Protein AF-0000000066209224 (afdb_homodimer)

Secondary structure (DSSP, 8-state):
--------S---HHHHHTSPPPHHHHHHHHHHHHHHHHHHHHHHHHHHHHHSPPTTTSPPPPBHHHHHS---TTHHHHHHHHHHHHHHHHHHHHHHHHHHHHHHHT------SS--HHHHHHHHSPP--GGG--S--TTHHHHHHHHHHHHHHHHHHHHHHHHHHB------GGGGSPPP-S-HHHHHHHHHHTTTTT---TT--SS-HHHHHHHHHHHHIIIIIHHH-TTHHHHHHHHHHHHHHHHHHTTSS-HHHHHHHHHHHHHHHHHS---TT-S-HHHHHHHHT--SSS-SS----S---------------------/--------S---HHHHHTSPPPHHHHHHHHHHHHHHHHHHHHHHHHHHHHHSPPTTTSPPPPBHHHHHS---TTHHHHHHHHHHHHHHHHHHHHHHHHHHHHHHHT------SS--HHHHHHHHSPP--GGG--S--TTHHHHHHHHHHHHHHHHHHHHHHHHHHBPPPP--GGGGSPPP-S-HHHHHHHHHHTTTTT---TT--SS-HHHHHHHHHHHHIIIIIHHH-TTHHHHHHHHHHHHHHHHHHTTSS-HHHHHHHHHHHHHHHHHS---TT-S-HHHHHHHHT--SSS-SS----S---------------------

Radius of gyration: 27.27 Å; Cα contacts (8 Å, |Δi|>4): 872; chains: 2; bounding box: 84×79×60 Å

pLDDT: mean 82.59, std 21.32, range [20.42, 98.81]

Sequence (646 aa):
MAVPPVEMYSGSFWNRMRKPLPLRTQVIRFTVVFVIVSFILAVALQITHERMPDPKVTKPLPDLGFEVLHKYPFLFSVADCCIGFLNILSVFTAFKLYLLHRHCVGSGEPELPCNIPGVSRFFLSVWLCKENCRIELRNVHTIAWIRFITSYALLLLSRSVIMVVTSLPNPDDLCQDPPKIENRVKDVILTVLTAGAGSIHCGDLMYSGHTVILTLHLMFHWIYGAMVHWSFRPVVTVVAIFGYYCIVASRFHYTDDVLVAIYLTIATFIAVGHNADGAPWQLQLFIRWLPCCGANSREVTEDGVPVAIVIKNEEMMNFEGKSMAVPPVEMYSGSFWNRMRKPLPLRTQVIRFTVVFVIVSFILAVALQITHERMPDPKVTKPLPDLGFEVLHKYPFLFSVADCCIGFLNILSVFTAFKLYLLHRHCVGSGEPELPCNIPGVSRFFLSVWLCKENCRIELRNVHTIAWIRFITSYALLLLSRSVIMVVTSLPNPDDLCQDPPKIENRVKDVILTVLTAGAGSIHCGDLMYSGHTVILTLHLMFHWIYGAMVHWSFRPVVTVVAIFGYYCIVASRFHYTDDVLVAIYLTIATFIAVGHNADGAPWQLQLFIRWLPCCGANSREVTEDGVPVAIVIKNEEMMNFEGKS

Structure (mmCIF, N/CA/C/O backbone):
data_AF-0000000066209224-model_v1
#
loop_
_entity.id
_entity.type
_entity.pdbx_description
1 polymer 'Phosphatidylethanolamine:ceramide ethanolaminephosphotransferase'
#
loop_
_atom_site.group_PDB
_atom_site.id
_atom_site.type_symbol
_atom_site.label_atom_id
_atom_site.label_alt_id
_atom_site.label_comp_id
_atom_site.label_asym_id
_atom_site.label_entity_id
_atom_site.label_seq_id
_atom_site.pdbx_PDB_ins_code
_atom_site.Cartn_x
_atom_site.Cartn_y
_atom_site.Cartn_z
_atom_site.occupancy
_atom_site.B_iso_or_equiv
_atom_site.auth_seq_id
_atom_site.auth_comp_id
_atom_site.auth_asym_id
_atom_site.auth_atom_id
_atom_site.pdbx_PDB_model_num
ATOM 1 N N . MET A 1 1 ? -1.41 49.062 11.258 1 21.41 1 MET A N 1
ATOM 2 C CA . MET A 1 1 ? -1.979 48.656 9.977 1 21.41 1 MET A CA 1
ATOM 3 C C . MET A 1 1 ? -1.745 47.188 9.727 1 21.41 1 MET A C 1
ATOM 5 O O . MET A 1 1 ? -0.608 46.719 9.781 1 21.41 1 MET A O 1
ATOM 9 N N . ALA A 1 2 ? -2.734 46.375 9.953 1 24.62 2 ALA A N 1
ATOM 10 C CA . ALA A 1 2 ? -2.762 44.906 9.82 1 24.62 2 ALA A CA 1
ATOM 11 C C . ALA A 1 2 ? -2.287 44.5 8.438 1 24.62 2 ALA A C 1
ATOM 13 O O . ALA A 1 2 ? -2.783 44.969 7.422 1 24.62 2 ALA A O 1
ATOM 14 N N . VAL A 1 3 ? -1.006 44.188 8.289 1 27.31 3 VAL A N 1
ATOM 15 C CA . VAL A 1 3 ? -0.487 43.875 6.969 1 27.31 3 VAL A CA 1
ATOM 16 C C . VAL A 1 3 ? -1.383 42.812 6.316 1 27.31 3 VAL A C 1
ATOM 18 O O . VAL A 1 3 ? -1.705 41.781 6.934 1 27.31 3 VAL A O 1
ATOM 21 N N . PRO A 1 4 ? -2.242 43.219 5.387 1 27.33 4 PRO A N 1
ATOM 22 C CA . PRO A 1 4 ? -3.148 42.25 4.75 1 27.33 4 PRO A CA 1
ATOM 23 C C . PRO A 1 4 ? -2.449 40.969 4.355 1 27.33 4 PRO A C 1
ATOM 25 O O . PRO A 1 4 ? -1.239 40.938 4.113 1 27.33 4 PRO A O 1
ATOM 28 N N . PRO A 1 5 ? -2.943 39.812 4.773 1 29.78 5 PRO A N 1
ATOM 29 C CA . PRO A 1 5 ? -2.33 38.531 4.445 1 29.78 5 PRO A CA 1
ATOM 30 C C . PRO A 1 5 ? -1.799 38.469 3.016 1 29.78 5 PRO A C 1
ATOM 32 O O . PRO A 1 5 ? -2.367 39.094 2.119 1 29.78 5 PRO A O 1
ATOM 35 N N . VAL A 1 6 ? -0.535 38.469 2.764 1 29.64 6 VAL A N 1
ATOM 36 C CA . VAL A 1 6 ? 0.129 38.375 1.465 1 29.64 6 VAL A CA 1
ATOM 37 C C . VAL A 1 6 ? -0.716 37.562 0.498 1 29.64 6 VAL A C 1
ATOM 39 O O . VAL A 1 6 ? -1.015 36.375 0.767 1 29.64 6 VAL A O 1
ATOM 42 N N . GLU A 1 7 ? -1.701 38.156 -0.226 1 32.19 7 GLU A N 1
ATOM 43 C CA . GLU A 1 7 ? -2.326 37.688 -1.469 1 32.19 7 GLU A CA 1
ATOM 44 C C . GLU A 1 7 ? -1.331 36.938 -2.348 1 32.19 7 GLU A C 1
ATOM 46 O O . GLU A 1 7 ? -0.644 37.562 -3.174 1 32.19 7 GLU A O 1
ATOM 51 N N . MET A 1 8 ? -0.246 36.5 -1.784 1 30.27 8 MET A N 1
ATOM 52 C CA . MET A 1 8 ? 0.884 36.062 -2.602 1 30.27 8 MET A CA 1
ATOM 53 C C . MET A 1 8 ? 0.426 35.688 -4.008 1 30.27 8 MET A C 1
ATOM 55 O O . MET A 1 8 ? -0.77 35.531 -4.25 1 30.27 8 MET A O 1
ATOM 59 N N . TYR A 1 9 ? 1.276 34.75 -4.719 1 31.92 9 TYR A N 1
ATOM 60 C CA . TYR A 1 9 ? 1.562 34.531 -6.129 1 31.92 9 TYR A CA 1
ATOM 61 C C . TYR A 1 9 ? 0.281 34.25 -6.906 1 31.92 9 TYR A C 1
ATOM 63 O O . TYR A 1 9 ? -0.718 33.812 -6.328 1 31.92 9 TYR A O 1
ATOM 71 N N . SER A 1 10 ? 0.185 34.656 -8.172 1 35.22 10 SER A N 1
ATOM 72 C CA . SER A 1 10 ? -0.59 34.469 -9.398 1 35.22 10 SER A CA 1
ATOM 73 C C . SER A 1 10 ? -1.168 33.062 -9.5 1 35.22 10 SER A C 1
ATOM 75 O O . SER A 1 10 ? -0.625 32.125 -8.93 1 35.22 10 SER A O 1
ATOM 77 N N . GLY A 1 11 ? -2.42 32.844 -10.023 1 43.03 11 GLY A N 1
ATOM 78 C CA . GLY A 1 11 ? -3.391 31.812 -10.359 1 43.03 11 GLY A CA 1
ATOM 79 C C . GLY A 1 11 ? -2.771 30.625 -11.055 1 43.03 11 GLY A C 1
ATOM 80 O O . GLY A 1 11 ? -2.955 30.438 -12.258 1 43.03 11 GLY A O 1
ATOM 81 N N . SER A 1 12 ? -1.502 30.281 -10.781 1 52.75 12 SER A N 1
ATOM 82 C CA . SER A 1 12 ? -0.822 29.234 -11.531 1 52.75 12 SER A CA 1
ATOM 83 C C . SER A 1 12 ? -1.713 28.016 -11.695 1 52.75 12 SER A C 1
ATOM 85 O O . SER A 1 12 ? -2.662 27.812 -10.93 1 52.75 12 SER A O 1
ATOM 87 N N . PHE A 1 13 ? -1.656 27.547 -12.984 1 56.22 13 PHE A N 1
ATOM 88 C CA . PHE A 1 13 ? -2.342 26.328 -13.391 1 56.22 13 PHE A CA 1
ATOM 89 C C . PHE A 1 13 ? -2.426 25.344 -12.234 1 56.22 13 PHE A C 1
ATOM 91 O O . PHE A 1 13 ? -3.502 24.828 -11.93 1 56.22 13 PHE A O 1
ATOM 98 N N . TRP A 1 14 ? -1.405 25.422 -11.414 1 62.22 14 TRP A N 1
ATOM 99 C CA . TRP A 1 14 ? -1.372 24.406 -10.359 1 62.22 14 TRP A CA 1
ATOM 100 C C . TRP A 1 14 ? -2.18 24.875 -9.148 1 62.22 14 TRP A C 1
ATOM 102 O O . TRP A 1 14 ? -2.799 24.047 -8.461 1 62.22 14 TRP A O 1
ATOM 112 N N . ASN A 1 15 ? -2.203 26.109 -8.852 1 66.31 15 ASN A N 1
ATOM 113 C CA . ASN A 1 15 ? -2.994 26.609 -7.727 1 66.31 15 ASN A CA 1
ATOM 114 C C . ASN A 1 15 ? -4.488 26.406 -7.969 1 66.31 15 ASN A C 1
ATOM 116 O O . ASN A 1 15 ? -5.234 26.094 -7.039 1 66.31 15 ASN A O 1
ATOM 120 N N . ARG A 1 16 ? -4.82 26.594 -9.188 1 62.72 16 ARG A N 1
ATOM 121 C CA . ARG A 1 16 ? -6.215 26.359 -9.547 1 62.72 16 ARG A CA 1
ATOM 122 C C . ARG A 1 16 ? -6.566 24.875 -9.43 1 62.72 16 ARG A C 1
ATOM 124 O O . ARG A 1 16 ? -7.656 24.531 -8.969 1 62.72 16 ARG A O 1
ATOM 131 N N . MET A 1 17 ? -5.633 24.141 -9.859 1 67.94 17 MET A N 1
ATOM 132 C CA . MET A 1 17 ? -5.855 22.703 -9.844 1 67.94 17 MET A CA 1
ATOM 133 C C . MET A 1 17 ? -5.859 22.172 -8.414 1 67.94 17 MET A C 1
ATOM 135 O O . MET A 1 17 ? -6.391 21.078 -8.156 1 67.94 17 MET A O 1
ATOM 139 N N . ARG A 1 18 ? -5.395 22.969 -7.555 1 74 18 ARG A N 1
ATOM 140 C CA . ARG A 1 18 ? -5.301 22.484 -6.18 1 74 18 ARG A CA 1
ATOM 141 C C . ARG A 1 18 ? -6.5 22.938 -5.359 1 74 18 ARG A C 1
ATOM 143 O O . ARG A 1 18 ? -6.676 22.516 -4.215 1 74 18 ARG A O 1
ATOM 150 N N . LYS A 1 19 ? -7.371 23.766 -5.969 1 79.88 19 LYS A N 1
ATOM 151 C CA . LYS A 1 19 ? -8.602 24.141 -5.273 1 79.88 19 LYS A CA 1
ATOM 152 C C . LYS A 1 19 ? -9.539 22.938 -5.137 1 79.88 19 LYS A C 1
ATOM 154 O O . LYS A 1 19 ? -9.852 22.281 -6.125 1 79.88 19 LYS A O 1
ATOM 159 N N . PRO A 1 20 ? -9.961 22.703 -4.004 1 88.94 20 PRO A N 1
ATOM 160 C CA . PRO A 1 20 ? -10.789 21.516 -3.797 1 88.94 20 PRO A CA 1
ATOM 161 C C . PRO A 1 20 ? -12.172 21.641 -4.43 1 88.94 20 PRO A C 1
ATOM 163 O O . PRO A 1 20 ? -12.758 22.734 -4.43 1 88.94 20 PRO A O 1
ATOM 166 N N . LEU A 1 21 ? -12.672 20.656 -4.988 1 90 21 LEU A N 1
ATOM 167 C CA . LEU A 1 21 ? -14.039 20.547 -5.484 1 90 21 LEU A CA 1
ATOM 168 C C . LEU A 1 21 ? -15.031 20.453 -4.328 1 90 21 LEU A C 1
ATOM 170 O O . LEU A 1 21 ? -14.68 20 -3.24 1 90 21 LEU A O 1
ATOM 174 N N . PRO A 1 22 ? -16.234 20.984 -4.59 1 91.69 22 PRO A N 1
ATOM 175 C CA . PRO A 1 22 ? -17.25 20.797 -3.553 1 91.69 22 PRO A CA 1
ATOM 176 C C . PRO A 1 22 ? -17.438 19.312 -3.186 1 91.69 22 PRO A C 1
ATOM 178 O O . PRO A 1 22 ? -17.344 18.453 -4.055 1 91.69 22 PRO A O 1
ATOM 181 N N . LEU A 1 23 ? -17.734 19.062 -1.991 1 93.88 23 LEU A N 1
ATOM 182 C CA . LEU A 1 23 ? -17.844 17.703 -1.481 1 93.88 23 LEU A CA 1
ATOM 183 C C . LEU A 1 23 ? -18.938 16.938 -2.234 1 93.88 23 LEU A C 1
ATOM 185 O O . LEU A 1 23 ? -18.75 15.758 -2.561 1 93.88 23 LEU A O 1
ATOM 189 N N . ARG A 1 24 ? -20.062 17.578 -2.518 1 92 24 ARG A N 1
ATOM 190 C CA . ARG A 1 24 ? -21.141 16.922 -3.234 1 92 24 ARG A CA 1
ATOM 191 C C . ARG A 1 24 ? -20.703 16.484 -4.625 1 92 24 ARG A C 1
ATOM 193 O O . ARG A 1 24 ? -21.047 15.406 -5.086 1 92 24 ARG A O 1
ATOM 200 N N . THR A 1 25 ? -19.984 17.344 -5.277 1 92.69 25 THR A N 1
ATOM 201 C CA . THR A 1 25 ? -19.453 17.016 -6.598 1 92.69 25 THR A CA 1
ATOM 202 C C . THR A 1 25 ? -18.5 15.828 -6.516 1 92.69 25 THR A C 1
ATOM 204 O O . THR A 1 25 ? -18.531 14.945 -7.375 1 92.69 25 THR A O 1
ATOM 207 N N . GLN A 1 26 ? -17.688 15.797 -5.52 1 94.75 26 GLN A N 1
ATOM 208 C CA . GLN A 1 26 ? -16.75 14.688 -5.336 1 94.75 26 GLN A CA 1
ATOM 209 C C . GLN A 1 26 ? -17.5 13.367 -5.129 1 94.75 26 GLN A C 1
ATOM 211 O O . GLN A 1 26 ? -17.125 12.336 -5.684 1 94.75 26 GLN A O 1
ATOM 216 N N . VAL A 1 27 ? -18.578 13.43 -4.383 1 94.5 27 VAL A N 1
ATOM 217 C CA . VAL A 1 27 ? -19.375 12.227 -4.117 1 94.5 27 VAL A CA 1
ATOM 218 C C . VAL A 1 27 ? -19.906 11.664 -5.43 1 94.5 27 VAL A C 1
ATOM 220 O O . VAL A 1 27 ? -19.766 10.469 -5.703 1 94.5 27 VAL A O 1
ATOM 223 N N . ILE A 1 28 ? -20.438 12.477 -6.203 1 93.88 28 ILE A N 1
ATOM 224 C CA . ILE A 1 28 ? -21.062 12.047 -7.449 1 93.88 28 ILE A CA 1
ATOM 225 C C . ILE A 1 28 ? -20 11.531 -8.414 1 93.88 28 ILE A C 1
ATOM 227 O O . ILE A 1 28 ? -20.109 10.414 -8.93 1 93.88 28 ILE A O 1
ATOM 231 N N . ARG A 1 29 ? -18.984 12.266 -8.594 1 94.5 29 ARG A N 1
ATOM 232 C CA . ARG A 1 29 ? -18 11.945 -9.617 1 94.5 29 ARG A CA 1
ATOM 233 C C . ARG A 1 29 ? -17.172 10.734 -9.219 1 94.5 29 ARG A C 1
ATOM 235 O O . ARG A 1 29 ? -16.844 9.891 -10.062 1 94.5 29 ARG A O 1
ATOM 242 N N . PHE A 1 30 ? -16.812 10.609 -7.992 1 95.69 30 PHE A N 1
ATOM 243 C CA . PHE A 1 30 ? -16.047 9.438 -7.57 1 95.69 30 PHE A CA 1
ATOM 244 C C . PHE A 1 30 ? -16.922 8.188 -7.613 1 95.69 30 PHE A C 1
ATOM 246 O O . PHE A 1 30 ? -16.422 7.078 -7.816 1 95.69 30 PHE A O 1
ATOM 253 N N . THR A 1 31 ? -18.25 8.352 -7.414 1 94.06 31 THR A N 1
ATOM 254 C CA . THR A 1 31 ? -19.141 7.211 -7.574 1 94.06 31 THR A CA 1
ATOM 255 C C . THR A 1 31 ? -19.172 6.742 -9.023 1 94.06 31 THR A C 1
ATOM 257 O O . THR A 1 31 ? -19.141 5.539 -9.297 1 94.06 31 THR A O 1
ATOM 260 N N . VAL A 1 32 ? -19.172 7.645 -9.922 1 93.69 32 VAL A N 1
ATOM 261 C CA . VAL A 1 32 ? -19.125 7.305 -11.336 1 93.69 32 VAL A CA 1
ATOM 262 C C . VAL A 1 32 ? -17.812 6.59 -11.656 1 93.69 32 VAL A C 1
ATOM 264 O O . VAL A 1 32 ? -17.812 5.566 -12.344 1 93.69 32 VAL A O 1
ATOM 267 N N . VAL A 1 33 ? -16.75 7.098 -11.148 1 94.75 33 VAL A N 1
ATOM 268 C CA . VAL A 1 33 ? -15.453 6.473 -11.359 1 94.75 33 VAL A CA 1
ATOM 269 C C . VAL A 1 33 ? -15.469 5.051 -10.805 1 94.75 33 VAL A C 1
ATOM 271 O O . VAL A 1 33 ? -14.945 4.129 -11.438 1 94.75 33 VAL A O 1
ATOM 274 N N . PHE A 1 34 ? -16.094 4.934 -9.695 1 96.38 34 PHE A N 1
ATOM 275 C CA . PHE A 1 34 ? -16.156 3.617 -9.07 1 96.38 34 PHE A CA 1
ATOM 276 C C . PHE A 1 34 ? -16.922 2.641 -9.961 1 96.38 34 PHE A C 1
ATOM 278 O O . PHE A 1 34 ? -16.531 1.48 -10.102 1 96.38 34 PHE A O 1
ATOM 285 N N . VAL A 1 35 ? -17.953 3.066 -10.516 1 94.56 35 VAL A N 1
ATOM 286 C CA . VAL A 1 35 ? -18.75 2.219 -11.406 1 94.56 35 VAL A CA 1
ATOM 287 C C . VAL A 1 35 ? -17.922 1.846 -12.633 1 94.56 35 VAL A C 1
ATOM 289 O O . VAL A 1 35 ? -17.891 0.682 -13.047 1 94.56 35 VAL A O 1
ATOM 292 N N . ILE A 1 36 ? -17.219 2.766 -13.203 1 94.88 36 ILE A N 1
ATOM 293 C CA . ILE A 1 36 ? -16.375 2.504 -14.367 1 94.88 36 ILE A CA 1
ATOM 294 C C . ILE A 1 36 ? -15.305 1.482 -14 1 94.88 36 ILE A C 1
ATOM 296 O O . ILE A 1 36 ? -15.062 0.532 -14.75 1 94.88 36 ILE A O 1
ATOM 300 N N . VAL A 1 37 ? -14.719 1.679 -12.836 1 96.88 37 VAL A N 1
ATOM 301 C CA . VAL A 1 37 ? -13.664 0.786 -12.383 1 96.88 37 VAL A CA 1
ATOM 302 C C . VAL A 1 37 ? -14.227 -0.615 -12.156 1 96.88 37 VAL A C 1
ATOM 304 O O . VAL A 1 37 ? -13.555 -1.613 -12.422 1 96.88 37 VAL A O 1
ATOM 307 N N . SER A 1 38 ? -15.453 -0.701 -11.695 1 95.81 38 SER A N 1
ATOM 308 C CA . SER A 1 38 ? -16.094 -2.002 -11.5 1 95.81 38 SER A CA 1
ATOM 309 C C . SER A 1 38 ? -16.266 -2.736 -12.82 1 95.81 38 SER A C 1
ATOM 311 O O . SER A 1 38 ? -16.109 -3.957 -12.891 1 95.81 38 SER A O 1
ATOM 313 N N . PHE A 1 39 ? -16.531 -2.035 -13.852 1 96.19 39 PHE A N 1
ATOM 314 C CA . PHE A 1 39 ? -16.625 -2.648 -15.172 1 96.19 39 PHE A CA 1
ATOM 315 C C . PHE A 1 39 ? -15.258 -3.076 -15.68 1 96.19 39 PHE A C 1
ATOM 317 O O . PHE A 1 39 ? -15.125 -4.137 -16.297 1 96.19 39 PHE A O 1
ATOM 324 N N . ILE A 1 40 ? -14.32 -2.26 -15.445 1 96.81 40 ILE A N 1
ATOM 325 C CA . ILE A 1 40 ? -12.953 -2.621 -15.828 1 96.81 40 ILE A CA 1
ATOM 326 C C . ILE A 1 40 ? -12.547 -3.902 -15.102 1 96.81 40 ILE A C 1
ATOM 328 O O . ILE A 1 40 ? -11.953 -4.801 -15.711 1 96.81 40 ILE A O 1
ATOM 332 N N . LEU A 1 41 ? -12.867 -3.965 -13.867 1 96.38 41 LEU A N 1
ATOM 333 C CA . LEU A 1 41 ? -12.562 -5.156 -13.086 1 96.38 41 LEU A CA 1
ATOM 334 C C . LEU A 1 41 ? -13.273 -6.379 -13.648 1 96.38 41 LEU A C 1
ATOM 336 O O . LEU A 1 41 ? -12.68 -7.457 -13.75 1 96.38 41 LEU A O 1
ATOM 340 N N . ALA A 1 42 ? -14.508 -6.219 -14.008 1 95.19 42 ALA A N 1
ATOM 341 C CA . ALA A 1 42 ? -15.273 -7.336 -14.555 1 95.19 42 ALA A CA 1
ATOM 342 C C . ALA A 1 42 ? -14.648 -7.852 -15.844 1 95.19 42 ALA A C 1
ATOM 344 O O . ALA A 1 42 ? -14.555 -9.062 -16.062 1 95.19 42 ALA A O 1
ATOM 345 N N . VAL A 1 43 ? -14.195 -6.98 -16.656 1 95.31 43 VAL A N 1
ATOM 346 C CA . VAL A 1 43 ? -13.531 -7.367 -17.906 1 95.31 43 VAL A CA 1
ATOM 347 C C . VAL A 1 43 ? -12.203 -8.055 -17.594 1 95.31 43 VAL A C 1
ATOM 349 O O . VAL A 1 43 ? -11.867 -9.07 -18.203 1 95.31 43 VAL A O 1
ATOM 352 N N . ALA A 1 44 ? -11.516 -7.488 -16.656 1 95.69 44 ALA A N 1
ATOM 353 C CA . ALA A 1 44 ? -10.25 -8.086 -16.25 1 95.69 44 ALA A CA 1
ATOM 354 C C . ALA A 1 44 ? -10.453 -9.508 -15.727 1 95.69 44 ALA A C 1
ATOM 356 O O . ALA A 1 44 ? -9.633 -10.391 -15.992 1 95.69 44 ALA A O 1
ATOM 357 N N . LEU A 1 45 ? -11.484 -9.695 -15.008 1 94.56 45 LEU A N 1
ATOM 358 C CA . LEU A 1 45 ? -11.773 -11.016 -14.469 1 94.56 45 LEU A CA 1
ATOM 359 C C . LEU A 1 45 ? -12.016 -12.023 -15.586 1 94.56 45 LEU A C 1
ATOM 361 O O . LEU A 1 45 ? -11.602 -13.18 -15.484 1 94.56 45 LEU A O 1
ATOM 365 N N . GLN A 1 46 ? -12.617 -11.625 -16.641 1 93.31 46 GLN A N 1
ATOM 366 C CA . GLN A 1 46 ? -12.828 -12.5 -17.797 1 93.31 46 GLN A CA 1
ATOM 367 C C . GLN A 1 46 ? -11.5 -12.852 -18.469 1 93.31 46 GLN A C 1
ATOM 369 O O . GLN A 1 46 ? -11.273 -14 -18.844 1 93.31 46 GLN A O 1
ATOM 374 N N . ILE A 1 47 ? -10.711 -11.859 -18.609 1 93.94 47 ILE A N 1
ATOM 375 C CA . ILE A 1 47 ? -9.414 -12.062 -19.25 1 93.94 47 ILE A CA 1
ATOM 376 C C . ILE A 1 47 ? -8.578 -13.039 -18.422 1 93.94 47 ILE A C 1
ATOM 378 O O . ILE A 1 47 ? -7.98 -13.969 -18.969 1 93.94 47 ILE A O 1
ATOM 382 N N . THR A 1 48 ? -8.555 -12.867 -17.141 1 94 48 THR A N 1
ATOM 383 C CA . THR A 1 48 ? -7.758 -13.719 -16.266 1 94 48 THR A CA 1
ATOM 384 C C . THR A 1 48 ? -8.312 -15.141 -16.234 1 94 48 THR A C 1
ATOM 386 O O . THR A 1 48 ? -7.562 -16.109 -16.078 1 94 48 THR A O 1
ATOM 389 N N . HIS A 1 49 ? -9.617 -15.242 -16.344 1 92.81 49 HIS A N 1
ATOM 390 C CA . HIS A 1 49 ? -10.242 -16.562 -16.406 1 92.81 49 HIS A CA 1
ATOM 391 C C . HIS A 1 49 ? -9.734 -17.344 -17.609 1 92.81 49 HIS A C 1
ATOM 393 O O . HIS A 1 49 ? -9.461 -18.547 -17.5 1 92.81 49 HIS A O 1
ATOM 399 N N . GLU A 1 50 ? -9.539 -16.688 -18.688 1 91.19 50 GLU A N 1
ATOM 400 C CA . GLU A 1 50 ? -9.07 -17.328 -19.906 1 91.19 50 GLU A CA 1
ATOM 401 C C . GLU A 1 50 ? -7.57 -17.578 -19.875 1 91.19 50 GLU A C 1
ATOM 403 O O . GLU A 1 50 ? -7.078 -18.547 -20.469 1 91.19 50 GLU A O 1
ATOM 408 N N . ARG A 1 51 ? -6.883 -16.812 -19.094 1 92 51 ARG A N 1
ATOM 409 C CA . ARG A 1 51 ? -5.426 -16.891 -19.094 1 92 51 ARG A CA 1
ATOM 410 C C . ARG A 1 51 ? -4.938 -17.797 -17.969 1 92 51 ARG A C 1
ATOM 412 O O . ARG A 1 51 ? -3.738 -18.062 -17.859 1 92 51 ARG A O 1
ATOM 419 N N . MET A 1 52 ? -5.754 -18.25 -17.172 1 91.88 52 MET A N 1
ATOM 420 C CA . MET A 1 52 ? -5.375 -19.109 -16.047 1 91.88 52 MET A CA 1
ATOM 421 C C . MET A 1 52 ? -4.676 -20.375 -16.547 1 91.88 52 MET A C 1
ATOM 423 O O . MET A 1 52 ? -5.125 -21 -17.5 1 91.88 52 MET A O 1
ATOM 427 N N . PRO A 1 53 ? -3.594 -20.719 -15.906 1 92.06 53 PRO A N 1
ATOM 428 C CA . PRO A 1 53 ? -2.914 -21.953 -16.281 1 92.06 53 PRO A CA 1
ATOM 429 C C . PRO A 1 53 ? -3.812 -23.188 -16.141 1 92.06 53 PRO A C 1
ATOM 431 O O . PRO A 1 53 ? -4.609 -23.266 -15.211 1 92.06 53 PRO A O 1
ATOM 434 N N . ASP A 1 54 ? -3.652 -24.094 -17.078 1 90.38 54 ASP A N 1
ATOM 435 C CA . ASP A 1 54 ? -4.418 -25.344 -17.047 1 90.38 54 ASP A CA 1
ATOM 436 C C . ASP A 1 54 ? -4.152 -26.125 -15.773 1 90.38 54 ASP A C 1
ATOM 438 O O . ASP A 1 54 ? -3.014 -26.516 -15.5 1 90.38 54 ASP A O 1
ATOM 442 N N . PRO A 1 55 ? -5.168 -26.344 -15.031 1 90.12 55 PRO A N 1
ATOM 443 C CA . PRO A 1 55 ? -4.996 -27.031 -13.758 1 90.12 55 PRO A CA 1
ATOM 444 C C . PRO A 1 55 ? -4.496 -28.469 -13.93 1 90.12 55 PRO A C 1
ATOM 446 O O . PRO A 1 55 ? -3.977 -29.062 -12.977 1 90.12 55 PRO A O 1
ATOM 449 N N . LYS A 1 56 ? -4.684 -29 -15.055 1 88.88 56 LYS A N 1
ATOM 450 C CA . LYS A 1 56 ? -4.219 -30.359 -15.32 1 88.88 56 LYS A CA 1
ATOM 451 C C . LYS A 1 56 ? -2.701 -30.391 -15.5 1 88.88 56 LYS A C 1
ATOM 453 O O . LYS A 1 56 ? -2.07 -31.438 -15.281 1 88.88 56 LYS A O 1
ATOM 458 N N . VAL A 1 57 ? -2.115 -29.297 -15.828 1 87.88 57 VAL A N 1
ATOM 459 C CA . VAL A 1 57 ? -0.689 -29.234 -16.125 1 87.88 57 VAL A CA 1
ATOM 460 C C . VAL A 1 57 ? 0.052 -28.547 -14.969 1 87.88 57 VAL A C 1
ATOM 462 O O . VAL A 1 57 ? 1.125 -29 -14.562 1 87.88 57 VAL A O 1
ATOM 465 N N . THR A 1 58 ? -0.553 -27.5 -14.477 1 89.19 58 THR A N 1
ATOM 466 C CA . THR A 1 58 ? 0.082 -26.719 -13.422 1 89.19 58 THR A CA 1
ATOM 467 C C . THR A 1 58 ? -0.676 -26.875 -12.109 1 89.19 58 THR A C 1
ATOM 469 O O . THR A 1 58 ? -1.8 -26.391 -11.977 1 89.19 58 THR A O 1
ATOM 472 N N . LYS A 1 59 ? 0.054 -27.422 -11.172 1 89.88 59 LYS A N 1
ATOM 473 C CA . LYS A 1 59 ? -0.543 -27.609 -9.852 1 89.88 59 LYS A CA 1
ATOM 474 C C . LYS A 1 59 ? -0.52 -26.328 -9.039 1 89.88 59 LYS A C 1
ATOM 476 O O . LYS A 1 59 ? 0.242 -25.406 -9.344 1 89.88 59 LYS A O 1
ATOM 481 N N . PRO A 1 60 ? -1.371 -26.297 -7.984 1 92.44 60 PRO A N 1
ATOM 482 C CA . PRO A 1 60 ? -1.341 -25.125 -7.117 1 92.44 60 PRO A CA 1
ATOM 483 C C . PRO A 1 60 ? 0.02 -24.906 -6.453 1 92.44 60 PRO A C 1
ATOM 485 O O . PRO A 1 60 ? 0.741 -25.875 -6.195 1 92.44 60 PRO A O 1
ATOM 488 N N . LEU A 1 61 ? 0.316 -23.719 -6.188 1 94.12 61 LEU A N 1
ATOM 489 C CA . LEU A 1 61 ? 1.601 -23.344 -5.609 1 94.12 61 LEU A CA 1
ATOM 490 C C . LEU A 1 61 ? 1.68 -23.766 -4.145 1 94.12 61 LEU A C 1
ATOM 492 O O . LEU A 1 61 ? 0.659 -23.828 -3.457 1 94.12 61 LEU A O 1
ATOM 496 N N . PRO A 1 62 ? 2.91 -24.109 -3.717 1 94.38 62 PRO A N 1
ATOM 497 C CA . PRO A 1 62 ? 3.07 -24.375 -2.283 1 94.38 62 PRO A CA 1
ATOM 498 C C . PRO A 1 62 ? 2.732 -23.156 -1.426 1 94.38 62 PRO A C 1
ATOM 500 O O . PRO A 1 62 ? 3.18 -22.047 -1.72 1 94.38 62 PRO A O 1
ATOM 503 N N . ASP A 1 63 ? 1.929 -23.375 -0.392 1 96.69 63 ASP A N 1
ATOM 504 C CA . ASP A 1 63 ? 1.438 -22.312 0.475 1 96.69 63 ASP A CA 1
ATOM 505 C C . ASP A 1 63 ? 1.435 -22.75 1.938 1 96.69 63 ASP A C 1
ATOM 507 O O . ASP A 1 63 ? 0.881 -23.797 2.275 1 96.69 63 ASP A O 1
ATOM 511 N N . LEU A 1 64 ? 2.051 -21.953 2.764 1 96.88 64 LEU A N 1
ATOM 512 C CA . LEU A 1 64 ? 2.174 -22.281 4.18 1 96.88 64 LEU A CA 1
ATOM 513 C C . LEU A 1 64 ? 0.806 -22.297 4.855 1 96.88 64 LEU A C 1
ATOM 515 O O . LEU A 1 64 ? 0.553 -23.109 5.742 1 96.88 64 LEU A O 1
ATOM 519 N N . GLY A 1 65 ? -0.063 -21.344 4.5 1 96.69 65 GLY A N 1
ATOM 520 C CA . GLY A 1 65 ? -1.418 -21.375 5.023 1 96.69 65 GLY A CA 1
ATOM 521 C C . GLY A 1 65 ? -2.156 -22.656 4.711 1 96.69 65 GLY A C 1
ATOM 522 O O . GLY A 1 65 ? -2.863 -23.203 5.566 1 96.69 65 GLY A O 1
ATOM 523 N N . PHE A 1 66 ? -1.925 -23.141 3.508 1 95.69 66 PHE A N 1
ATOM 524 C CA . PHE A 1 66 ? -2.553 -24.391 3.086 1 95.69 66 PHE A CA 1
ATOM 525 C C . PHE A 1 66 ? -1.982 -25.562 3.861 1 95.69 66 PHE A C 1
ATOM 527 O O . PHE A 1 66 ? -2.689 -26.547 4.129 1 95.69 66 PHE A O 1
ATOM 534 N N . GLU A 1 67 ? -0.722 -25.5 4.223 1 95.81 67 GLU A N 1
ATOM 535 C CA . GLU A 1 67 ? -0.046 -26.594 4.914 1 95.81 67 GLU A CA 1
ATOM 536 C C . GLU A 1 67 ? -0.438 -26.625 6.391 1 95.81 67 GLU A C 1
ATOM 538 O O . GLU A 1 67 ? -0.515 -27.703 6.984 1 95.81 67 GLU A O 1
ATOM 543 N N . VAL A 1 68 ? -0.688 -25.469 6.961 1 96.19 68 VAL A N 1
ATOM 544 C CA . VAL A 1 68 ? -0.935 -25.375 8.398 1 96.19 68 VAL A CA 1
ATOM 545 C C . VAL A 1 68 ? -2.43 -25.516 8.672 1 96.19 68 VAL A C 1
ATOM 547 O O . VAL A 1 68 ? -2.828 -26.062 9.703 1 96.19 68 VAL A O 1
ATOM 550 N N . LEU A 1 69 ? -3.242 -25.125 7.742 1 96.31 69 LEU A N 1
ATOM 551 C CA . LEU A 1 69 ? -4.684 -25.094 7.977 1 96.31 69 LEU A CA 1
ATOM 552 C C . LEU A 1 69 ? -5.375 -26.25 7.25 1 96.31 69 LEU A C 1
ATOM 554 O O . LEU A 1 69 ? -5 -26.594 6.125 1 96.31 69 LEU A O 1
ATOM 558 N N . HIS A 1 70 ? -6.41 -26.766 7.922 1 95.81 70 HIS A N 1
ATOM 559 C CA . HIS A 1 70 ? -7.262 -27.766 7.273 1 95.81 70 HIS A CA 1
ATOM 560 C C . HIS A 1 70 ? -8.195 -27.109 6.258 1 95.81 70 HIS A C 1
ATOM 562 O O . HIS A 1 70 ? -8.688 -26 6.484 1 95.81 70 HIS A O 1
ATOM 568 N N . LYS A 1 71 ? -8.438 -27.828 5.199 1 95.19 71 LYS A N 1
ATOM 569 C CA . LYS A 1 71 ? -9.289 -27.312 4.133 1 95.19 71 LYS A CA 1
ATOM 570 C C . LYS A 1 71 ? -10.766 -27.5 4.473 1 95.19 71 LYS A C 1
ATOM 572 O O . LYS A 1 71 ? -11.195 -28.625 4.762 1 95.19 71 LYS A O 1
ATOM 577 N N . TYR A 1 72 ? -11.531 -26.391 4.441 1 94.81 72 TYR A N 1
ATOM 578 C CA . TYR A 1 72 ? -12.984 -26.406 4.594 1 94.81 72 TYR A CA 1
ATOM 579 C C . TYR A 1 72 ? -13.656 -25.594 3.484 1 94.81 72 TYR A C 1
ATOM 581 O O . TYR A 1 72 ? -13.789 -24.375 3.59 1 94.81 72 TYR A O 1
ATOM 589 N N . PRO A 1 73 ? -14.188 -26.234 2.463 1 90.88 73 PRO A N 1
ATOM 590 C CA . PRO A 1 73 ? -14.734 -25.531 1.3 1 90.88 73 PRO A CA 1
ATOM 591 C C . PRO A 1 73 ? -15.914 -24.625 1.657 1 90.88 73 PRO A C 1
ATOM 593 O O . PRO A 1 73 ? -16.094 -23.578 1.046 1 90.88 73 PRO A O 1
ATOM 596 N N . PHE A 1 74 ? -16.703 -24.922 2.627 1 93.06 74 PHE A N 1
ATOM 597 C CA . PHE A 1 74 ? -17.891 -24.141 2.965 1 93.06 74 PHE A CA 1
ATOM 598 C C . PHE A 1 74 ? -17.516 -22.812 3.586 1 93.06 74 PHE A C 1
ATOM 600 O O . PHE A 1 74 ? -18.344 -21.906 3.68 1 93.06 74 PHE A O 1
ATOM 607 N N . LEU A 1 75 ? -16.281 -22.641 3.971 1 95.5 75 LEU A N 1
ATOM 608 C CA . LEU A 1 75 ? -15.82 -21.422 4.641 1 95.5 75 LEU A CA 1
ATOM 609 C C . LEU A 1 75 ? -15.82 -20.234 3.684 1 95.5 75 LEU A C 1
ATOM 611 O O . LEU A 1 75 ? -15.828 -19.094 4.117 1 95.5 75 LEU A O 1
ATOM 615 N N . PHE A 1 76 ? -15.82 -20.531 2.432 1 92.06 76 PHE A N 1
ATOM 616 C CA . PHE A 1 76 ? -15.906 -19.422 1.489 1 92.06 76 PHE A CA 1
ATOM 617 C C . PHE A 1 76 ? -17.25 -18.703 1.617 1 92.06 76 PHE A C 1
ATOM 619 O O . PHE A 1 76 ? -17.297 -17.484 1.557 1 92.06 76 PHE A O 1
ATOM 626 N N . SER A 1 77 ? -18.281 -19.469 1.773 1 93.56 77 SER A N 1
ATOM 627 C CA . SER A 1 77 ? -19.609 -18.875 1.978 1 93.56 77 SER A CA 1
ATOM 628 C C . SER A 1 77 ? -19.656 -18.078 3.277 1 93.56 77 SER A C 1
ATOM 630 O O . SER A 1 77 ? -20.344 -17.062 3.359 1 93.56 77 SER A O 1
ATOM 632 N N . VAL A 1 78 ? -18.953 -18.562 4.223 1 96.94 78 VAL A N 1
ATOM 633 C CA . VAL A 1 78 ? -18.891 -17.859 5.5 1 96.94 78 VAL A CA 1
ATOM 634 C C . VAL A 1 78 ? -18.156 -16.531 5.324 1 96.94 78 VAL A C 1
ATOM 636 O O . VAL A 1 78 ? -18.547 -15.508 5.91 1 96.94 78 VAL A O 1
ATOM 639 N N . ALA A 1 79 ? -17.109 -16.547 4.539 1 95.94 79 ALA A N 1
ATOM 640 C CA . ALA A 1 79 ? -16.406 -15.297 4.23 1 95.94 79 ALA A CA 1
ATOM 641 C C . ALA A 1 79 ? -17.359 -14.289 3.572 1 95.94 79 ALA A C 1
ATOM 643 O O . ALA A 1 79 ? -17.344 -13.109 3.922 1 95.94 79 ALA A O 1
ATOM 644 N N . ASP A 1 80 ? -18.188 -14.734 2.703 1 94.62 80 ASP A N 1
ATOM 645 C CA . ASP A 1 80 ? -19.172 -13.867 2.055 1 94.62 80 ASP A CA 1
ATOM 646 C C . ASP A 1 80 ? -20.156 -13.305 3.07 1 94.62 80 ASP A C 1
ATOM 648 O O . ASP A 1 80 ? -20.578 -12.148 2.961 1 94.62 80 ASP A O 1
ATOM 652 N N . CYS A 1 81 ? -20.516 -14.141 3.965 1 96.81 81 CYS A N 1
ATOM 653 C CA . CYS A 1 81 ? -21.422 -13.688 5.02 1 96.81 81 CYS A CA 1
ATOM 654 C C . CYS A 1 81 ? -20.766 -12.617 5.871 1 96.81 81 CYS A C 1
ATOM 656 O O . CYS A 1 81 ? -21.406 -11.648 6.27 1 96.81 81 CYS A O 1
ATOM 658 N N . CYS A 1 82 ? -19.484 -12.836 6.176 1 97.75 82 CYS A N 1
ATOM 659 C CA . CYS A 1 82 ? -18.75 -11.82 6.918 1 97.75 82 CYS A CA 1
ATOM 660 C C . CYS A 1 82 ? -18.734 -10.492 6.16 1 97.75 82 CYS A C 1
ATOM 662 O O . CYS A 1 82 ? -18.969 -9.438 6.75 1 97.75 82 CYS A O 1
ATOM 664 N N . ILE A 1 83 ? -18.5 -10.531 4.875 1 97.06 83 ILE A N 1
ATOM 665 C CA . ILE A 1 83 ? -18.484 -9.344 4.035 1 97.06 83 ILE A CA 1
ATOM 666 C C . ILE A 1 83 ? -19.875 -8.688 4.047 1 97.06 83 ILE A C 1
ATOM 668 O O . ILE A 1 83 ? -19.984 -7.469 4.199 1 97.06 83 ILE A O 1
ATOM 672 N N . GLY A 1 84 ? -20.922 -9.516 3.902 1 96.31 84 GLY A N 1
ATOM 673 C CA . GLY A 1 84 ? -22.281 -9 3.949 1 96.31 84 GLY A CA 1
ATOM 674 C C . GLY A 1 84 ? -22.594 -8.297 5.25 1 96.31 84 GLY A C 1
ATOM 675 O O . GLY A 1 84 ? -23.172 -7.207 5.242 1 96.31 84 GLY A O 1
ATOM 676 N N . PHE A 1 85 ? -22.234 -8.891 6.301 1 97.94 85 PHE A N 1
ATOM 677 C CA . PHE A 1 85 ? -22.453 -8.32 7.621 1 97.94 85 PHE A CA 1
ATOM 678 C C . PHE A 1 85 ? -21.75 -6.973 7.75 1 97.94 85 PHE A C 1
ATOM 680 O O . PHE A 1 85 ? -22.344 -6 8.219 1 97.94 85 PHE A O 1
ATOM 687 N N . LEU A 1 86 ? -20.516 -6.918 7.336 1 97.94 86 LEU A N 1
ATOM 688 C CA . LEU A 1 86 ? -19.734 -5.691 7.465 1 97.94 86 LEU A CA 1
ATOM 689 C C . LEU A 1 86 ? -20.266 -4.613 6.523 1 97.94 86 LEU A C 1
ATOM 691 O O . LEU A 1 86 ? -20.234 -3.424 6.852 1 97.94 86 LEU A O 1
ATOM 695 N N . ASN A 1 87 ? -20.766 -5.012 5.371 1 96.62 87 ASN A N 1
ATOM 696 C CA . ASN A 1 87 ? -21.422 -4.062 4.48 1 96.62 87 ASN A CA 1
ATOM 697 C C . ASN A 1 87 ? -22.625 -3.398 5.152 1 96.62 87 ASN A C 1
ATOM 699 O O . ASN A 1 87 ? -22.766 -2.174 5.129 1 96.62 87 ASN A O 1
ATOM 703 N N . ILE A 1 88 ? -23.438 -4.191 5.742 1 96.81 88 ILE A N 1
ATOM 704 C CA . ILE A 1 88 ? -24.625 -3.691 6.418 1 96.81 88 ILE A CA 1
ATOM 705 C C . ILE A 1 88 ? -24.219 -2.773 7.57 1 96.81 88 ILE A C 1
ATOM 707 O O . ILE A 1 88 ? -24.781 -1.687 7.734 1 96.81 88 ILE A O 1
ATOM 711 N N . LEU A 1 89 ? -23.266 -3.201 8.305 1 96.81 89 LEU A N 1
ATOM 712 C CA . LEU A 1 89 ? -22.781 -2.41 9.43 1 96.81 89 LEU A CA 1
ATOM 713 C C . LEU A 1 89 ? -22.234 -1.069 8.961 1 96.81 89 LEU A C 1
ATOM 715 O O . LEU A 1 89 ? -22.422 -0.044 9.617 1 96.81 89 LEU A O 1
ATOM 719 N N . SER A 1 90 ? -21.516 -1.08 7.852 1 97.06 90 SER A N 1
ATOM 720 C CA . SER A 1 90 ? -20.922 0.151 7.332 1 97.06 90 SER A CA 1
ATOM 721 C C . SER A 1 90 ? -22 1.111 6.84 1 97.06 90 SER A C 1
ATOM 723 O O . SER A 1 90 ? -21.875 2.328 7.004 1 97.06 90 SER A O 1
ATOM 725 N N . VAL A 1 91 ? -23.047 0.607 6.23 1 95.38 91 VAL A N 1
ATOM 726 C CA . VAL A 1 91 ? -24.172 1.446 5.82 1 95.38 91 VAL A CA 1
ATOM 727 C C . VAL A 1 91 ? -24.844 2.049 7.051 1 95.38 91 VAL A C 1
ATOM 729 O O . VAL A 1 91 ? -25.156 3.238 7.07 1 95.38 91 VAL A O 1
ATOM 732 N N . PHE A 1 92 ? -25 1.24 8.023 1 95 92 PHE A N 1
ATOM 733 C CA . PHE A 1 92 ? -25.562 1.704 9.297 1 95 92 PHE A CA 1
ATOM 734 C C . PHE A 1 92 ? -24.688 2.807 9.891 1 95 92 PHE A C 1
ATOM 736 O O . PHE A 1 92 ? -25.203 3.834 10.336 1 95 92 PHE A O 1
ATOM 743 N N . THR A 1 93 ? -23.422 2.564 9.922 1 95.31 93 THR A N 1
ATOM 744 C CA . THR A 1 93 ? -22.484 3.545 10.461 1 95.31 93 THR A CA 1
ATOM 745 C C . THR A 1 93 ? -22.547 4.844 9.664 1 95.31 93 THR A C 1
ATOM 747 O O . THR A 1 93 ? -22.547 5.934 10.234 1 95.31 93 THR A O 1
ATOM 750 N N . ALA A 1 94 ? -22.562 4.742 8.375 1 94.81 94 ALA A N 1
ATOM 751 C CA . ALA A 1 94 ? -22.672 5.934 7.531 1 94.81 94 ALA A CA 1
ATOM 752 C C . ALA A 1 94 ? -23.938 6.727 7.859 1 94.81 94 ALA A C 1
ATOM 754 O O . ALA A 1 94 ? -23.906 7.957 7.887 1 94.81 94 ALA A O 1
ATOM 755 N N . PHE A 1 95 ? -25 6.066 8.07 1 93.88 95 PHE A N 1
ATOM 756 C CA . PHE A 1 95 ? -26.266 6.715 8.445 1 93.88 95 PHE A CA 1
ATOM 757 C C . PHE A 1 95 ? -26.125 7.43 9.781 1 93.88 95 PHE A C 1
ATOM 759 O O . PHE A 1 95 ? -26.578 8.562 9.938 1 93.88 95 PHE A O 1
ATOM 766 N N . LYS A 1 96 ? -25.5 6.77 10.719 1 93.25 96 LYS A N 1
ATOM 767 C CA . LYS A 1 96 ? -25.266 7.391 12.023 1 93.25 96 LYS A CA 1
ATOM 768 C C . LYS A 1 96 ? -24.391 8.625 11.898 1 93.25 96 LYS A C 1
ATOM 770 O O . LYS A 1 96 ? -24.578 9.602 12.633 1 93.25 96 LYS A O 1
ATOM 775 N N . LEU A 1 97 ? -23.422 8.57 11.039 1 93.81 97 LEU A N 1
ATOM 776 C CA . LEU A 1 97 ? -22.562 9.734 10.805 1 93.81 97 LEU A CA 1
ATOM 777 C C . LEU A 1 97 ? -23.375 10.891 10.211 1 93.81 97 LEU A C 1
ATOM 779 O O . LEU A 1 97 ? -23.109 12.055 10.523 1 93.81 97 LEU A O 1
ATOM 783 N N . TYR A 1 98 ? -24.312 10.555 9.406 1 92.94 98 TYR A N 1
ATOM 784 C CA . TYR A 1 98 ? -25.203 11.57 8.852 1 92.94 98 TYR A CA 1
ATOM 785 C C . TYR A 1 98 ? -26.016 12.242 9.953 1 92.94 98 TYR A C 1
ATOM 787 O O . TYR A 1 98 ? -26.188 13.461 9.953 1 92.94 98 TYR A O 1
ATOM 795 N N . LEU A 1 99 ? -26.484 11.484 10.859 1 90.31 99 LEU A N 1
ATOM 796 C CA . LEU A 1 99 ? -27.25 12.031 11.977 1 90.31 99 LEU A CA 1
ATOM 797 C C . LEU A 1 99 ? -26.375 12.922 12.844 1 90.31 99 LEU A C 1
ATOM 799 O O . LEU A 1 99 ? -26.844 13.93 13.383 1 90.31 99 LEU A O 1
ATOM 803 N N . LEU A 1 100 ? -25.172 12.5 13.008 1 88.25 100 LEU A N 1
ATOM 804 C CA . LEU A 1 100 ? -24.234 13.312 13.773 1 88.25 100 LEU A CA 1
ATOM 805 C C . LEU A 1 100 ? -24.016 14.664 13.086 1 88.25 100 LEU A C 1
ATOM 807 O O . LEU A 1 100 ? -23.938 15.695 13.75 1 88.25 100 LEU A O 1
ATOM 811 N N . HIS A 1 101 ? -23.859 14.633 11.812 1 89.5 101 HIS A N 1
ATOM 812 C CA . HIS A 1 101 ? -23.75 15.867 11.047 1 89.5 101 HIS A CA 1
ATOM 813 C C . HIS A 1 101 ? -24.969 16.75 11.25 1 89.5 101 HIS A C 1
ATOM 815 O O . HIS A 1 101 ? -24.844 17.953 11.492 1 89.5 101 HIS A O 1
ATOM 821 N N . ARG A 1 102 ? -26.125 16.188 11.18 1 87.75 102 ARG A N 1
ATOM 822 C CA . ARG A 1 102 ? -27.375 16.938 11.336 1 87.75 102 ARG A CA 1
ATOM 823 C C . ARG A 1 102 ? -27.484 17.547 12.727 1 87.75 102 ARG A C 1
ATOM 825 O O . ARG A 1 102 ? -27.938 18.688 12.875 1 87.75 102 ARG A O 1
ATOM 832 N N . HIS A 1 103 ? -27.078 16.812 13.617 1 83.75 103 HIS A N 1
ATOM 833 C CA . HIS A 1 103 ? -27.109 17.297 14.992 1 83.75 103 HIS A CA 1
ATOM 834 C C . HIS A 1 103 ? -26.156 18.484 15.172 1 83.75 103 HIS A C 1
ATOM 836 O O . HIS A 1 103 ? -26.484 19.438 15.875 1 83.75 103 HIS A O 1
ATOM 842 N N . CYS A 1 104 ? -25.109 18.344 14.531 1 83.56 104 CYS A N 1
ATOM 843 C CA . CYS A 1 104 ? -24.109 19.406 14.625 1 83.56 104 CYS A CA 1
ATOM 844 C C . CYS A 1 104 ? -24.609 20.688 13.953 1 83.56 104 CYS A C 1
ATOM 846 O O . CYS A 1 104 ? -24.359 21.781 14.445 1 83.56 104 CYS A O 1
ATOM 848 N N . VAL A 1 105 ? -25.297 20.531 12.836 1 85.75 105 VAL A N 1
ATOM 849 C CA . VAL A 1 105 ? -25.766 21.688 12.086 1 85.75 105 VAL A CA 1
ATOM 850 C C . VAL A 1 105 ? -27.078 22.188 12.664 1 85.75 105 VAL A C 1
ATOM 852 O O . VAL A 1 105 ? -27.562 23.266 12.289 1 85.75 105 VAL A O 1
ATOM 855 N N . GLY A 1 106 ? -27.562 21.562 13.602 1 79.62 106 GLY A N 1
ATOM 856 C CA . GLY A 1 106 ? -28.766 22.016 14.266 1 79.62 106 GLY A CA 1
ATOM 857 C C . GLY A 1 106 ? -30.031 21.578 13.555 1 79.62 106 GLY A C 1
ATOM 858 O O . GLY A 1 106 ? -31.078 22.234 13.672 1 79.62 106 GLY A O 1
ATOM 859 N N . SER A 1 107 ? -29.828 20.625 12.617 1 69.38 107 SER A N 1
ATOM 860 C CA . SER A 1 107 ? -31 20.172 11.891 1 69.38 107 SER A CA 1
ATOM 861 C C . SER A 1 107 ? -31.75 19.094 12.664 1 69.38 107 SER A C 1
ATOM 863 O O . SER A 1 107 ? -31.141 18.281 13.359 1 69.38 107 SER A O 1
ATOM 865 N N . GLY A 1 108 ? -32.75 19.359 13.344 1 61.19 108 GLY A N 1
ATOM 866 C CA . GLY A 1 108 ? -33.625 18.516 14.148 1 61.19 108 GLY A CA 1
ATOM 867 C C . GLY A 1 108 ? -33.562 17.062 13.742 1 61.19 108 GLY A C 1
ATOM 868 O O . GLY A 1 108 ? -32.875 16.703 12.789 1 61.19 108 GLY A O 1
ATOM 869 N N . GLU A 1 109 ? -33.906 16.094 14.562 1 60.72 109 GLU A N 1
ATOM 870 C CA . GLU A 1 109 ? -33.969 14.648 14.359 1 60.72 109 GLU A CA 1
ATOM 871 C C . GLU A 1 109 ? -34.844 14.289 13.164 1 60.72 109 GLU A C 1
ATOM 873 O O . GLU A 1 109 ? -35.938 14.844 12.992 1 60.72 109 GLU A O 1
ATOM 878 N N . PRO A 1 110 ? -34.188 13.617 12.18 1 60.91 110 PRO A N 1
ATOM 879 C CA . PRO A 1 110 ? -35.031 13.211 11.07 1 60.91 110 PRO A CA 1
ATOM 880 C C . PRO A 1 110 ? -36.219 12.328 11.508 1 60.91 110 PRO A C 1
ATOM 882 O O . PRO A 1 110 ? -36.094 11.578 12.484 1 60.91 110 PRO A O 1
ATOM 885 N N . GLU A 1 111 ? -37.438 12.664 11.266 1 53.59 111 GLU A N 1
ATOM 886 C CA . GLU A 1 111 ? -38.594 11.859 11.586 1 53.59 111 GLU A CA 1
ATOM 887 C C . GLU A 1 111 ? -38.719 10.641 10.672 1 53.59 111 GLU A C 1
ATOM 889 O O . GLU A 1 111 ? -38.594 10.766 9.453 1 53.59 111 GLU A O 1
ATOM 894 N N . LEU A 1 112 ? -38.219 9.5 11.125 1 55.72 112 LEU A N 1
ATOM 895 C CA . LEU A 1 112 ? -38.531 8.312 10.336 1 55.72 112 LEU A CA 1
ATOM 896 C C . LEU A 1 112 ? -40.031 8.102 10.25 1 55.72 112 LEU A C 1
ATOM 898 O O . LEU A 1 112 ? -40.781 8.383 11.203 1 55.72 112 LEU A O 1
ATOM 902 N N . PRO A 1 113 ? -40.5 7.785 9.008 1 50.97 113 PRO A N 1
ATOM 903 C CA . PRO A 1 113 ? -41.969 7.555 8.891 1 50.97 113 PRO A CA 1
ATOM 904 C C . PRO A 1 113 ? -42.438 6.402 9.766 1 50.97 113 PRO A C 1
ATOM 906 O O . PRO A 1 113 ? -43.656 6.289 10.023 1 50.97 113 PRO A O 1
ATOM 909 N N . CYS A 1 114 ? -41.656 5.32 9.812 1 50.09 114 CYS A N 1
ATOM 910 C CA . CYS A 1 114 ? -42.281 4.172 10.461 1 50.09 114 CYS A CA 1
ATOM 911 C C . CYS A 1 114 ? -42.125 4.258 11.977 1 50.09 114 CYS A C 1
ATOM 913 O O . CYS A 1 114 ? -41.031 4.441 12.492 1 50.09 114 CYS A O 1
ATOM 915 N N . ASN A 1 115 ? -43.125 4.66 12.648 1 51.91 115 ASN A N 1
ATOM 916 C CA . ASN A 1 115 ? -43.312 4.906 14.07 1 51.91 115 ASN A CA 1
ATOM 917 C C . ASN A 1 115 ? -43.062 3.646 14.898 1 51.91 115 ASN A C 1
ATOM 919 O O . ASN A 1 115 ? -44 3.033 15.406 1 51.91 115 ASN A O 1
ATOM 923 N N . ILE A 1 116 ? -42.312 2.76 14.477 1 55.53 116 ILE A N 1
ATOM 924 C CA . ILE A 1 116 ? -42.062 1.767 15.523 1 55.53 116 ILE A CA 1
ATOM 925 C C . ILE A 1 116 ? -41.094 2.33 16.562 1 55.53 116 ILE A C 1
ATOM 927 O O . ILE A 1 116 ? -39.938 2.605 16.266 1 55.53 116 ILE A O 1
ATOM 931 N N . PRO A 1 117 ? -41.625 2.629 17.672 1 56.62 117 PRO A N 1
ATOM 932 C CA . PRO A 1 117 ? -40.906 3.42 18.672 1 56.62 117 PRO A CA 1
ATOM 933 C C . PRO A 1 117 ? -39.469 2.914 18.922 1 56.62 117 PRO A C 1
ATOM 935 O O . PRO A 1 117 ? -38.531 3.705 18.953 1 56.62 117 PRO A O 1
ATOM 938 N N . GLY A 1 118 ? -39.312 1.657 19.297 1 56.31 118 GLY A N 1
ATOM 939 C CA . GLY A 1 118 ? -37.969 1.153 19.656 1 56.31 118 GLY A CA 1
ATOM 940 C C . GLY A 1 118 ? -37 1.18 18.5 1 56.31 118 GLY A C 1
ATOM 941 O O . GLY A 1 118 ? -35.844 1.602 18.672 1 56.31 118 GLY A O 1
ATOM 942 N N . VAL A 1 119 ? -37.406 0.76 17.438 1 60.72 119 VAL A N 1
ATOM 943 C CA . VAL A 1 119 ? -36.562 0.673 16.25 1 60.72 119 VAL A CA 1
ATOM 944 C C . VAL A 1 119 ? -36.219 2.078 15.758 1 60.72 119 VAL A C 1
ATOM 946 O O . VAL A 1 119 ? -35.094 2.344 15.359 1 60.72 119 VAL A O 1
ATOM 949 N N . SER A 1 120 ? -37.156 2.887 15.906 1 61.22 120 SER A N 1
ATOM 950 C CA . SER A 1 120 ? -36.938 4.258 15.453 1 61.22 120 SER A CA 1
ATOM 951 C C . SER A 1 120 ? -35.938 4.988 16.344 1 61.22 120 SER A C 1
ATOM 953 O O . SER A 1 120 ? -35.094 5.734 15.852 1 61.22 120 SER A O 1
ATOM 955 N N . ARG A 1 121 ? -36.062 4.676 17.688 1 65.31 121 ARG A N 1
ATOM 956 C CA . ARG A 1 121 ? -35.094 5.328 18.594 1 65.31 121 ARG A CA 1
ATOM 957 C C . ARG A 1 121 ? -33.688 4.852 18.344 1 65.31 121 ARG A C 1
ATOM 959 O O . ARG A 1 121 ? -32.75 5.648 18.344 1 65.31 121 ARG A O 1
ATOM 966 N N . PHE A 1 122 ? -33.688 3.564 18.078 1 70.06 122 PHE A N 1
ATOM 967 C CA . PHE A 1 122 ? -32.344 3.002 17.828 1 70.06 122 PHE A CA 1
ATOM 968 C C . PHE A 1 122 ? -31.781 3.543 16.531 1 70.06 122 PHE A C 1
ATOM 970 O O . PHE A 1 122 ? -30.609 3.939 16.484 1 70.06 122 PHE A O 1
ATOM 977 N N . PHE A 1 123 ? -32.562 3.625 15.531 1 73.69 123 PHE A N 1
ATOM 978 C CA . PHE A 1 123 ? -32.062 4.035 14.219 1 73.69 123 PHE A CA 1
ATOM 979 C C . PHE A 1 123 ? -31.906 5.551 14.148 1 73.69 123 PHE A C 1
ATOM 981 O O . PHE A 1 123 ? -31 6.059 13.5 1 73.69 123 PHE A O 1
ATOM 988 N N . LEU A 1 124 ? -32.688 6.246 14.938 1 75.31 124 LEU A N 1
ATOM 989 C CA . LEU A 1 124 ? -32.688 7.691 14.758 1 75.31 124 LEU A CA 1
ATOM 990 C C . LEU A 1 124 ? -31.938 8.383 15.891 1 75.31 124 LEU A C 1
ATOM 992 O O . LEU A 1 124 ? -31.656 9.578 15.812 1 75.31 124 LEU A O 1
ATOM 996 N N . SER A 1 125 ? -31.547 7.586 16.875 1 79.12 125 SER A N 1
ATOM 997 C CA . SER A 1 125 ? -30.797 8.188 17.969 1 79.12 125 SER A CA 1
ATOM 998 C C . SER A 1 125 ? -29.359 8.492 17.562 1 79.12 125 SER A C 1
ATOM 1000 O O . SER A 1 125 ? -28.75 7.73 16.797 1 79.12 125 SER A O 1
ATOM 1002 N N . VAL A 1 126 ? -28.953 9.625 17.969 1 78.12 126 VAL A N 1
ATOM 1003 C CA . VAL A 1 126 ? -27.578 10.039 17.703 1 78.12 126 VAL A CA 1
ATOM 1004 C C . VAL A 1 126 ? -26.625 9.352 18.672 1 78.12 126 VAL A C 1
ATOM 1006 O O . VAL A 1 126 ? -26.828 9.406 19.891 1 78.12 126 VAL A O 1
ATOM 1009 N N . TRP A 1 127 ? -25.781 8.586 18.109 1 83.69 127 TRP A N 1
ATOM 1010 C CA . TRP A 1 127 ? -24.75 7.906 18.891 1 83.69 127 TRP A CA 1
ATOM 1011 C C . TRP A 1 127 ? -23.406 8.586 18.703 1 83.69 127 TRP A C 1
ATOM 1013 O O . TRP A 1 127 ? -23 8.898 17.594 1 83.69 127 TRP A O 1
ATOM 1023 N N . LEU A 1 128 ? -22.797 8.969 19.797 1 82.75 128 LEU A N 1
ATOM 1024 C CA . LEU A 1 128 ? -21.469 9.562 19.734 1 82.75 128 LEU A CA 1
ATOM 1025 C C . LEU A 1 128 ? -20.594 9.062 20.875 1 82.75 128 LEU A C 1
ATOM 1027 O O . LEU A 1 128 ? -20.984 9.133 22.047 1 82.75 128 LEU A O 1
ATOM 1031 N N . CYS A 1 129 ? -19.516 8.492 20.469 1 82 129 CYS A N 1
ATOM 1032 C CA . CYS A 1 129 ? -18.484 8.156 21.453 1 82 129 CYS A CA 1
ATOM 1033 C C . CYS A 1 129 ? -17.438 9.25 21.531 1 82 129 CYS A C 1
ATOM 1035 O O . CYS A 1 129 ? -16.531 9.312 20.703 1 82 129 CYS A O 1
ATOM 1037 N N . LYS A 1 130 ? -17.375 10.031 22.5 1 74 130 LYS A N 1
ATOM 1038 C CA . LYS A 1 130 ? -16.562 11.234 22.625 1 74 130 LYS A CA 1
ATOM 1039 C C . LYS A 1 130 ? -15.086 10.883 22.766 1 74 130 LYS A C 1
ATOM 1041 O O . LYS A 1 130 ? -14.219 11.609 22.266 1 74 130 LYS A O 1
ATOM 1046 N N . GLU A 1 131 ? -14.836 9.766 23.312 1 71.75 131 GLU A N 1
ATOM 1047 C CA . GLU A 1 131 ? -13.445 9.383 23.562 1 71.75 131 GLU A CA 1
ATOM 1048 C C . GLU A 1 131 ? -12.703 9.102 22.266 1 71.75 131 GLU A C 1
ATOM 1050 O O . GLU A 1 131 ? -11.484 9.266 22.188 1 71.75 131 GLU A O 1
ATOM 1055 N N . ASN A 1 132 ? -13.508 8.789 21.25 1 75.06 132 ASN A N 1
ATOM 1056 C CA . ASN A 1 132 ? -12.883 8.391 20 1 75.06 132 ASN A CA 1
ATOM 1057 C C . ASN A 1 132 ? -13.094 9.43 18.906 1 75.06 132 ASN A C 1
ATOM 1059 O O . ASN A 1 132 ? -12.727 9.211 17.75 1 75.06 132 ASN A O 1
ATOM 1063 N N . CYS A 1 133 ? -13.633 10.492 19.297 1 72.25 133 CYS A N 1
ATOM 1064 C CA . CYS A 1 133 ? -13.945 11.5 18.281 1 72.25 133 CYS A CA 1
ATOM 1065 C C . CYS A 1 133 ? -12.812 12.508 18.156 1 72.25 133 CYS A C 1
ATOM 1067 O O . CYS A 1 133 ? -12.617 13.352 19.016 1 72.25 133 CYS A O 1
ATOM 1069 N N . ARG A 1 134 ? -12.078 12.398 17.109 1 75.44 134 ARG A N 1
ATOM 1070 C CA . ARG A 1 134 ? -10.977 13.32 16.875 1 75.44 134 ARG A CA 1
ATOM 1071 C C . ARG A 1 134 ? -11.172 14.07 15.555 1 75.44 134 ARG A C 1
ATOM 1073 O O . ARG A 1 134 ? -10.234 14.703 15.055 1 75.44 134 ARG A O 1
ATOM 1080 N N . ILE A 1 135 ? -12.391 13.922 15.031 1 86.62 135 ILE A N 1
ATOM 1081 C CA . ILE A 1 135 ? -12.664 14.5 13.719 1 86.62 135 ILE A CA 1
ATOM 1082 C C . ILE A 1 135 ? -13.875 15.43 13.805 1 86.62 135 ILE A C 1
ATOM 1084 O O . ILE A 1 135 ? -14.75 15.234 14.641 1 86.62 135 ILE A O 1
ATOM 1088 N N . GLU A 1 136 ? -13.812 16.438 12.992 1 87.38 136 GLU A N 1
ATOM 1089 C CA . GLU A 1 136 ? -14.945 17.344 12.914 1 87.38 136 GLU A CA 1
ATOM 1090 C C . GLU A 1 136 ? -16.203 16.625 12.445 1 87.38 136 GLU A C 1
ATOM 1092 O O . GLU A 1 136 ? -16.156 15.812 11.523 1 87.38 136 GLU A O 1
ATOM 1097 N N . LEU A 1 137 ? -17.266 17 13.062 1 88.62 137 LEU A N 1
ATOM 1098 C CA . LEU A 1 137 ? -18.516 16.281 12.805 1 88.62 137 LEU A CA 1
ATOM 1099 C C . LEU A 1 137 ? -19.203 16.812 11.555 1 88.62 137 LEU A C 1
ATOM 1101 O O . LEU A 1 137 ? -19.984 16.094 10.922 1 88.62 137 LEU A O 1
ATOM 1105 N N . ARG A 1 138 ? -18.875 18.031 11.328 1 89.06 138 ARG A N 1
ATOM 1106 C CA . ARG A 1 138 ? -19.5 18.625 10.156 1 89.06 138 ARG A CA 1
ATOM 1107 C C . ARG A 1 138 ? -19.094 17.906 8.883 1 89.06 138 ARG A C 1
ATOM 1109 O O . ARG A 1 138 ? -17.906 17.703 8.625 1 89.06 138 ARG A O 1
ATOM 1116 N N . ASN A 1 139 ? -20.031 17.438 8.07 1 93.38 139 ASN A N 1
ATOM 1117 C CA . ASN A 1 139 ? -19.859 16.766 6.785 1 93.38 139 ASN A CA 1
ATOM 1118 C C . ASN A 1 139 ? -19.062 15.477 6.922 1 93.38 139 ASN A C 1
ATOM 1120 O O . ASN A 1 139 ? -18.453 15.008 5.961 1 93.38 139 ASN A O 1
ATOM 1124 N N . VAL A 1 140 ? -19.016 14.906 8.094 1 94.38 140 VAL A N 1
ATOM 1125 C CA . VAL A 1 140 ? -18.203 13.719 8.359 1 94.38 140 VAL A CA 1
ATOM 1126 C C . VAL A 1 140 ? -18.688 12.547 7.512 1 94.38 140 VAL A C 1
ATOM 1128 O O . VAL A 1 140 ? -17.891 11.75 7.016 1 94.38 140 VAL A O 1
ATOM 1131 N N . HIS A 1 141 ? -19.984 12.414 7.297 1 94.94 141 HIS A N 1
ATOM 1132 C CA . HIS A 1 141 ? -20.547 11.312 6.527 1 94.94 141 HIS A CA 1
ATOM 1133 C C . HIS A 1 141 ? -20.125 11.391 5.066 1 94.94 141 HIS A C 1
ATOM 1135 O O . HIS A 1 141 ? -19.797 10.375 4.453 1 94.94 141 HIS A O 1
ATOM 1141 N N . THR A 1 142 ? -20.094 12.578 4.508 1 96.06 142 THR A N 1
ATOM 1142 C CA . THR A 1 142 ? -19.719 12.781 3.111 1 96.06 142 THR A CA 1
ATOM 1143 C C . THR A 1 142 ? -18.219 12.523 2.912 1 96.06 142 THR A C 1
ATOM 1145 O O . THR A 1 142 ? -17.828 11.867 1.945 1 96.06 142 THR A O 1
ATOM 1148 N N . ILE A 1 143 ? -17.469 13.016 3.822 1 96.88 143 ILE A N 1
ATOM 1149 C CA . ILE A 1 143 ? -16.031 12.844 3.736 1 96.88 143 ILE A CA 1
ATOM 1150 C C . ILE A 1 143 ? -15.672 11.367 3.898 1 96.88 143 ILE A C 1
ATOM 1152 O O . ILE A 1 143 ? -14.812 10.844 3.184 1 96.88 143 ILE A O 1
ATOM 1156 N N . ALA A 1 144 ? -16.359 10.711 4.832 1 96.94 144 ALA A N 1
ATOM 1157 C CA . ALA A 1 144 ? -16.141 9.281 5.043 1 96.94 144 ALA A CA 1
ATOM 1158 C C . ALA A 1 144 ? -16.469 8.484 3.789 1 96.94 144 ALA A C 1
ATOM 1160 O O . ALA A 1 144 ? -15.75 7.555 3.422 1 96.94 144 ALA A O 1
ATOM 1161 N N . TRP A 1 145 ? -17.5 8.812 3.148 1 96.31 145 TRP A N 1
ATOM 1162 C CA . TRP A 1 145 ? -17.922 8.141 1.919 1 96.31 145 TRP A CA 1
ATOM 1163 C C . TRP A 1 145 ? -16.891 8.352 0.816 1 96.31 145 TRP A C 1
ATOM 1165 O O . TRP A 1 145 ? -16.516 7.406 0.12 1 96.31 145 TRP A O 1
ATOM 1175 N N . ILE A 1 146 ? -16.484 9.57 0.629 1 97.19 146 ILE A N 1
ATOM 1176 C CA . ILE A 1 146 ? -15.492 9.891 -0.39 1 97.19 146 ILE A CA 1
ATOM 1177 C C . ILE A 1 146 ? -14.219 9.094 -0.146 1 97.19 146 ILE A C 1
ATOM 1179 O O . ILE A 1 146 ? -13.664 8.492 -1.072 1 97.19 146 ILE A O 1
ATOM 1183 N N . ARG A 1 147 ? -13.797 9.109 1.099 1 97.69 147 ARG A N 1
ATOM 1184 C CA . ARG A 1 147 ? -12.586 8.391 1.47 1 97.69 147 ARG A CA 1
ATOM 1185 C C . ARG A 1 147 ? -12.719 6.898 1.185 1 97.69 147 ARG A C 1
ATOM 1187 O O . ARG A 1 147 ? -11.805 6.277 0.637 1 97.69 147 ARG A O 1
ATOM 1194 N N . PHE A 1 148 ? -13.828 6.301 1.508 1 97.94 148 PHE A N 1
ATOM 1195 C CA . PHE A 1 148 ? -14.094 4.879 1.317 1 97.94 148 PHE A CA 1
ATOM 1196 C C . PHE A 1 148 ? -14.117 4.527 -0.165 1 97.94 148 PHE A C 1
ATOM 1198 O O . PHE A 1 148 ? -13.398 3.625 -0.603 1 97.94 148 PHE A O 1
ATOM 1205 N N . ILE A 1 149 ? -14.836 5.27 -0.944 1 97.38 149 ILE A N 1
ATOM 1206 C CA . ILE A 1 149 ? -15.07 4.922 -2.342 1 97.38 149 ILE A CA 1
ATOM 1207 C C . ILE A 1 149 ? -13.812 5.188 -3.16 1 97.38 149 ILE A C 1
ATOM 1209 O O . ILE A 1 149 ? -13.516 4.457 -4.109 1 97.38 149 ILE A O 1
ATOM 1213 N N . THR A 1 150 ? -13.102 6.234 -2.854 1 97.75 150 THR A N 1
ATOM 1214 C CA . THR A 1 150 ? -11.875 6.535 -3.584 1 97.75 150 THR A CA 1
ATOM 1215 C C . THR A 1 150 ? -10.805 5.484 -3.301 1 97.75 150 THR A C 1
ATOM 1217 O O . THR A 1 150 ? -10.117 5.027 -4.215 1 97.75 150 THR A O 1
ATOM 1220 N N . SER A 1 151 ? -10.68 5.086 -2.016 1 98.44 151 SER A N 1
ATOM 1221 C CA . SER A 1 151 ? -9.734 4.027 -1.67 1 98.44 151 SER A CA 1
ATOM 1222 C C . SER A 1 151 ? -10.094 2.717 -2.361 1 98.44 151 SER A C 1
ATOM 1224 O O . SER A 1 151 ? -9.227 2.041 -2.916 1 98.44 151 SER A O 1
ATOM 1226 N N . TYR A 1 152 ? -11.328 2.412 -2.324 1 98.19 152 TYR A N 1
ATOM 1227 C CA . TYR A 1 152 ? -11.797 1.181 -2.945 1 98.19 152 TYR A CA 1
ATOM 1228 C C . TYR A 1 152 ? -11.539 1.191 -4.445 1 98.19 152 TYR A C 1
ATOM 1230 O O . TYR A 1 152 ? -11.055 0.203 -5.008 1 98.19 152 TYR A O 1
ATOM 1238 N N . ALA A 1 153 ? -11.828 2.303 -5.074 1 97.69 153 ALA A N 1
ATOM 1239 C CA . ALA A 1 153 ? -11.633 2.436 -6.52 1 97.69 153 ALA A CA 1
ATOM 1240 C C . ALA A 1 153 ? -10.164 2.281 -6.895 1 97.69 153 ALA A C 1
ATOM 1242 O O . ALA A 1 153 ? -9.836 1.608 -7.871 1 97.69 153 ALA A O 1
ATOM 1243 N N . LEU A 1 154 ? -9.312 2.873 -6.129 1 98.06 154 LEU A N 1
ATOM 1244 C CA . LEU A 1 154 ? -7.879 2.773 -6.391 1 98.06 154 LEU A CA 1
ATOM 1245 C C . LEU A 1 154 ? -7.406 1.327 -6.285 1 98.06 154 LEU A C 1
ATOM 1247 O O . LEU A 1 154 ? -6.641 0.857 -7.129 1 98.06 154 LEU A O 1
ATOM 1251 N N . LEU A 1 155 ? -7.875 0.664 -5.305 1 98.5 155 LEU A N 1
ATOM 1252 C CA . LEU A 1 155 ? -7.473 -0.718 -5.062 1 98.5 155 LEU A CA 1
ATOM 1253 C C . LEU A 1 155 ? -8.016 -1.64 -6.148 1 98.5 155 LEU A C 1
ATOM 1255 O O . LEU A 1 155 ? -7.293 -2.504 -6.652 1 98.5 155 LEU A O 1
ATOM 1259 N N . LEU A 1 156 ? -9.242 -1.407 -6.551 1 97.5 156 LEU A N 1
ATOM 1260 C CA . LEU A 1 156 ? -9.836 -2.246 -7.586 1 97.5 156 LEU A CA 1
ATOM 1261 C C . LEU A 1 156 ? -9.188 -1.982 -8.938 1 97.5 156 LEU A C 1
ATOM 1263 O O . LEU A 1 156 ? -9 -2.908 -9.734 1 97.5 156 LEU A O 1
ATOM 1267 N N . LEU A 1 157 ? -8.867 -0.78 -9.18 1 97.69 157 LEU A N 1
ATOM 1268 C CA . LEU A 1 157 ? -8.211 -0.451 -10.438 1 97.69 157 LEU A CA 1
ATOM 1269 C C . LEU A 1 157 ? -6.832 -1.097 -10.516 1 97.69 157 LEU A C 1
ATOM 1271 O O . LEU A 1 157 ? -6.488 -1.716 -11.523 1 97.69 157 LEU A O 1
ATOM 1275 N N . SER A 1 158 ? -6.074 -0.948 -9.469 1 98.12 158 SER A N 1
ATOM 1276 C CA . SER A 1 158 ? -4.75 -1.558 -9.461 1 98.12 158 SER A CA 1
ATOM 1277 C C . SER A 1 158 ? -4.84 -3.078 -9.531 1 98.12 158 SER A C 1
ATOM 1279 O O . SER A 1 158 ? -4.031 -3.721 -10.211 1 98.12 158 SER A O 1
ATOM 1281 N N . ARG A 1 159 ? -5.758 -3.588 -8.828 1 97.19 159 ARG A N 1
ATOM 1282 C CA . ARG A 1 159 ? -5.969 -5.031 -8.852 1 97.19 159 ARG A CA 1
ATOM 1283 C C . ARG A 1 159 ? -6.273 -5.52 -10.266 1 97.19 159 ARG A C 1
ATOM 1285 O O . ARG A 1 159 ? -5.805 -6.582 -10.672 1 97.19 159 ARG A O 1
ATOM 1292 N N . SER A 1 160 ? -7.082 -4.77 -10.984 1 97 160 SER A N 1
ATOM 1293 C CA . SER A 1 160 ? -7.457 -5.141 -12.344 1 97 160 SER A CA 1
ATOM 1294 C C . SER A 1 160 ? -6.23 -5.266 -13.242 1 97 160 SER A C 1
ATOM 1296 O O . SER A 1 160 ? -6.152 -6.176 -14.07 1 97 160 SER A O 1
ATOM 1298 N N . VAL A 1 161 ? -5.254 -4.461 -13.031 1 97.56 161 VAL A N 1
ATOM 1299 C CA . VAL A 1 161 ? -4.035 -4.488 -13.836 1 97.56 161 VAL A CA 1
ATOM 1300 C C . VAL A 1 161 ? -3.131 -5.625 -13.367 1 97.56 161 VAL A C 1
ATOM 1302 O O . VAL A 1 161 ? -2.646 -6.418 -14.18 1 97.56 161 VAL A O 1
ATOM 1305 N N . ILE A 1 162 ? -2.988 -5.785 -12.102 1 97.75 162 ILE A N 1
ATOM 1306 C CA . ILE A 1 162 ? -2.041 -6.723 -11.508 1 97.75 162 ILE A CA 1
ATOM 1307 C C . ILE A 1 162 ? -2.479 -8.156 -11.797 1 97.75 162 ILE A C 1
ATOM 1309 O O . ILE A 1 162 ? -1.651 -9.008 -12.125 1 97.75 162 ILE A O 1
ATOM 1313 N N . MET A 1 163 ? -3.721 -8.414 -11.727 1 96.44 163 MET A N 1
ATOM 1314 C CA . MET A 1 163 ? -4.203 -9.781 -11.93 1 96.44 163 MET A CA 1
ATOM 1315 C C . MET A 1 163 ? -4.043 -10.203 -13.391 1 96.44 163 MET A C 1
ATOM 1317 O O . MET A 1 163 ? -3.895 -11.391 -13.68 1 96.44 163 MET A O 1
ATOM 1321 N N . VAL A 1 164 ? -4.023 -9.242 -14.289 1 96.56 164 VAL A N 1
ATOM 1322 C CA . VAL A 1 164 ? -3.98 -9.562 -15.719 1 96.56 164 VAL A CA 1
ATOM 1323 C C . VAL A 1 164 ? -2.535 -9.812 -16.141 1 96.56 164 VAL A C 1
ATOM 1325 O O . VAL A 1 164 ? -2.275 -10.641 -17.016 1 96.56 164 VAL A O 1
ATOM 1328 N N . VAL A 1 165 ? -1.598 -9.219 -15.5 1 97.38 165 VAL A N 1
ATOM 1329 C CA . VAL A 1 165 ? -0.238 -9.211 -16.031 1 97.38 165 VAL A CA 1
ATOM 1330 C C . VAL A 1 165 ? 0.448 -10.539 -15.703 1 97.38 165 VAL A C 1
ATOM 1332 O O . VAL A 1 165 ? 1.313 -11 -16.453 1 97.38 165 VAL A O 1
ATOM 1335 N N . THR A 1 166 ? 0.158 -11.156 -14.617 1 96.56 166 THR A N 1
ATOM 1336 C CA . THR A 1 166 ? 0.703 -12.461 -14.25 1 96.56 166 THR A CA 1
ATOM 1337 C C . THR A 1 166 ? -0.411 -13.414 -13.82 1 96.56 166 THR A C 1
ATOM 1339 O O . THR A 1 166 ? -1.204 -13.086 -12.938 1 96.56 166 THR A O 1
ATOM 1342 N N . SER A 1 167 ? -0.449 -14.578 -14.406 1 94.56 167 SER A N 1
ATOM 1343 C CA . SER A 1 167 ? -1.514 -15.539 -14.133 1 94.56 167 SER A CA 1
ATOM 1344 C C . SER A 1 167 ? -1.034 -16.641 -13.195 1 94.56 167 SER A C 1
ATOM 1346 O O . SER A 1 167 ? -0.052 -17.328 -13.484 1 94.56 167 SER A O 1
ATOM 1348 N N . LEU A 1 168 ? -1.714 -16.844 -12.117 1 94.31 168 LEU A N 1
ATOM 1349 C CA . LEU A 1 168 ? -1.398 -17.875 -11.133 1 94.31 168 LEU A CA 1
ATOM 1350 C C . LEU A 1 168 ? -2.361 -19.062 -11.25 1 94.31 168 LEU A C 1
ATOM 1352 O O . LEU A 1 168 ? -3.527 -18.875 -11.609 1 94.31 168 LEU A O 1
ATOM 1356 N N . PRO A 1 169 ? -1.82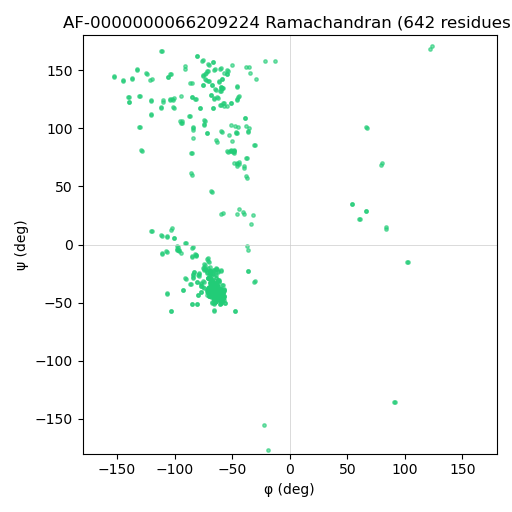6 -20.234 -10.977 1 94 169 PRO A N 1
ATOM 1357 C CA . PRO A 1 169 ? -2.756 -21.375 -10.922 1 94 169 PRO A CA 1
ATOM 1358 C C . PRO A 1 169 ? -3.727 -21.281 -9.742 1 94 169 PRO A C 1
ATOM 1360 O O . PRO A 1 169 ? -3.342 -20.844 -8.656 1 94 169 PRO A O 1
ATOM 1363 N N . ASN A 1 170 ? -4.945 -21.578 -9.953 1 93.38 170 ASN A N 1
ATOM 1364 C CA . ASN A 1 170 ? -5.973 -21.422 -8.93 1 93.38 170 ASN A CA 1
ATOM 1365 C C . ASN A 1 170 ? -6.031 -22.656 -8.016 1 93.38 170 ASN A C 1
ATOM 1367 O O . ASN A 1 170 ? -6.113 -23.781 -8.492 1 93.38 170 ASN A O 1
ATOM 1371 N N . PRO A 1 171 ? -5.941 -22.453 -6.766 1 92.06 171 PRO A N 1
ATOM 1372 C CA . PRO A 1 171 ? -5.938 -23.578 -5.82 1 92.06 171 PRO A CA 1
ATOM 1373 C C . PRO A 1 171 ? -7.344 -24.094 -5.508 1 92.06 171 PRO A C 1
ATOM 1375 O O . PRO A 1 171 ? -7.496 -25.141 -4.898 1 92.06 171 PRO A O 1
ATOM 1378 N N . ASP A 1 172 ? -8.367 -23.391 -5.93 1 88.31 172 ASP A N 1
ATOM 1379 C CA . ASP A 1 172 ? -9.75 -23.734 -5.594 1 88.31 172 ASP A CA 1
ATOM 1380 C C . ASP A 1 172 ? -10.203 -24.969 -6.355 1 88.31 172 ASP A C 1
ATOM 1382 O O . ASP A 1 172 ? -9.914 -25.125 -7.543 1 88.31 172 ASP A O 1
ATOM 1386 N N . ASP A 1 173 ? -10.984 -25.828 -5.688 1 83.69 173 ASP A N 1
ATOM 1387 C CA . ASP A 1 173 ? -11.477 -27.062 -6.273 1 83.69 173 ASP A CA 1
ATOM 1388 C C . ASP A 1 173 ? -12.398 -26.781 -7.461 1 83.69 173 ASP A C 1
ATOM 1390 O O . ASP A 1 173 ? -12.359 -27.5 -8.461 1 83.69 173 ASP A O 1
ATOM 1394 N N . LEU A 1 174 ? -13.125 -25.766 -7.32 1 82.06 174 LEU A N 1
ATOM 1395 C CA . LEU A 1 174 ? -14.078 -25.422 -8.367 1 82.06 174 LEU A CA 1
ATOM 1396 C C . LEU A 1 174 ? -13.367 -25.031 -9.648 1 82.06 174 LEU A C 1
ATOM 1398 O O . LEU A 1 174 ? -13.922 -25.156 -10.742 1 82.06 174 LEU A O 1
ATOM 1402 N N . CYS A 1 175 ? -12.133 -24.625 -9.5 1 86.88 175 CYS A N 1
ATOM 1403 C CA . CYS A 1 175 ? -11.406 -24.109 -10.648 1 86.88 175 CYS A CA 1
ATOM 1404 C C . CYS A 1 175 ? -10.469 -25.156 -11.234 1 86.88 175 CYS A C 1
ATOM 1406 O O . CYS A 1 175 ? -9.703 -24.875 -12.156 1 86.88 175 CYS A O 1
ATOM 1408 N N . GLN A 1 176 ? -10.547 -26.359 -10.703 1 85.88 176 GLN A N 1
ATOM 1409 C CA . GLN A 1 176 ? -9.828 -27.469 -11.328 1 85.88 176 GLN A CA 1
ATOM 1410 C C . GLN A 1 176 ? -10.477 -27.891 -12.641 1 85.88 176 GLN A C 1
ATOM 1412 O O . GLN A 1 176 ? -9.844 -28.516 -13.484 1 85.88 176 GLN A O 1
ATOM 1417 N N . ASP A 1 177 ? -11.789 -27.578 -12.727 1 86.5 177 ASP A N 1
ATOM 1418 C CA . ASP A 1 177 ? -12.547 -27.641 -13.969 1 86.5 177 ASP A CA 1
ATOM 1419 C C . ASP A 1 177 ? -13.305 -26.344 -14.227 1 86.5 177 ASP A C 1
ATOM 1421 O O . ASP A 1 177 ? -14.516 -26.266 -14.016 1 86.5 177 ASP A O 1
ATOM 1425 N N . PRO A 1 178 ? -12.594 -25.344 -14.766 1 86.38 178 PRO A N 1
ATOM 1426 C CA . PRO A 1 178 ? -13.188 -24 -14.867 1 86.38 178 PRO A CA 1
ATOM 1427 C C . PRO A 1 178 ? -14.391 -23.969 -15.812 1 86.38 178 PRO A C 1
ATOM 1429 O O . PRO A 1 178 ? -14.336 -24.531 -16.906 1 86.38 178 PRO A O 1
ATOM 1432 N N . PRO A 1 179 ? -15.461 -23.344 -15.375 1 86 179 PRO A N 1
ATOM 1433 C CA . PRO A 1 179 ? -16.625 -23.203 -16.234 1 86 179 PRO A CA 1
ATOM 1434 C C . PRO A 1 179 ? -16.359 -22.328 -17.469 1 86 179 PRO A C 1
ATOM 1436 O O . PRO A 1 179 ? -15.562 -21.391 -17.391 1 86 179 PRO A O 1
ATOM 1439 N N . LYS A 1 180 ? -17.062 -22.609 -18.484 1 87.62 180 LYS A N 1
ATOM 1440 C CA . LYS A 1 180 ? -16.906 -21.828 -19.703 1 87.62 180 LYS A CA 1
ATOM 1441 C C . LYS A 1 180 ? -17.797 -20.594 -19.672 1 87.62 180 LYS A C 1
ATOM 1443 O O . LYS A 1 180 ? -18.938 -20.656 -19.203 1 87.62 180 LYS A O 1
ATOM 1448 N N . ILE A 1 181 ? -17.234 -19.531 -20.141 1 88.38 181 ILE A N 1
ATOM 1449 C CA . ILE A 1 181 ? -18.016 -18.297 -20.25 1 88.38 181 ILE A CA 1
ATOM 1450 C C . ILE A 1 181 ? -18.734 -18.281 -21.594 1 88.38 181 ILE A C 1
ATOM 1452 O O . ILE A 1 181 ? -18.109 -18.125 -22.641 1 88.38 181 ILE A O 1
ATOM 1456 N N . GLU A 1 182 ? -20.047 -18.406 -21.609 1 87.25 182 GLU A N 1
ATOM 1457 C CA . GLU A 1 182 ? -20.844 -18.516 -22.828 1 87.25 182 GLU A CA 1
ATOM 1458 C C . GLU A 1 182 ? -21.078 -17.141 -23.453 1 87.25 182 GLU A C 1
ATOM 1460 O O . GLU A 1 182 ? -20.891 -16.953 -24.656 1 87.25 182 GLU A O 1
ATOM 1465 N N . ASN A 1 183 ? -21.547 -16.234 -22.609 1 91.31 183 ASN A N 1
ATOM 1466 C CA . ASN A 1 183 ? -21.797 -14.859 -23.047 1 91.31 183 ASN A CA 1
ATOM 1467 C C . ASN A 1 183 ? -20.969 -13.859 -22.25 1 91.31 183 ASN A C 1
ATOM 1469 O O . ASN A 1 183 ? -21.266 -13.578 -21.094 1 91.31 183 ASN A O 1
ATOM 1473 N N . ARG A 1 184 ? -20.078 -13.281 -22.922 1 91.12 184 ARG A N 1
ATOM 1474 C CA . ARG A 1 184 ? -19.109 -12.406 -22.266 1 91.12 184 ARG A CA 1
ATOM 1475 C C . ARG A 1 184 ? -19.766 -11.141 -21.734 1 91.12 184 ARG A C 1
ATOM 1477 O O . ARG A 1 184 ? -19.469 -10.695 -20.625 1 91.12 184 ARG A O 1
ATOM 1484 N N . VAL A 1 185 ? -20.594 -10.547 -22.516 1 91.94 185 VAL A N 1
ATOM 1485 C CA . VAL A 1 185 ? -21.25 -9.297 -22.125 1 91.94 185 VAL A CA 1
ATOM 1486 C C . VAL A 1 185 ? -22.172 -9.547 -20.938 1 91.94 185 VAL A C 1
ATOM 1488 O O . VAL A 1 185 ? -22.172 -8.781 -19.969 1 91.94 185 VAL A O 1
ATOM 1491 N N . LYS A 1 186 ? -22.953 -10.609 -20.969 1 89.75 186 LYS A N 1
ATOM 1492 C CA . LYS A 1 186 ? -23.844 -10.969 -19.875 1 89.75 186 LYS A CA 1
ATOM 1493 C C . LYS A 1 186 ? -23.047 -11.266 -18.609 1 89.75 186 LYS A C 1
ATOM 1495 O O . LYS A 1 186 ? -23.484 -10.914 -17.5 1 89.75 186 LYS A O 1
ATOM 1500 N N . ASP A 1 187 ? -22 -11.875 -18.828 1 90.62 187 ASP A N 1
ATOM 1501 C CA . ASP A 1 187 ? -21.156 -12.219 -17.688 1 90.62 187 ASP A CA 1
ATOM 1502 C C . ASP A 1 187 ? -20.625 -10.969 -16.984 1 90.62 187 ASP A C 1
ATOM 1504 O O . ASP A 1 187 ? -20.594 -10.898 -15.758 1 90.62 187 ASP A O 1
ATOM 1508 N N . VAL A 1 188 ? -20.266 -9.992 -17.766 1 90.81 188 VAL A N 1
ATOM 1509 C CA . VAL A 1 188 ? -19.75 -8.742 -17.219 1 90.81 188 VAL A CA 1
ATOM 1510 C C . VAL A 1 188 ? -20.844 -8.031 -16.438 1 90.81 188 VAL A C 1
ATOM 1512 O O . VAL A 1 188 ? -20.625 -7.586 -15.305 1 90.81 188 VAL A O 1
ATOM 1515 N N . ILE A 1 189 ? -21.984 -7.941 -16.984 1 89.31 189 ILE A N 1
ATOM 1516 C CA . ILE A 1 189 ? -23.109 -7.25 -16.359 1 89.31 189 ILE A CA 1
ATOM 1517 C C . ILE A 1 189 ? -23.484 -7.957 -15.062 1 89.31 189 ILE A C 1
ATOM 1519 O O . ILE A 1 189 ? -23.688 -7.309 -14.031 1 89.31 189 ILE A O 1
ATOM 1523 N N . LEU A 1 190 ? -23.469 -9.227 -15.133 1 83.69 190 LEU A N 1
ATOM 1524 C CA . LEU A 1 190 ? -23.812 -10.008 -13.945 1 83.69 190 LEU A CA 1
ATOM 1525 C C . LEU A 1 190 ? -22.766 -9.82 -12.852 1 83.69 190 LEU A C 1
ATOM 1527 O O . LEU A 1 190 ? -23.109 -9.68 -11.68 1 83.69 190 LEU A O 1
ATOM 1531 N N . THR A 1 191 ? -21.562 -9.844 -13.258 1 86.25 191 THR A N 1
ATOM 1532 C CA . THR A 1 191 ? -20.469 -9.672 -12.312 1 86.25 191 THR A CA 1
ATOM 1533 C C . THR A 1 191 ? -20.578 -8.328 -11.602 1 86.25 191 THR A C 1
ATOM 1535 O O . THR A 1 191 ? -20.469 -8.258 -10.375 1 86.25 191 THR A O 1
ATOM 1538 N N . VAL A 1 192 ? -20.859 -7.301 -12.32 1 86.06 192 VAL A N 1
ATOM 1539 C CA . VAL A 1 192 ? -20.938 -5.957 -11.758 1 86.06 192 VAL A CA 1
ATOM 1540 C C . VAL A 1 192 ? -22.188 -5.836 -10.875 1 86.06 192 VAL A C 1
ATOM 1542 O O . VAL A 1 192 ? -22.109 -5.352 -9.742 1 86.06 192 VAL A O 1
ATOM 1545 N N . LEU A 1 193 ? -23.281 -6.402 -11.312 1 79.88 193 LEU A N 1
ATOM 1546 C CA . LEU A 1 193 ? -24.547 -6.262 -10.617 1 79.88 193 LEU A CA 1
ATOM 1547 C C . LEU A 1 193 ? -24.547 -7.051 -9.312 1 79.88 193 LEU A C 1
ATOM 1549 O O . LEU A 1 193 ? -25.203 -6.656 -8.336 1 79.88 193 LEU A O 1
ATOM 1553 N N . THR A 1 194 ? -23.781 -8.078 -9.336 1 76 194 THR A N 1
ATOM 1554 C CA . THR A 1 194 ? -23.781 -8.938 -8.148 1 76 194 THR A CA 1
ATOM 1555 C C . THR A 1 194 ? -22.5 -8.758 -7.348 1 76 194 THR A C 1
ATOM 1557 O O . THR A 1 194 ? -22.203 -9.547 -6.449 1 76 194 THR A O 1
ATOM 1560 N N . ALA A 1 195 ? -21.719 -7.84 -7.73 1 77.81 195 ALA A N 1
ATOM 1561 C CA . ALA A 1 195 ? -20.438 -7.602 -7.07 1 77.81 195 ALA A CA 1
ATOM 1562 C C . ALA A 1 195 ? -19.609 -8.883 -7.016 1 77.81 195 ALA A C 1
ATOM 1564 O O . ALA A 1 195 ? -19.031 -9.203 -5.977 1 77.81 195 ALA A O 1
ATOM 1565 N N . GLY A 1 196 ? -19.75 -9.688 -8.086 1 75.31 196 GLY A N 1
ATOM 1566 C CA . GLY A 1 196 ? -18.891 -10.852 -8.219 1 75.31 196 GLY A CA 1
ATOM 1567 C C . GLY A 1 196 ? -19.594 -12.148 -7.844 1 75.31 196 GLY A C 1
ATOM 1568 O O . GLY A 1 196 ? -19.125 -13.234 -8.195 1 75.31 196 GLY A O 1
ATOM 1569 N N . ALA A 1 197 ? -20.688 -12.141 -7.207 1 72.06 197 ALA A N 1
ATOM 1570 C CA . ALA A 1 197 ? -21.344 -13.336 -6.672 1 72.06 197 ALA A CA 1
ATOM 1571 C C . ALA A 1 197 ? -22 -14.148 -7.781 1 72.06 197 ALA A C 1
ATOM 1573 O O . ALA A 1 197 ? -22.156 -15.367 -7.656 1 72.06 197 ALA A O 1
ATOM 1574 N N . GLY A 1 198 ? -22.219 -13.57 -8.836 1 71.25 198 GLY A N 1
ATOM 1575 C CA . GLY A 1 198 ? -23.016 -14.234 -9.859 1 71.25 198 GLY A CA 1
ATOM 1576 C C . GLY A 1 198 ? -22.156 -14.906 -10.922 1 71.25 198 GLY A C 1
ATOM 1577 O O . GLY A 1 198 ? -22.688 -15.5 -11.859 1 71.25 198 GLY A O 1
ATOM 1578 N N . SER A 1 199 ? -20.875 -14.727 -10.852 1 76.5 199 SER A N 1
ATOM 1579 C CA . SER A 1 199 ? -19.984 -15.297 -11.859 1 76.5 199 SER A CA 1
ATOM 1580 C C . SER A 1 199 ? -18.75 -15.914 -11.219 1 76.5 199 SER A C 1
ATOM 1582 O O . SER A 1 199 ? -18.297 -15.469 -10.156 1 76.5 199 SER A O 1
ATOM 1584 N N . ILE A 1 200 ? -18.453 -16.984 -11.875 1 78.75 200 ILE A N 1
ATOM 1585 C CA . ILE A 1 200 ? -17.25 -17.672 -11.398 1 78.75 200 ILE A CA 1
ATOM 1586 C C . ILE A 1 200 ? -16.078 -17.344 -12.305 1 78.75 200 ILE A C 1
ATOM 1588 O O . ILE A 1 200 ? -16.141 -17.562 -13.516 1 78.75 200 ILE A O 1
ATOM 1592 N N . HIS A 1 201 ? -15.117 -16.719 -11.727 1 88.12 201 HIS A N 1
ATOM 1593 C CA . HIS A 1 201 ? -13.867 -16.422 -12.422 1 88.12 201 HIS A CA 1
ATOM 1594 C C . HIS A 1 201 ? -12.68 -17.062 -11.703 1 88.12 201 HIS A C 1
ATOM 1596 O O . HIS A 1 201 ? -12.453 -16.812 -10.516 1 88.12 201 HIS A O 1
ATOM 1602 N N . CYS A 1 202 ? -11.922 -17.844 -12.375 1 88.06 202 CYS A N 1
ATOM 1603 C CA . CYS A 1 202 ? -10.875 -18.641 -11.742 1 88.06 202 CYS A CA 1
ATOM 1604 C C . CYS A 1 202 ? -9.523 -17.953 -11.867 1 88.06 202 CYS A C 1
ATOM 1606 O O . CYS A 1 202 ? -8.531 -18.406 -11.297 1 88.06 202 CYS A O 1
ATOM 1608 N N . GLY A 1 203 ? -9.359 -16.891 -12.445 1 89.06 203 GLY A N 1
ATOM 1609 C CA . GLY A 1 203 ? -8.094 -16.203 -12.57 1 89.06 203 GLY A CA 1
ATOM 1610 C C . GLY A 1 203 ? -7.965 -15.023 -11.625 1 89.06 203 GLY A C 1
ATOM 1611 O O . GLY A 1 203 ? -7.047 -14.203 -11.766 1 89.06 203 GLY A O 1
ATOM 1612 N N . ASP A 1 204 ? -8.844 -14.953 -10.703 1 87.38 204 ASP A N 1
ATOM 1613 C CA . ASP A 1 204 ? -8.961 -13.812 -9.797 1 87.38 204 ASP A CA 1
ATOM 1614 C C . ASP A 1 204 ? -8.016 -13.953 -8.609 1 87.38 204 ASP A C 1
ATOM 1616 O O . ASP A 1 204 ? -8.461 -14.055 -7.465 1 87.38 204 ASP A O 1
ATOM 1620 N N . LEU A 1 205 ? -6.676 -14.023 -9.047 1 91.38 205 LEU A N 1
ATOM 1621 C CA . LEU A 1 205 ? -5.688 -14.203 -7.988 1 91.38 205 LEU A CA 1
ATOM 1622 C C . LEU A 1 205 ? -4.707 -13.031 -7.957 1 91.38 205 LEU A C 1
ATOM 1624 O O . LEU A 1 205 ? -4.402 -12.445 -9 1 91.38 205 LEU A O 1
ATOM 1628 N N . MET A 1 206 ? -4.219 -12.516 -6.918 1 93.12 206 MET A N 1
ATOM 1629 C CA . MET A 1 206 ? -3.316 -11.414 -6.598 1 93.12 206 MET A CA 1
ATOM 1630 C C . MET A 1 206 ? -3.941 -10.078 -6.973 1 93.12 206 MET A C 1
ATOM 1632 O O . MET A 1 206 ? -3.875 -9.656 -8.133 1 93.12 206 MET A O 1
ATOM 1636 N N . TYR A 1 207 ? -4.402 -9.438 -6.199 1 95.5 207 TYR A N 1
ATOM 1637 C CA . TYR A 1 207 ? -4.637 -9.789 -4.805 1 95.5 207 TYR A CA 1
ATOM 1638 C C . TYR A 1 207 ? -6.129 -9.93 -4.52 1 95.5 207 TYR A C 1
ATOM 1640 O O . TYR A 1 207 ? -6.961 -9.586 -5.359 1 95.5 207 TYR A O 1
ATOM 1648 N N . SER A 1 208 ? -6.484 -10.469 -3.453 1 96.12 208 SER A N 1
ATOM 1649 C CA . SER A 1 208 ? -7.832 -10.891 -3.086 1 96.12 208 SER A CA 1
ATOM 1650 C C . SER A 1 208 ? -8.766 -9.688 -2.932 1 96.12 208 SER A C 1
ATOM 1652 O O . SER A 1 208 ? -8.586 -8.875 -2.023 1 96.12 208 SER A O 1
ATOM 1654 N N . GLY A 1 209 ? -9.773 -9.664 -3.762 1 95.44 209 GLY A N 1
ATOM 1655 C CA . GLY A 1 209 ? -10.773 -8.617 -3.652 1 95.44 209 GLY A CA 1
ATOM 1656 C C . GLY A 1 209 ? -11.609 -8.727 -2.393 1 95.44 209 GLY A C 1
ATOM 1657 O O . GLY A 1 209 ? -11.984 -7.711 -1.8 1 95.44 209 GLY A O 1
ATOM 1658 N N . HIS A 1 210 ? -11.945 -9.953 -1.996 1 95.38 210 HIS A N 1
ATOM 1659 C CA . HIS A 1 210 ? -12.672 -10.188 -0.752 1 95.38 210 HIS A CA 1
ATOM 1660 C C . HIS A 1 210 ? -11.914 -9.625 0.443 1 95.38 210 HIS A C 1
ATOM 1662 O O . HIS A 1 210 ? -12.508 -9.008 1.33 1 95.38 210 HIS A O 1
ATOM 1668 N N . THR A 1 211 ? -10.617 -9.828 0.388 1 97.94 211 THR A N 1
ATOM 1669 C CA . THR A 1 211 ? -9.789 -9.32 1.477 1 97.94 211 THR A CA 1
ATOM 1670 C C . THR A 1 211 ? -9.758 -7.793 1.46 1 97.94 211 THR A C 1
ATOM 1672 O O . THR A 1 211 ? -9.75 -7.152 2.516 1 97.94 211 THR A O 1
ATOM 1675 N N . VAL A 1 212 ? -9.773 -7.215 0.285 1 98.31 212 VAL A N 1
ATOM 1676 C CA . VAL A 1 212 ? -9.758 -5.762 0.156 1 98.31 212 VAL A CA 1
ATOM 1677 C C . VAL A 1 212 ? -10.992 -5.172 0.848 1 98.31 212 VAL A C 1
ATOM 1679 O O . VAL A 1 212 ? -10.867 -4.285 1.695 1 98.31 212 VAL A O 1
ATOM 1682 N N . ILE A 1 213 ? -12.148 -5.664 0.533 1 97.75 213 ILE A N 1
ATOM 1683 C CA . ILE A 1 213 ? -13.367 -5.074 1.065 1 97.75 213 ILE A CA 1
ATOM 1684 C C . ILE A 1 213 ? -13.453 -5.336 2.568 1 97.75 213 ILE A C 1
ATOM 1686 O O . ILE A 1 213 ? -13.891 -4.473 3.332 1 97.75 213 ILE A O 1
ATOM 1690 N N . LEU A 1 214 ? -13.031 -6.504 3.033 1 98.5 214 LEU A N 1
ATOM 1691 C CA . LEU A 1 214 ? -12.984 -6.793 4.461 1 98.5 214 LEU A CA 1
ATOM 1692 C C . LEU A 1 214 ? -12.094 -5.797 5.191 1 98.5 214 LEU A C 1
ATOM 1694 O O . LEU A 1 214 ? -12.477 -5.246 6.223 1 98.5 214 LEU A O 1
ATOM 1698 N N . THR A 1 215 ? -10.953 -5.582 4.641 1 98.81 215 THR A N 1
ATOM 1699 C CA . THR A 1 215 ? -9.977 -4.703 5.27 1 98.81 215 THR A CA 1
ATOM 1700 C C . THR A 1 215 ? -10.43 -3.248 5.199 1 98.81 215 THR A C 1
ATOM 1702 O O . THR A 1 215 ? -10.188 -2.471 6.125 1 98.81 215 THR A O 1
ATOM 1705 N N . LEU A 1 216 ? -11.031 -2.895 4.102 1 98.62 216 LEU A N 1
ATOM 1706 C CA . LEU A 1 216 ? -11.562 -1.542 3.982 1 98.62 216 LEU A CA 1
ATOM 1707 C C . LEU A 1 216 ? -12.594 -1.266 5.07 1 98.62 216 LEU A C 1
ATOM 1709 O O . LEU A 1 216 ? -12.586 -0.193 5.68 1 98.62 216 LEU A O 1
ATOM 1713 N N . HIS A 1 217 ? -13.461 -2.223 5.297 1 98.62 217 HIS A N 1
ATOM 1714 C CA . HIS A 1 217 ? -14.422 -2.086 6.379 1 98.62 217 HIS A CA 1
ATOM 1715 C C . HIS A 1 217 ? -13.727 -1.998 7.73 1 98.62 217 HIS A C 1
ATOM 1717 O O . HIS A 1 217 ? -14.148 -1.235 8.602 1 98.62 217 HIS A O 1
ATOM 1723 N N . LEU A 1 218 ? -12.727 -2.787 7.887 1 98.62 218 LEU A N 1
ATOM 1724 C CA . LEU A 1 218 ? -11.945 -2.736 9.109 1 98.62 218 LEU A CA 1
ATOM 1725 C C . LEU A 1 218 ? -11.406 -1.331 9.352 1 98.62 218 LEU A C 1
ATOM 1727 O O . LEU A 1 218 ? -11.602 -0.763 10.43 1 98.62 218 LEU A O 1
ATOM 1731 N N . MET A 1 219 ? -10.773 -0.742 8.359 1 98.19 219 MET A N 1
ATOM 1732 C CA . MET A 1 219 ? -10.188 0.59 8.484 1 98.19 219 MET A CA 1
ATOM 1733 C C . MET A 1 219 ? -11.273 1.643 8.688 1 98.19 219 MET A C 1
ATOM 1735 O O . MET A 1 219 ? -11.117 2.553 9.508 1 98.19 219 MET A O 1
ATOM 1739 N N . PHE A 1 220 ? -12.352 1.502 7.953 1 97.81 220 PHE A N 1
ATOM 1740 C CA . PHE A 1 220 ? -13.484 2.42 8.047 1 97.81 220 PHE A CA 1
ATOM 1741 C C . PHE A 1 220 ? -14.016 2.473 9.477 1 97.81 220 PHE A C 1
ATOM 1743 O O . PHE A 1 220 ? -14.219 3.557 10.031 1 97.81 220 PHE A O 1
ATOM 1750 N N . HIS A 1 221 ? -14.156 1.347 10.094 1 97.56 221 HIS A N 1
ATOM 1751 C CA . HIS A 1 221 ? -14.781 1.287 11.414 1 97.56 221 HIS A CA 1
ATOM 1752 C C . HIS A 1 221 ? -13.781 1.612 12.516 1 97.56 221 HIS A C 1
ATOM 1754 O O . HIS A 1 221 ? -14.172 2.01 13.617 1 97.56 221 HIS A O 1
ATOM 1760 N N . TRP A 1 222 ? -12.578 1.427 12.242 1 96 222 TRP A N 1
ATOM 1761 C CA . TRP A 1 222 ? -11.578 1.821 13.234 1 96 222 TRP A CA 1
ATOM 1762 C C . TRP A 1 222 ? -11.508 3.34 13.359 1 96 222 TRP A C 1
ATOM 1764 O O . TRP A 1 222 ? -11.07 3.863 14.391 1 96 222 TRP A O 1
ATOM 1774 N N . ILE A 1 223 ? -11.922 4.023 12.367 1 94 223 ILE A N 1
ATOM 1775 C CA . ILE A 1 223 ? -11.875 5.48 12.406 1 94 223 ILE A CA 1
ATOM 1776 C C . ILE A 1 223 ? -13.273 6.035 12.672 1 94 223 ILE A C 1
ATOM 1778 O O . ILE A 1 223 ? -13.516 6.648 13.711 1 94 223 ILE A O 1
ATOM 1782 N N . TYR A 1 224 ? -14.203 5.691 11.828 1 95.56 224 TYR A N 1
ATOM 1783 C CA . TYR A 1 224 ? -15.516 6.328 11.859 1 95.56 224 TYR A CA 1
ATOM 1784 C C . TYR A 1 224 ? -16.484 5.535 12.734 1 95.56 224 TYR A C 1
ATOM 1786 O O . TYR A 1 224 ? -17.328 6.117 13.43 1 95.56 224 TYR A O 1
ATOM 1794 N N . GLY A 1 225 ? -16.406 4.188 12.648 1 95.12 225 GLY A N 1
ATOM 1795 C CA . GLY A 1 225 ? -17.25 3.377 13.508 1 95.12 225 GLY A CA 1
ATOM 1796 C C . GLY A 1 225 ? -17 3.621 14.992 1 95.12 225 GLY A C 1
ATOM 1797 O O . GLY A 1 225 ? -17.953 3.639 15.781 1 95.12 225 GLY A O 1
ATOM 1798 N N . ALA A 1 226 ? -15.781 3.801 15.32 1 91.56 226 ALA A N 1
ATOM 1799 C CA . ALA A 1 226 ? -15.406 4.039 16.719 1 91.56 226 ALA A CA 1
ATOM 1800 C C . ALA A 1 226 ? -15.992 5.352 17.219 1 91.56 226 ALA A C 1
ATOM 1802 O O . ALA A 1 226 ? -16.203 5.52 18.422 1 91.56 226 ALA A O 1
ATOM 1803 N N . MET A 1 227 ? -16.281 6.309 16.359 1 91.19 227 MET A N 1
ATOM 1804 C CA . MET A 1 227 ? -16.906 7.57 16.734 1 91.19 227 MET A CA 1
ATOM 1805 C C . MET A 1 227 ? -18.359 7.355 17.125 1 91.19 227 MET A C 1
ATOM 1807 O O . MET A 1 227 ? -18.906 8.102 17.938 1 91.19 227 MET A O 1
ATOM 1811 N N . VAL A 1 228 ? -18.922 6.367 16.547 1 91.5 228 VAL A N 1
ATOM 1812 C CA . VAL A 1 228 ? -20.328 6.086 16.797 1 91.5 228 VAL A CA 1
ATOM 1813 C C . VAL A 1 228 ? -20.484 5.246 18.062 1 91.5 228 VAL A C 1
ATOM 1815 O O . VAL A 1 228 ? -21.266 5.594 18.953 1 91.5 228 VAL A O 1
ATOM 1818 N N . HIS A 1 229 ? -19.766 4.184 18.156 1 92.44 229 HIS A N 1
ATOM 1819 C CA . HIS A 1 229 ? -19.812 3.301 19.312 1 92.44 229 HIS A CA 1
ATOM 1820 C C . HIS A 1 229 ? -18.5 2.557 19.5 1 92.44 229 HIS A C 1
ATOM 1822 O O . HIS A 1 229 ? -17.891 2.105 18.516 1 92.44 229 HIS A O 1
ATOM 1828 N N . TRP A 1 230 ? -18.094 2.338 20.703 1 90.5 230 TRP A N 1
ATOM 1829 C CA . TRP A 1 230 ? -16.781 1.773 21.031 1 90.5 230 TRP A CA 1
ATOM 1830 C C . TRP A 1 230 ? -16.688 0.316 20.578 1 90.5 230 TRP A C 1
ATOM 1832 O O . TRP A 1 230 ? -15.609 -0.172 20.234 1 90.5 230 TRP A O 1
ATOM 1842 N N . SER A 1 231 ? -17.781 -0.425 20.547 1 93.56 231 SER A N 1
ATOM 1843 C CA . SER A 1 231 ? -17.781 -1.857 20.281 1 93.56 231 SER A CA 1
ATOM 1844 C C . SER A 1 231 ? -17.531 -2.135 18.797 1 93.56 231 SER A C 1
ATOM 1846 O O . SER A 1 231 ? -17.219 -3.264 18.422 1 93.56 231 SER A O 1
ATOM 1848 N N . PHE A 1 232 ? -17.688 -1.157 17.953 1 95.38 232 PHE A N 1
ATOM 1849 C CA . PHE A 1 232 ? -17.547 -1.376 16.516 1 95.38 232 PHE A CA 1
ATOM 1850 C C . PHE A 1 232 ? -16.125 -1.773 16.172 1 95.38 232 PHE A C 1
ATOM 1852 O O . PHE A 1 232 ? -15.906 -2.654 15.328 1 95.38 232 PHE A O 1
ATOM 1859 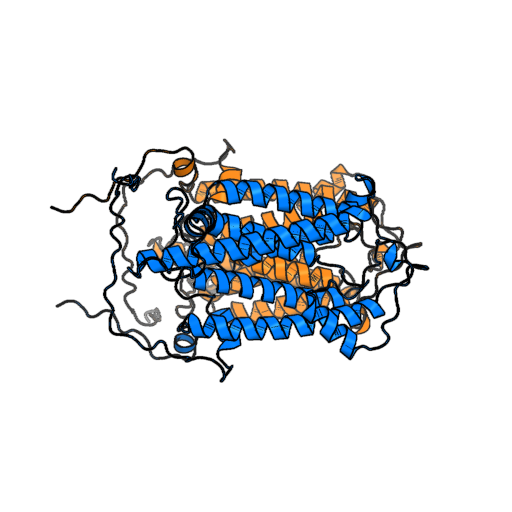N N . ARG A 1 233 ? -15.156 -1.274 16.875 1 94.62 233 ARG A N 1
ATOM 1860 C CA . ARG A 1 233 ? -13.758 -1.584 16.609 1 94.62 233 ARG A CA 1
ATOM 1861 C C . ARG A 1 233 ? -13.461 -3.057 16.875 1 94.62 233 ARG A C 1
ATOM 1863 O O . ARG A 1 233 ? -13.039 -3.783 15.969 1 94.62 233 ARG A O 1
ATOM 1870 N N . PRO A 1 234 ? -13.742 -3.531 18.078 1 96.19 234 PRO A N 1
ATOM 1871 C CA . PRO A 1 234 ? -13.414 -4.938 18.328 1 96.19 234 PRO A CA 1
ATOM 1872 C C . PRO A 1 234 ? -14.281 -5.895 17.516 1 96.19 234 PRO A C 1
ATOM 1874 O O . PRO A 1 234 ? -13.805 -6.949 17.078 1 96.19 234 PRO A O 1
ATOM 1877 N N . VAL A 1 235 ? -15.477 -5.582 17.25 1 97.31 235 VAL A N 1
ATOM 1878 C CA . VAL A 1 235 ? -16.375 -6.457 16.5 1 97.31 235 VAL A CA 1
ATOM 1879 C C . VAL A 1 235 ? -15.867 -6.602 15.07 1 97.31 235 VAL A C 1
ATOM 1881 O O . VAL A 1 235 ? -15.719 -7.719 14.57 1 97.31 235 VAL A O 1
ATOM 1884 N N . VAL A 1 236 ? -15.602 -5.477 14.445 1 98.38 236 VAL A N 1
ATOM 1885 C CA . VAL A 1 236 ? -15.172 -5.516 13.047 1 98.38 236 VAL A CA 1
ATOM 1886 C C . VAL A 1 236 ? -13.805 -6.188 12.945 1 98.38 236 VAL A C 1
ATOM 1888 O O . VAL A 1 236 ? -13.531 -6.902 11.977 1 98.38 236 VAL A O 1
ATOM 1891 N N . THR A 1 237 ? -12.977 -6.008 13.977 1 98.5 237 THR A N 1
ATOM 1892 C CA . THR A 1 237 ? -11.664 -6.637 13.992 1 98.5 237 THR A CA 1
ATOM 1893 C C . THR A 1 237 ? -11.797 -8.156 14.031 1 98.5 237 THR A C 1
ATOM 1895 O O . THR A 1 237 ? -11.141 -8.859 13.258 1 98.5 237 THR A O 1
ATOM 1898 N N . VAL A 1 238 ? -12.656 -8.648 14.805 1 98.56 238 VAL A N 1
ATOM 1899 C CA . VAL A 1 238 ? -12.859 -10.086 14.938 1 98.56 238 VAL A CA 1
ATOM 1900 C C . VAL A 1 238 ? -13.453 -10.648 13.648 1 98.56 238 VAL A C 1
ATOM 1902 O O . VAL A 1 238 ? -13.008 -11.688 13.156 1 98.56 238 VAL A O 1
ATOM 1905 N N . VAL A 1 239 ? -14.367 -9.945 13.125 1 98.69 239 VAL A N 1
ATOM 1906 C CA . VAL A 1 239 ? -15.039 -10.414 11.914 1 98.69 239 VAL A CA 1
ATOM 1907 C C . VAL A 1 239 ? -14.055 -10.398 10.742 1 98.69 239 VAL A C 1
ATOM 1909 O O . VAL A 1 239 ? -14.023 -11.336 9.945 1 98.69 239 VAL A O 1
ATOM 1912 N N . ALA A 1 240 ? -13.266 -9.367 10.641 1 98.62 240 ALA A N 1
ATOM 1913 C CA . ALA A 1 240 ? -12.289 -9.273 9.555 1 98.62 240 ALA A CA 1
ATOM 1914 C C . ALA A 1 240 ? -11.25 -10.391 9.648 1 98.62 240 ALA A C 1
ATOM 1916 O O . ALA A 1 240 ? -10.953 -11.055 8.656 1 98.62 240 ALA A O 1
ATOM 1917 N N . ILE A 1 241 ? -10.727 -10.617 10.859 1 98.56 241 ILE A N 1
ATOM 1918 C CA . ILE A 1 241 ? -9.719 -11.656 11.062 1 98.56 241 ILE A CA 1
ATOM 1919 C C . ILE A 1 241 ? -10.32 -13.023 10.75 1 98.56 241 ILE A C 1
ATOM 1921 O O . ILE A 1 241 ? -9.688 -13.852 10.086 1 98.56 241 ILE A O 1
ATOM 1925 N N . PHE A 1 242 ? -11.492 -13.219 11.211 1 98.62 242 PHE A N 1
ATOM 1926 C CA . PHE A 1 242 ? -12.188 -14.469 10.914 1 98.62 242 PHE A CA 1
ATOM 1927 C C . PHE A 1 242 ? -12.43 -14.609 9.422 1 98.62 242 PHE A C 1
ATOM 1929 O O . PHE A 1 242 ? -12.297 -15.703 8.867 1 98.62 242 PHE A O 1
ATOM 1936 N N . GLY A 1 243 ? -12.797 -13.555 8.758 1 98.56 243 GLY A N 1
ATOM 1937 C CA . GLY A 1 243 ? -12.969 -13.578 7.316 1 98.56 243 GLY A CA 1
ATOM 1938 C C . GLY A 1 243 ? -11.695 -13.938 6.574 1 98.56 243 GLY A C 1
ATOM 1939 O O . GLY A 1 243 ? -11.727 -14.719 5.621 1 98.56 243 GLY A O 1
ATOM 1940 N N . TYR A 1 244 ? -10.539 -13.367 7.016 1 98.56 244 TYR A N 1
ATOM 1941 C CA . TYR A 1 244 ? -9.266 -13.727 6.414 1 98.56 244 TYR A CA 1
ATOM 1942 C C . TYR A 1 244 ? -8.992 -15.219 6.543 1 98.56 244 TYR A C 1
ATOM 1944 O O . TYR A 1 244 ? -8.578 -15.867 5.578 1 98.56 244 TYR A O 1
ATOM 1952 N N . TYR A 1 245 ? -9.242 -15.711 7.738 1 98.31 245 TYR A N 1
ATOM 1953 C CA . TYR A 1 245 ? -9.07 -17.125 8.016 1 98.31 245 TYR A CA 1
ATOM 1954 C C . TYR A 1 245 ? -9.93 -17.969 7.078 1 98.31 245 TYR A C 1
ATOM 1956 O O . TYR A 1 245 ? -9.453 -18.953 6.508 1 98.31 245 TYR A O 1
ATOM 1964 N N . CYS A 1 246 ? -11.141 -17.594 6.887 1 98.19 246 CYS A N 1
ATOM 1965 C CA . CYS A 1 246 ? -12.062 -18.344 6.047 1 98.19 246 CYS A CA 1
ATOM 1966 C C . CYS A 1 246 ? -11.602 -18.344 4.594 1 98.19 246 CYS A C 1
ATOM 1968 O O . CYS A 1 246 ? -11.719 -19.359 3.906 1 98.19 246 CYS A O 1
ATOM 1970 N N . ILE A 1 247 ? -11.047 -17.266 4.102 1 96.88 247 ILE A N 1
ATOM 1971 C CA . ILE A 1 247 ? -10.602 -17.156 2.715 1 96.88 247 ILE A CA 1
ATOM 1972 C C . ILE A 1 247 ? -9.438 -18.109 2.465 1 96.88 247 ILE A C 1
ATOM 1974 O O . ILE A 1 247 ? -9.43 -18.844 1.473 1 96.88 247 ILE A O 1
ATOM 1978 N N . VAL A 1 248 ? -8.5 -18.203 3.406 1 97.62 248 VAL A N 1
ATOM 1979 C CA . VAL A 1 248 ? -7.324 -19.047 3.242 1 97.62 248 VAL A CA 1
ATOM 1980 C C . VAL A 1 248 ? -7.703 -20.5 3.475 1 97.62 248 VAL A C 1
ATOM 1982 O O . VAL A 1 248 ? -7.305 -21.391 2.711 1 97.62 248 VAL A O 1
ATOM 1985 N N . ALA A 1 249 ? -8.523 -20.75 4.465 1 97.62 249 ALA A N 1
ATOM 1986 C CA . ALA A 1 249 ? -8.898 -22.109 4.824 1 97.62 249 ALA A CA 1
ATOM 1987 C C . ALA A 1 249 ? -9.773 -22.75 3.75 1 97.62 249 ALA A C 1
ATOM 1989 O O . ALA A 1 249 ? -9.805 -23.969 3.609 1 97.62 249 ALA A O 1
ATOM 1990 N N . SER A 1 250 ? -10.461 -22.016 2.982 1 95.56 250 SER A N 1
ATOM 1991 C CA . SER A 1 250 ? -11.266 -22.547 1.888 1 95.56 250 SER A CA 1
ATOM 1992 C C . SER A 1 250 ? -10.43 -22.75 0.633 1 95.56 250 SER A C 1
ATOM 1994 O O . SER A 1 250 ? -10.883 -23.359 -0.332 1 95.56 250 SER A O 1
ATOM 1996 N N . ARG A 1 251 ? -9.188 -22.25 0.58 1 94.88 251 ARG A N 1
ATOM 1997 C CA . ARG A 1 251 ? -8.25 -22.312 -0.536 1 94.88 251 ARG A CA 1
ATOM 1998 C C . ARG A 1 251 ? -8.758 -21.5 -1.728 1 94.88 251 ARG A C 1
ATOM 2000 O O . ARG A 1 251 ? -8.445 -21.828 -2.877 1 94.88 251 ARG A O 1
ATOM 2007 N N . PHE A 1 252 ? -9.516 -20.484 -1.348 1 92.5 252 PHE A N 1
ATOM 2008 C CA . PHE A 1 252 ? -10.016 -19.625 -2.412 1 92.5 252 PHE A CA 1
ATOM 2009 C C . PHE A 1 252 ? -8.922 -18.672 -2.906 1 92.5 252 PHE A C 1
ATOM 2011 O O . PHE A 1 252 ? -8.898 -18.312 -4.086 1 92.5 252 PHE A O 1
ATOM 2018 N N . HIS A 1 253 ? -8.117 -18.234 -2.059 1 95.25 253 HIS A N 1
ATOM 2019 C CA . HIS A 1 253 ? -6.957 -17.406 -2.354 1 95.25 253 HIS A CA 1
ATOM 2020 C C . HIS A 1 253 ? -5.715 -17.922 -1.634 1 95.25 253 HIS A C 1
ATOM 2022 O O . HIS A 1 253 ? -5.824 -18.594 -0.602 1 95.25 253 HIS A O 1
ATOM 2028 N N . TYR A 1 254 ? -4.551 -17.703 -2.217 1 97 254 TYR A N 1
ATOM 2029 C CA . TYR A 1 254 ? -3.289 -17.984 -1.544 1 97 254 TYR A CA 1
ATOM 2030 C C . TYR A 1 254 ? -3.094 -17.047 -0.347 1 97 254 TYR A C 1
ATOM 2032 O O . TYR A 1 254 ? -3.688 -15.977 -0.285 1 97 254 TYR A O 1
ATOM 2040 N N . THR A 1 255 ? -2.273 -17.469 0.588 1 98 255 THR A N 1
ATOM 2041 C CA . THR A 1 255 ? -2.008 -16.672 1.783 1 98 255 THR A CA 1
ATOM 2042 C C . THR A 1 255 ? -1.332 -15.352 1.418 1 98 255 THR A C 1
ATOM 2044 O O . THR A 1 255 ? -1.637 -14.312 2.002 1 98 255 THR A O 1
ATOM 2047 N N . ASP A 1 256 ? -0.415 -15.367 0.45 1 97.5 256 ASP A N 1
ATOM 2048 C CA . ASP A 1 256 ? 0.265 -14.133 0.078 1 97.5 256 ASP A CA 1
ATOM 2049 C C . ASP A 1 256 ? -0.701 -13.148 -0.584 1 97.5 256 ASP A C 1
ATOM 2051 O O . ASP A 1 256 ? -0.59 -11.938 -0.393 1 97.5 256 ASP A O 1
ATOM 2055 N N . ASP A 1 257 ? -1.751 -13.641 -1.297 1 96.75 257 ASP A N 1
ATOM 2056 C CA . ASP A 1 257 ? -2.814 -12.828 -1.87 1 96.75 257 ASP A CA 1
ATOM 2057 C C . ASP A 1 257 ? -3.537 -12.023 -0.787 1 96.75 257 ASP A C 1
ATOM 2059 O O . ASP A 1 257 ? -3.818 -10.844 -0.967 1 96.75 257 ASP A O 1
ATOM 2063 N N . VAL A 1 258 ? -3.789 -12.727 0.199 1 98.31 258 VAL A N 1
ATOM 2064 C CA . VAL A 1 258 ? -4.539 -12.148 1.309 1 98.31 258 VAL A CA 1
ATOM 2065 C C . VAL A 1 258 ? -3.674 -11.117 2.035 1 98.31 258 VAL A C 1
ATOM 2067 O O . VAL A 1 258 ? -4.121 -10 2.297 1 98.31 258 VAL A O 1
ATOM 2070 N N . LEU A 1 259 ? -2.428 -11.414 2.303 1 98.5 259 LEU A N 1
ATOM 2071 C CA . LEU A 1 259 ? -1.541 -10.523 3.041 1 98.5 259 LEU A CA 1
ATOM 2072 C C . LEU A 1 259 ? -1.24 -9.266 2.234 1 98.5 259 LEU A C 1
ATOM 2074 O O . LEU A 1 259 ? -1.223 -8.164 2.783 1 98.5 259 LEU A O 1
ATOM 2078 N N . VAL A 1 260 ? -0.984 -9.406 0.953 1 98.56 260 VAL A N 1
ATOM 2079 C CA . VAL A 1 260 ? -0.74 -8.258 0.088 1 98.56 260 VAL A CA 1
ATOM 2080 C C . VAL A 1 260 ? -1.977 -7.363 0.058 1 98.56 260 VAL A C 1
ATOM 2082 O O . VAL A 1 260 ? -1.866 -6.137 0.155 1 98.56 260 VAL A O 1
ATOM 2085 N N . ALA A 1 261 ? -3.143 -7.977 -0.039 1 98.62 261 ALA A N 1
ATOM 2086 C CA . ALA A 1 261 ? -4.391 -7.219 -0.063 1 98.62 261 ALA A CA 1
ATOM 2087 C C . ALA A 1 261 ? -4.582 -6.438 1.232 1 98.62 261 ALA A C 1
ATOM 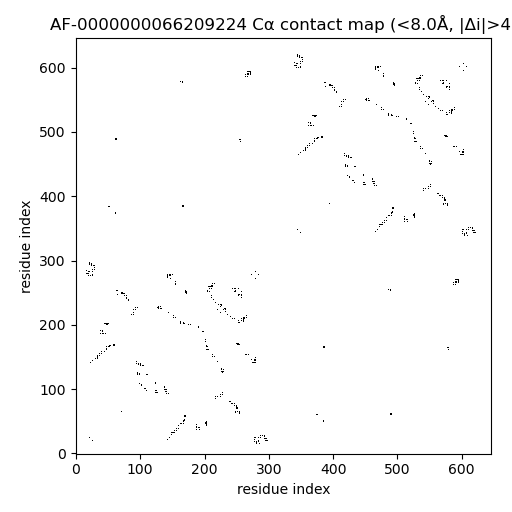2089 O O . ALA A 1 261 ? -4.988 -5.273 1.208 1 98.62 261 ALA A O 1
ATOM 2090 N N . ILE A 1 262 ? -4.297 -7.09 2.363 1 98.75 262 ILE A N 1
ATOM 2091 C CA . ILE A 1 262 ? -4.418 -6.43 3.66 1 98.75 262 ILE A CA 1
ATOM 2092 C C . ILE A 1 262 ? -3.494 -5.215 3.709 1 98.75 262 ILE A C 1
ATOM 2094 O O . ILE A 1 262 ? -3.934 -4.109 4.031 1 98.75 262 ILE A O 1
ATOM 2098 N N . TYR A 1 263 ? -2.303 -5.426 3.367 1 98.62 263 TYR A N 1
ATOM 2099 C CA . TYR A 1 263 ? -1.306 -4.363 3.459 1 98.62 263 TYR A CA 1
ATOM 2100 C C . TYR A 1 263 ? -1.635 -3.223 2.504 1 98.62 263 TYR A C 1
ATOM 2102 O O . TYR A 1 263 ? -1.625 -2.053 2.895 1 98.62 263 TYR A O 1
ATOM 2110 N N . LEU A 1 264 ? -1.907 -3.504 1.246 1 98.62 264 LEU A N 1
ATOM 2111 C CA . LEU A 1 264 ? -2.238 -2.486 0.255 1 98.62 264 LEU A CA 1
ATOM 2112 C C . LEU A 1 264 ? -3.443 -1.665 0.7 1 98.62 264 LEU A C 1
ATOM 2114 O O . LEU A 1 264 ? -3.459 -0.442 0.544 1 98.62 264 LEU A O 1
ATOM 2118 N N . THR A 1 265 ? -4.398 -2.371 1.286 1 98.75 265 THR A N 1
ATOM 2119 C CA . THR A 1 265 ? -5.621 -1.685 1.687 1 98.75 265 THR A CA 1
ATOM 2120 C C . THR A 1 265 ? -5.355 -0.748 2.861 1 98.75 265 THR A C 1
ATOM 2122 O O . THR A 1 265 ? -5.773 0.412 2.844 1 98.75 265 THR A O 1
ATOM 2125 N N . ILE A 1 266 ? -4.609 -1.226 3.834 1 98.5 266 ILE A N 1
ATOM 2126 C CA . ILE A 1 266 ? -4.301 -0.41 5.004 1 98.5 266 ILE A CA 1
ATOM 2127 C C . ILE A 1 266 ? -3.473 0.802 4.582 1 98.5 266 ILE A C 1
ATOM 2129 O O . ILE A 1 266 ? -3.801 1.938 4.93 1 98.5 266 ILE A O 1
ATOM 2133 N N . ALA A 1 267 ? -2.475 0.558 3.803 1 98.19 267 ALA A N 1
ATOM 2134 C CA . ALA A 1 267 ? -1.592 1.64 3.373 1 98.19 267 ALA A CA 1
ATOM 2135 C C . ALA A 1 267 ? -2.348 2.66 2.527 1 98.19 267 ALA A C 1
ATOM 2137 O O . ALA A 1 267 ? -2.174 3.869 2.697 1 98.19 267 ALA A O 1
ATOM 2138 N N . THR A 1 268 ? -3.199 2.189 1.612 1 98.31 268 THR A N 1
ATOM 2139 C CA . THR A 1 268 ? -3.949 3.078 0.731 1 98.31 268 THR A CA 1
ATOM 2140 C C . THR A 1 268 ? -4.941 3.92 1.528 1 98.31 268 THR A C 1
ATOM 2142 O O . THR A 1 268 ? -5.051 5.129 1.312 1 98.31 268 THR A O 1
ATOM 2145 N N . PHE A 1 269 ? -5.605 3.262 2.441 1 98.31 269 PHE A N 1
ATOM 2146 C CA . PHE A 1 269 ? -6.598 3.979 3.23 1 98.31 269 PHE A CA 1
ATOM 2147 C C . PHE A 1 269 ? -5.938 5.055 4.086 1 98.31 269 PHE A C 1
ATOM 2149 O O . PHE A 1 269 ? -6.488 6.145 4.258 1 98.31 269 PHE A O 1
ATOM 2156 N N . ILE A 1 270 ? -4.75 4.766 4.629 1 97.19 270 ILE A N 1
ATOM 2157 C CA . ILE A 1 270 ? -4.016 5.75 5.422 1 97.19 270 ILE A CA 1
ATOM 2158 C C . ILE A 1 270 ? -3.514 6.871 4.516 1 97.19 270 ILE A C 1
ATOM 2160 O O . ILE A 1 270 ? -3.521 8.039 4.902 1 97.19 270 ILE A O 1
ATOM 2164 N N . ALA A 1 271 ? -3.119 6.473 3.328 1 96.19 271 ALA A N 1
ATOM 2165 C CA . ALA A 1 271 ? -2.619 7.461 2.377 1 96.19 271 ALA A CA 1
ATOM 2166 C C . ALA A 1 271 ? -3.725 8.43 1.956 1 96.19 271 ALA A C 1
ATOM 2168 O O . ALA A 1 271 ? -3.473 9.617 1.751 1 96.19 271 ALA A O 1
ATOM 2169 N N . VAL A 1 272 ? -4.93 7.828 1.796 1 96.69 272 VAL A N 1
ATOM 2170 C CA . VAL A 1 272 ? -6.094 8.672 1.536 1 96.69 272 VAL A CA 1
ATOM 2171 C C . VAL A 1 272 ? -6.676 9.164 2.857 1 96.69 272 VAL A C 1
ATOM 2173 O O . VAL A 1 272 ? -7.707 8.672 3.316 1 96.69 272 VAL A O 1
ATOM 2176 N N . GLY A 1 273 ? -6.105 10.125 3.449 1 93.19 273 GLY A N 1
ATOM 2177 C CA . GLY A 1 273 ? -6.445 10.578 4.789 1 93.19 273 GLY A CA 1
ATOM 2178 C C . GLY A 1 273 ? -7.73 11.391 4.836 1 93.19 273 GLY A C 1
ATOM 2179 O O . GLY A 1 273 ? -8.211 11.867 3.807 1 93.19 273 GLY A O 1
ATOM 2180 N N . HIS A 1 274 ? -8.289 11.43 5.977 1 94 274 HIS A N 1
ATOM 2181 C CA . HIS A 1 274 ? -9.453 12.273 6.215 1 94 274 HIS A CA 1
ATOM 2182 C C . HIS A 1 274 ? -9.094 13.75 6.102 1 94 274 HIS A C 1
ATOM 2184 O O . HIS A 1 274 ? -8.148 14.211 6.734 1 94 274 HIS A O 1
ATOM 2190 N N . ASN A 1 275 ? -9.781 14.445 5.301 1 93.31 275 ASN A N 1
ATOM 2191 C CA . ASN A 1 275 ? -9.578 15.867 5.082 1 93.31 275 ASN A CA 1
ATOM 2192 C C . ASN A 1 275 ? -10.898 16.594 4.82 1 93.31 275 ASN A C 1
ATOM 2194 O O . ASN A 1 275 ? -11.766 16.078 4.117 1 93.31 275 ASN A O 1
ATOM 2198 N N . ALA A 1 276 ? -10.984 17.797 5.383 1 91.81 276 ALA A N 1
ATOM 2199 C CA . ALA A 1 276 ? -12.203 18.578 5.223 1 91.81 276 ALA A CA 1
ATOM 2200 C C . ALA A 1 276 ? -12.484 18.859 3.748 1 91.81 276 ALA A C 1
ATOM 2202 O O . ALA A 1 276 ? -13.641 19.047 3.352 1 91.81 276 ALA A O 1
ATOM 2203 N N . ASP A 1 277 ? -11.43 18.781 2.928 1 91.81 277 ASP A N 1
ATOM 2204 C CA . ASP A 1 277 ? -11.562 19.062 1.502 1 91.81 277 ASP A CA 1
ATOM 2205 C C . ASP A 1 277 ? -11.883 17.797 0.716 1 91.81 277 ASP A C 1
ATOM 2207 O O . ASP A 1 277 ? -12.039 17.844 -0.507 1 91.81 277 ASP A O 1
ATOM 2211 N N . GLY A 1 278 ? -12.016 16.719 1.397 1 94.44 278 GLY A N 1
ATOM 2212 C CA . GLY A 1 278 ? -12.32 15.477 0.719 1 94.44 278 GLY A CA 1
ATOM 2213 C C . GLY A 1 278 ? -11.086 14.695 0.315 1 94.44 278 GLY A C 1
ATOM 2214 O O . GLY A 1 278 ? -10.164 14.531 1.115 1 94.44 278 GLY A O 1
ATOM 2215 N N . ALA A 1 279 ? -11.102 14.219 -0.869 1 95.06 279 ALA A N 1
ATOM 2216 C CA . ALA A 1 279 ? -9.984 13.43 -1.373 1 95.06 279 ALA A CA 1
ATOM 2217 C C . ALA A 1 279 ? -8.758 14.305 -1.61 1 95.06 279 ALA A C 1
ATOM 2219 O O . ALA A 1 279 ? -8.875 15.516 -1.797 1 95.06 279 ALA A O 1
ATOM 2220 N N . PRO A 1 280 ? -7.59 13.664 -1.559 1 92.62 280 PRO A N 1
ATOM 2221 C CA . PRO A 1 280 ? -6.391 14.438 -1.907 1 92.62 280 PRO A CA 1
ATOM 2222 C C . PRO A 1 280 ? -6.5 15.109 -3.275 1 92.62 280 PRO A C 1
ATOM 2224 O O . PRO A 1 280 ? -7.137 14.57 -4.184 1 92.62 280 PRO A O 1
ATOM 2227 N N . TRP A 1 281 ? -5.871 16.188 -3.416 1 89.38 281 TRP A N 1
ATOM 2228 C CA . TRP A 1 281 ? -6.02 17.016 -4.613 1 89.38 281 TRP A CA 1
ATOM 2229 C C . TRP A 1 281 ? -5.559 16.25 -5.852 1 89.38 281 TRP A C 1
ATOM 2231 O O . TRP A 1 281 ? -6.098 16.453 -6.945 1 89.38 281 TRP A O 1
ATOM 2241 N N . GLN A 1 282 ? -4.605 15.352 -5.727 1 88.31 282 GLN A N 1
ATOM 2242 C CA . GLN A 1 282 ? -4.121 14.562 -6.855 1 88.31 282 GLN A CA 1
ATOM 2243 C C . GLN A 1 282 ? -5.238 13.703 -7.445 1 88.31 282 GLN A C 1
ATOM 2245 O O . GLN A 1 282 ? -5.328 13.547 -8.664 1 88.31 282 GLN A O 1
ATOM 2250 N N . LEU A 1 283 ? -6.055 13.164 -6.543 1 92.31 283 LEU A N 1
ATOM 2251 C CA . LEU A 1 283 ? -7.156 12.32 -6.996 1 92.31 283 LEU A CA 1
ATOM 2252 C C . LEU A 1 283 ? -8.281 13.164 -7.59 1 92.31 283 LEU A C 1
ATOM 2254 O O . LEU A 1 283 ? -8.984 12.719 -8.492 1 92.31 283 LEU A O 1
ATOM 2258 N N . GLN A 1 284 ? -8.438 14.352 -7.074 1 91.06 284 GLN A N 1
ATOM 2259 C CA . GLN A 1 284 ? -9.469 15.25 -7.594 1 91.06 284 GLN A CA 1
ATOM 2260 C C . GLN A 1 284 ? -9.141 15.688 -9.016 1 91.06 284 GLN A C 1
ATOM 2262 O O . GLN A 1 284 ? -10.031 16.031 -9.789 1 91.06 284 GLN A O 1
ATOM 2267 N N . LEU A 1 285 ? -7.883 15.695 -9.398 1 86.69 285 LEU A N 1
ATOM 2268 C CA . LEU A 1 285 ? -7.469 16.031 -10.75 1 86.69 285 LEU A CA 1
ATOM 2269 C C . LEU A 1 285 ? -8.047 15.047 -11.758 1 86.69 285 LEU A C 1
ATOM 2271 O O . LEU A 1 285 ? -8.391 15.43 -12.883 1 86.69 285 LEU A O 1
ATOM 2275 N N . PHE A 1 286 ? -8.203 13.859 -11.305 1 85.81 286 PHE A N 1
ATOM 2276 C CA . PHE A 1 286 ? -8.68 12.805 -12.188 1 85.81 286 PHE A CA 1
ATOM 2277 C C . PHE A 1 286 ? -10.164 12.992 -12.5 1 85.81 286 PHE A C 1
ATOM 2279 O O . PHE A 1 286 ? -10.656 12.508 -13.523 1 85.81 286 PHE A O 1
ATOM 2286 N N . ILE A 1 287 ? -10.836 13.688 -11.664 1 88.19 287 ILE A N 1
ATOM 2287 C CA . ILE A 1 287 ? -12.273 13.797 -11.875 1 88.19 287 ILE A CA 1
ATOM 2288 C C . ILE A 1 287 ? -12.625 15.227 -12.281 1 88.19 287 ILE A C 1
ATOM 2290 O O . ILE A 1 287 ? -13.781 15.523 -12.594 1 88.19 287 ILE A O 1
ATOM 2294 N N . ARG A 1 288 ? -11.703 16.078 -12.234 1 84.69 288 ARG A N 1
ATOM 2295 C CA . ARG A 1 288 ? -11.961 17.484 -12.516 1 84.69 288 ARG A CA 1
ATOM 2296 C C . ARG A 1 288 ? -12.406 17.688 -13.969 1 84.69 288 ARG A C 1
ATOM 2298 O O . ARG A 1 288 ? -13.18 18.594 -14.266 1 84.69 288 ARG A O 1
ATOM 2305 N N . TRP A 1 289 ? -11.953 16.828 -14.844 1 79.19 289 TRP A N 1
ATOM 2306 C CA . TRP A 1 289 ? -12.25 17.016 -16.266 1 79.19 289 TRP A CA 1
ATOM 2307 C C . TRP A 1 289 ? -13.633 16.484 -16.609 1 79.19 289 TRP A C 1
ATOM 2309 O O . TRP A 1 289 ? -14.164 16.766 -17.672 1 79.19 289 TRP A O 1
ATOM 2319 N N . LEU A 1 290 ? -14.219 15.828 -15.648 1 75.56 290 LEU A N 1
ATOM 2320 C CA . LEU A 1 290 ? -15.547 15.289 -15.922 1 75.56 290 LEU A CA 1
ATOM 2321 C C . LEU A 1 290 ? -16.594 16.406 -15.914 1 75.56 290 LEU A C 1
ATOM 2323 O O . LEU A 1 290 ? -16.781 17.078 -14.898 1 75.56 290 LEU A O 1
ATOM 2327 N N . PRO A 1 291 ? -17.016 16.812 -17.047 1 66.25 291 PRO A N 1
ATOM 2328 C CA . PRO A 1 291 ? -17.938 17.938 -17.172 1 66.25 291 PRO A CA 1
ATOM 2329 C C . PRO A 1 291 ? -19.281 17.688 -16.484 1 66.25 291 PRO A C 1
ATOM 2331 O O . PRO A 1 291 ? -19.953 18.641 -16.078 1 66.25 291 PRO A O 1
ATOM 2334 N N . CYS A 1 292 ? -19.516 16.5 -16.344 1 64.75 292 CYS A N 1
ATOM 2335 C CA . CYS A 1 292 ? -20.875 16.188 -15.891 1 64.75 292 CYS A CA 1
ATOM 2336 C C . CYS A 1 292 ? -20.922 16.125 -14.367 1 64.75 292 CYS A C 1
ATOM 2338 O O . CYS A 1 292 ? -19.891 16 -13.711 1 64.75 292 CYS A O 1
ATOM 2340 N N . CYS A 1 293 ? -21.953 16.406 -13.812 1 63.41 293 CYS A N 1
ATOM 2341 C CA . CYS A 1 293 ? -22.438 15.984 -12.508 1 63.41 293 CYS A CA 1
ATOM 2342 C C . CYS A 1 293 ? -21.812 16.797 -11.391 1 63.41 293 CYS A C 1
ATOM 2344 O O . CYS A 1 293 ? -20.828 16.375 -10.781 1 63.41 293 CYS A O 1
ATOM 2346 N N . GLY A 1 294 ? -22.078 17.969 -11.203 1 65.81 294 GLY A N 1
ATOM 2347 C CA . GLY A 1 294 ? -21.703 18.828 -10.094 1 65.81 294 GLY A CA 1
ATOM 2348 C C . GLY A 1 294 ? -20.953 20.078 -10.539 1 65.81 294 GLY A C 1
ATOM 2349 O O . GLY A 1 294 ? -20.75 20.281 -11.734 1 65.81 294 GLY A O 1
ATOM 2350 N N . ALA A 1 295 ? -20.719 21 -9.664 1 67.88 295 ALA A N 1
ATOM 2351 C CA . ALA A 1 295 ? -20.062 22.281 -9.961 1 67.88 295 ALA A CA 1
ATOM 2352 C C . ALA A 1 295 ? -18.594 22.25 -9.555 1 67.88 295 ALA A C 1
ATOM 2354 O O . ALA A 1 295 ? -18.219 21.594 -8.578 1 67.88 295 ALA A O 1
ATOM 2355 N N . ASN A 1 296 ? -17.625 22.562 -10.461 1 68.06 296 ASN A N 1
ATOM 2356 C CA . ASN A 1 296 ? -16.203 22.641 -10.148 1 68.06 296 ASN A CA 1
ATOM 2357 C C . ASN A 1 296 ? -15.914 23.75 -9.148 1 68.06 296 ASN A C 1
ATOM 2359 O O . ASN A 1 296 ? -14.828 23.797 -8.57 1 68.06 296 ASN A O 1
ATOM 2363 N N . SER A 1 297 ? -16.797 24.812 -8.938 1 64.81 297 SER A N 1
ATOM 2364 C CA . SER A 1 297 ? -16.5 25.906 -8.023 1 64.81 297 SER A CA 1
ATOM 2365 C C . SER A 1 297 ? -17.406 25.844 -6.793 1 64.81 297 SER A C 1
ATOM 2367 O O . SER A 1 297 ? -18.578 25.484 -6.891 1 64.81 297 SER A O 1
ATOM 2369 N N . ARG A 1 298 ? -16.797 25.812 -5.625 1 58.28 298 ARG A N 1
ATOM 2370 C CA . ARG A 1 298 ? -17.516 25.938 -4.367 1 58.28 298 ARG A CA 1
ATOM 2371 C C . ARG A 1 298 ? -18.266 27.266 -4.301 1 58.28 298 ARG A C 1
ATOM 2373 O O . ARG A 1 298 ? -17.688 28.312 -4.586 1 58.28 298 ARG A O 1
ATOM 2380 N N . GLU A 1 299 ? -19.453 27.297 -4.59 1 49.84 299 GLU A N 1
ATOM 2381 C CA . GLU A 1 299 ? -20.156 28.547 -4.312 1 49.84 299 GLU A CA 1
ATOM 2382 C C . GLU A 1 299 ? -19.844 29.062 -2.908 1 49.84 299 GLU A C 1
ATOM 2384 O O . GLU A 1 299 ? -19.938 28.312 -1.936 1 49.84 299 GLU A O 1
ATOM 2389 N N . VAL A 1 300 ? -18.859 30.016 -2.717 1 44.78 300 VAL A N 1
ATOM 2390 C CA . VAL A 1 300 ? -18.609 30.734 -1.473 1 44.78 300 VAL A CA 1
ATOM 2391 C C . VAL A 1 300 ? -19.938 31.062 -0.794 1 44.78 300 VAL A C 1
ATOM 2393 O O . VAL A 1 300 ? -20.719 31.875 -1.294 1 44.78 300 VAL A O 1
ATOM 2396 N N . THR A 1 301 ? -20.812 30.219 -0.427 1 38.78 301 THR A N 1
ATOM 2397 C CA . THR A 1 301 ? -21.766 30.812 0.502 1 38.78 301 THR A CA 1
ATOM 2398 C C . THR A 1 301 ? -21.031 31.625 1.577 1 38.78 301 THR A C 1
ATOM 2400 O O . THR A 1 301 ? -19.922 31.25 1.987 1 38.78 301 THR A O 1
ATOM 2403 N N . GLU A 1 302 ? -21.266 32.938 1.841 1 34.69 302 GLU A N 1
ATOM 2404 C CA . GLU A 1 302 ? -20.906 33.938 2.842 1 34.69 302 GLU A CA 1
ATOM 2405 C C . GLU A 1 302 ? -20.812 33.344 4.234 1 34.69 302 GLU A C 1
ATOM 2407 O O . GLU A 1 302 ? -20.641 34.031 5.223 1 34.69 302 GLU A O 1
ATOM 2412 N N . ASP A 1 303 ? -21.438 32.25 4.539 1 35.91 303 ASP A N 1
ATOM 2413 C CA . ASP A 1 303 ? -21.438 31.969 5.973 1 35.91 303 ASP A CA 1
ATOM 2414 C C . ASP A 1 303 ? -20.031 31.609 6.457 1 35.91 303 ASP A C 1
ATOM 2416 O O . ASP A 1 303 ? -19.641 30.453 6.422 1 35.91 303 ASP A O 1
ATOM 2420 N N . GLY A 1 304 ? -19 32.281 6.125 1 36 304 GLY A N 1
ATOM 2421 C CA . GLY A 1 304 ? -17.641 32.344 6.629 1 36 304 GLY A CA 1
ATOM 2422 C C . GLY A 1 304 ? -17.562 32.219 8.141 1 36 304 GLY A C 1
ATOM 2423 O O . GLY A 1 304 ? -16.609 32.719 8.75 1 36 304 GLY A O 1
ATOM 2424 N N . VAL A 1 305 ? -18.703 32.094 8.906 1 32.91 305 VAL A N 1
ATOM 2425 C CA . VAL A 1 305 ? -18.391 32.125 10.336 1 32.91 305 VAL A CA 1
ATOM 2426 C C . VAL A 1 305 ? -17.531 30.938 10.711 1 32.91 305 VAL A C 1
ATOM 2428 O O . VAL A 1 305 ? -17.938 29.781 10.492 1 32.91 305 VAL A O 1
ATOM 2431 N N . PRO A 1 306 ? -16.328 31.109 10.625 1 35.72 306 PRO A N 1
ATOM 2432 C CA . PRO A 1 306 ? -15.531 30.047 11.25 1 35.72 306 PRO A CA 1
ATOM 2433 C C . PRO A 1 306 ? -16.141 29.531 12.547 1 35.72 306 PRO A C 1
ATOM 2435 O O . PRO A 1 306 ? -16.406 30.297 13.469 1 35.72 306 PRO A O 1
ATOM 2438 N N . VAL A 1 307 ? -17.219 28.734 12.531 1 30.98 307 VAL A N 1
ATOM 2439 C CA . VAL A 1 307 ? -17.734 28.188 13.789 1 30.98 307 VAL A CA 1
ATOM 2440 C C . VAL A 1 307 ? -16.594 27.578 14.594 1 30.98 307 VAL A C 1
ATOM 2442 O O . VAL A 1 307 ? -15.969 26.609 14.156 1 30.98 307 VAL A O 1
ATOM 2445 N N . ALA A 1 308 ? -15.859 28.391 15.281 1 30.56 308 ALA A N 1
ATOM 2446 C CA . ALA A 1 308 ? -14.984 27.938 16.359 1 30.56 308 ALA A CA 1
ATOM 2447 C C . ALA A 1 308 ? -15.734 27 17.297 1 30.56 308 ALA A C 1
ATOM 2449 O O . ALA A 1 308 ? -16.656 27.406 18 1 30.56 308 ALA A O 1
ATOM 2450 N N . ILE A 1 309 ? -16.078 25.797 16.875 1 29.91 309 ILE A N 1
ATOM 2451 C CA . ILE A 1 309 ? -16.672 24.875 17.844 1 29.91 309 ILE A CA 1
ATOM 2452 C C . ILE A 1 309 ? -15.781 24.797 19.078 1 29.91 309 ILE A C 1
ATOM 2454 O O . ILE A 1 309 ? -14.641 24.344 19.016 1 29.91 309 ILE A O 1
ATOM 2458 N N . VAL A 1 310 ? -15.953 25.812 19.953 1 28.33 310 VAL A N 1
ATOM 2459 C CA . VAL A 1 310 ? -15.547 25.641 21.344 1 28.33 310 VAL A CA 1
ATOM 2460 C C . VAL A 1 310 ? -16.156 24.359 21.906 1 28.33 310 VAL A C 1
ATOM 2462 O O . VAL A 1 310 ? -17.375 24.25 22.016 1 28.33 310 VAL A O 1
ATOM 2465 N N . ILE A 1 311 ? -15.539 23.234 21.594 1 29.06 311 ILE A N 1
ATOM 2466 C CA . ILE A 1 311 ? -15.898 22.016 22.312 1 29.06 311 ILE A CA 1
ATOM 2467 C C . ILE A 1 311 ? -16.016 22.312 23.812 1 29.06 311 ILE A C 1
ATOM 2469 O O . ILE A 1 311 ? -15.023 22.562 24.484 1 29.06 311 ILE A O 1
ATOM 2473 N N . LYS A 1 312 ? -17.141 23.094 24.156 1 28.48 312 LYS A N 1
ATOM 2474 C CA . LYS A 1 312 ? -17.438 23.062 25.594 1 28.48 312 LYS A CA 1
ATOM 2475 C C . LYS A 1 312 ? -17.516 21.625 26.109 1 28.48 312 LYS A C 1
ATOM 2477 O O . LYS A 1 312 ? -18.047 20.75 25.438 1 28.48 312 LYS A O 1
ATOM 2482 N N . ASN A 1 313 ? -16.734 21.234 27.062 1 28.17 313 ASN A N 1
ATOM 2483 C CA . ASN A 1 313 ? -16.75 20.078 27.953 1 28.17 313 ASN A CA 1
ATOM 2484 C C . ASN A 1 313 ? -18.156 19.734 28.422 1 28.17 313 ASN A C 1
ATOM 2486 O O . ASN A 1 313 ? -18.594 20.172 29.484 1 28.17 313 ASN A O 1
ATOM 2490 N N . GLU A 1 314 ? -19.266 20.047 27.688 1 27.72 314 GLU A N 1
ATOM 2491 C CA . GLU A 1 314 ? -20.484 19.641 28.391 1 27.72 314 GLU A CA 1
ATOM 2492 C C . GLU A 1 314 ? -20.5 18.141 28.656 1 27.72 314 GLU A C 1
ATOM 2494 O O . GLU A 1 314 ? -19.969 17.359 27.875 1 27.72 314 GLU A O 1
ATOM 2499 N N . GLU A 1 315 ? -20.875 17.656 29.969 1 28.28 315 GLU A N 1
ATOM 2500 C CA . GLU A 1 315 ? -21.297 16.422 30.625 1 28.28 315 GLU A CA 1
ATOM 2501 C C . GLU A 1 315 ? -22.172 15.57 29.703 1 28.28 315 GLU A C 1
ATOM 2503 O O . GLU A 1 315 ? -22.781 16.094 28.766 1 28.28 315 GLU A O 1
ATOM 2508 N N . MET A 1 316 ? -22.156 14.211 29.938 1 29.36 316 MET A N 1
ATOM 2509 C CA . MET A 1 316 ? -23.031 13.148 29.438 1 29.36 316 MET A CA 1
ATOM 2510 C C . MET A 1 316 ? -24.484 13.617 29.406 1 29.36 316 MET A C 1
ATOM 2512 O O . MET A 1 316 ? -25.078 13.883 30.453 1 29.36 316 MET A O 1
ATOM 2516 N N . MET A 1 317 ? -24.922 14.539 28.609 1 29.48 317 MET A N 1
ATOM 2517 C CA . MET A 1 317 ? -26.344 14.805 28.703 1 29.48 317 MET A CA 1
ATOM 2518 C C . MET A 1 317 ? -27.156 13.516 28.531 1 29.48 317 MET A C 1
ATOM 2520 O O . MET A 1 317 ? -27.062 12.852 27.5 1 29.48 317 MET A O 1
ATOM 2524 N N . ASN A 1 318 ? -27.25 12.688 29.625 1 29.17 318 ASN A N 1
ATOM 2525 C CA . ASN A 1 318 ? -28.344 11.742 29.781 1 29.17 318 ASN A CA 1
ATOM 2526 C C . ASN A 1 318 ? -29.703 12.398 29.531 1 29.17 318 ASN A C 1
ATOM 2528 O O . ASN A 1 318 ? -30.062 13.367 30.203 1 29.17 318 ASN A O 1
ATOM 2532 N N . PHE A 1 319 ? -30.188 12.641 28.375 1 26.86 319 PHE A N 1
ATOM 2533 C CA . PHE A 1 319 ? -31.562 13.102 28.188 1 26.86 319 PHE A CA 1
ATOM 2534 C C . PHE A 1 319 ? -32.531 12.266 29.031 1 26.86 319 PHE A C 1
ATOM 2536 O O . PHE A 1 319 ? -32.781 11.094 28.719 1 26.86 319 PHE A O 1
ATOM 2543 N N . GLU A 1 320 ? -32.531 12.391 30.406 1 27.11 320 GLU A N 1
ATOM 2544 C CA . GLU A 1 320 ? -33.594 11.945 31.297 1 27.11 320 GLU A CA 1
ATOM 2545 C C . GLU A 1 320 ? -34.969 12.367 30.75 1 27.11 320 GLU A C 1
ATOM 2547 O O . GLU A 1 320 ? -35.188 13.539 30.453 1 27.11 320 GLU A O 1
ATOM 2552 N N . GLY A 1 321 ? -35.688 11.469 30.016 1 24.84 321 GLY A N 1
ATOM 2553 C CA . GLY A 1 321 ? -37.125 11.57 29.922 1 24.84 321 GLY A CA 1
ATOM 2554 C C . GLY A 1 321 ? -37.781 12.039 31.203 1 24.84 321 GLY A C 1
ATOM 2555 O O . GLY A 1 321 ? -37.469 11.555 32.281 1 24.84 321 GLY A O 1
ATOM 2556 N N . LYS A 1 322 ? -38.156 13.266 31.484 1 27.03 322 LYS A N 1
ATOM 2557 C CA . LYS A 1 322 ? -39.188 13.727 32.406 1 27.03 322 LYS A CA 1
ATOM 2558 C C . LYS A 1 322 ? -40.375 12.781 32.406 1 27.03 322 LYS A C 1
ATOM 2560 O O . LYS A 1 322 ? -41 12.539 31.375 1 27.03 322 LYS A O 1
ATOM 2565 N N . SER A 1 323 ? -40.438 11.789 33.438 1 20.58 323 SER A N 1
ATOM 2566 C CA . SER A 1 323 ? -41.719 11.586 34.125 1 20.58 323 SER A CA 1
ATOM 2567 C C . SER A 1 323 ? -42.156 12.844 34.875 1 20.58 323 SER A C 1
ATOM 2569 O O . SER A 1 323 ? -41.312 13.539 35.469 1 20.58 323 SER A O 1
ATOM 2571 N N . MET B 1 1 ? -9.477 38.281 30.406 1 21.91 1 MET B N 1
ATOM 2572 C CA . MET B 1 1 ? -8.703 37.188 30.984 1 21.91 1 MET B CA 1
ATOM 2573 C C . MET B 1 1 ? -8.523 36.062 29.984 1 21.91 1 MET B C 1
ATOM 2575 O O . MET B 1 1 ? -9.5 35.594 29.391 1 21.91 1 MET B O 1
ATOM 2579 N N . ALA B 1 2 ? -7.355 35.938 29.422 1 26.55 2 ALA B N 1
ATOM 2580 C CA . ALA B 1 2 ? -6.902 34.938 28.484 1 26.55 2 ALA B CA 1
ATOM 2581 C C . ALA B 1 2 ? -7.215 33.531 28.984 1 26.55 2 ALA B C 1
ATOM 2583 O O . ALA B 1 2 ? -6.844 33.156 30.094 1 26.55 2 ALA B O 1
ATOM 2584 N N . VAL B 1 3 ? -8.391 33.031 28.641 1 27.72 3 VAL B N 1
ATOM 2585 C CA . VAL B 1 3 ? -8.742 31.703 29.156 1 27.72 3 VAL B CA 1
ATOM 2586 C C . VAL B 1 3 ? -7.574 30.734 28.953 1 27.72 3 VAL B C 1
ATOM 2588 O O . VAL B 1 3 ? -7.023 30.641 27.859 1 27.72 3 VAL B O 1
ATOM 2591 N N . PRO B 1 4 ? -6.809 30.453 30 1 27.42 4 PRO B N 1
ATOM 2592 C CA . PRO B 1 4 ? -5.652 29.578 29.828 1 27.42 4 PRO B CA 1
ATOM 2593 C C . PRO B 1 4 ? -5.961 28.344 28.984 1 27.42 4 PRO B C 1
ATOM 2595 O O . PRO B 1 4 ? -7.117 27.922 28.906 1 27.42 4 PRO B O 1
ATOM 2598 N N . PRO B 1 5 ? -5.191 28.062 27.938 1 29.53 5 PRO B N 1
ATOM 2599 C CA . PRO B 1 5 ? -5.414 26.906 27.062 1 29.53 5 PRO B CA 1
ATOM 2600 C C . PRO B 1 5 ? -5.855 25.672 27.844 1 29.53 5 PRO B C 1
ATOM 2602 O O . PRO B 1 5 ? -5.457 25.484 28.984 1 29.53 5 PRO B O 1
ATOM 2605 N N . VAL B 1 6 ? -7.066 25.234 27.766 1 29.67 6 VAL B N 1
ATOM 2606 C CA . VAL B 1 6 ? -7.609 24.031 28.406 1 29.67 6 VAL B CA 1
ATOM 2607 C C . VAL B 1 6 ? -6.523 22.969 28.531 1 29.67 6 VAL B C 1
ATOM 2609 O O . VAL B 1 6 ? -5.941 22.547 27.531 1 29.67 6 VAL B O 1
ATOM 2612 N N . GLU B 1 7 ? -5.688 22.984 29.594 1 32.09 7 GLU B N 1
ATOM 2613 C CA . GLU B 1 7 ? -4.895 21.875 30.125 1 32.09 7 GLU B CA 1
ATOM 2614 C C . GLU B 1 7 ? -5.602 20.547 29.906 1 32.09 7 GLU B C 1
ATOM 2616 O O . GLU B 1 7 ? -6.445 20.141 30.719 1 32.09 7 GLU B O 1
ATOM 2621 N N . MET B 1 8 ? -6.434 20.453 28.953 1 30.75 8 MET B N 1
ATOM 2622 C CA . MET B 1 8 ? -7.27 19.25 28.859 1 30.75 8 MET B CA 1
ATOM 2623 C C . MET B 1 8 ? -6.668 18.109 29.672 1 30.75 8 MET B C 1
ATOM 2625 O O . MET B 1 8 ? -5.477 18.125 29.984 1 30.75 8 MET B O 1
ATOM 2629 N N . TYR B 1 9 ? -7.352 16.875 29.594 1 32.06 9 TYR B N 1
ATOM 2630 C CA . TYR B 1 9 ? -7.441 15.648 30.391 1 32.06 9 TYR B CA 1
ATOM 2631 C C . TYR B 1 9 ? -6.055 15.117 30.719 1 32.06 9 TYR B C 1
ATOM 2633 O O . TYR B 1 9 ? -5.078 15.422 30.031 1 32.06 9 TYR B O 1
ATOM 2641 N N . SER B 1 10 ? -5.906 14.344 31.844 1 35.41 10 SER B N 1
ATOM 2642 C CA . SER B 1 10 ? -4.988 13.484 32.562 1 35.41 10 SER B CA 1
ATOM 2643 C C . SER B 1 10 ? -4.113 12.664 31.641 1 35.41 10 SER B C 1
ATOM 2645 O O . SER B 1 10 ? -4.469 12.461 30.469 1 35.41 10 SER B O 1
ATOM 2647 N N . GLY B 1 11 ? -2.82 12.32 31.984 1 43.22 11 GLY B N 1
ATOM 2648 C CA . GLY B 1 11 ? -1.619 11.617 31.562 1 43.22 11 GLY B CA 1
ATOM 2649 C C . GLY B 1 11 ? -1.902 10.234 31 1 43.22 11 GLY B C 1
ATOM 2650 O O . GLY B 1 11 ? -1.553 9.227 31.609 1 43.22 11 GLY B O 1
ATOM 2651 N N . SER B 1 12 ? -3.104 9.992 30.453 1 52.22 12 SER B N 1
ATOM 2652 C CA . SER B 1 12 ? -3.475 8.641 30.047 1 52.22 12 SER B CA 1
ATOM 2653 C C . SER B 1 12 ? -2.348 7.965 29.266 1 52.22 12 SER B C 1
ATOM 2655 O O . SER B 1 12 ? -1.473 8.641 28.719 1 52.22 12 SER B O 1
ATOM 2657 N N . PHE B 1 13 ? -2.205 6.703 29.703 1 56.03 13 PHE B N 1
ATOM 2658 C CA . PHE B 1 13 ? -1.259 5.793 29.078 1 56.03 13 PHE B CA 1
ATOM 2659 C C . PHE B 1 13 ? -1.101 6.121 27.594 1 56.03 13 PHE B C 1
ATOM 2661 O O . PHE B 1 13 ? 0.021 6.25 27.094 1 56.03 13 PHE B O 1
ATOM 2668 N N . TRP B 1 14 ? -2.195 6.59 27.062 1 61.47 14 TRP B N 1
ATOM 2669 C CA . TRP B 1 14 ? -2.137 6.805 25.609 1 61.47 14 TRP B CA 1
ATOM 2670 C C . TRP B 1 14 ? -1.56 8.18 25.281 1 61.47 14 TRP B C 1
ATOM 2672 O O . TRP B 1 14 ? -0.868 8.344 24.281 1 61.47 14 TRP B O 1
ATOM 2682 N N . ASN B 1 15 ? -1.8 9.148 26.062 1 65.69 15 ASN B N 1
ATOM 2683 C CA . ASN B 1 15 ? -1.235 10.477 25.828 1 65.69 15 ASN B CA 1
ATOM 2684 C C . ASN B 1 15 ? 0.284 10.469 25.969 1 65.69 15 ASN B C 1
ATOM 2686 O O . ASN B 1 15 ? 0.983 11.148 25.219 1 65.69 15 ASN B O 1
ATOM 2690 N N . ARG B 1 16 ? 0.683 9.688 26.922 1 61.59 16 ARG B N 1
ATOM 2691 C CA . ARG B 1 16 ? 2.125 9.555 27.094 1 61.59 16 ARG B CA 1
ATOM 2692 C C . ARG B 1 16 ? 2.75 8.828 25.891 1 61.59 16 ARG B C 1
ATOM 2694 O O . ARG B 1 16 ? 3.836 9.195 25.438 1 61.59 16 ARG B O 1
ATOM 2701 N N . MET B 1 17 ? 2.023 7.887 25.5 1 67.12 17 MET B N 1
ATOM 2702 C CA . MET B 1 17 ? 2.525 7.082 24.391 1 67.12 17 MET B CA 1
ATOM 2703 C C . MET B 1 17 ? 2.5 7.875 23.078 1 67.12 17 MET B C 1
ATOM 2705 O O . MET B 1 17 ? 3.191 7.531 22.125 1 67.12 17 MET B O 1
ATOM 2709 N N . ARG B 1 18 ? 1.814 8.93 23.141 1 73.06 18 ARG B N 1
ATOM 2710 C CA . ARG B 1 18 ? 1.687 9.695 21.891 1 73.06 18 ARG B CA 1
ATOM 2711 C C . ARG B 1 18 ? 2.686 10.852 21.859 1 73.06 18 ARG B C 1
ATOM 2713 O O . ARG B 1 18 ? 2.822 11.531 20.844 1 73.06 18 ARG B O 1
ATOM 2720 N N . LYS B 1 19 ? 3.434 11.031 22.969 1 79.56 19 LYS B N 1
ATOM 2721 C CA . LYS B 1 19 ? 4.492 12.031 22.938 1 79.56 19 LYS B CA 1
ATOM 2722 C C . LYS B 1 19 ? 5.629 11.617 22.016 1 79.56 19 LYS B C 1
ATOM 2724 O O . LYS B 1 19 ? 6.164 10.516 22.141 1 79.56 19 LYS B O 1
ATOM 2729 N N . PRO B 1 20 ? 5.973 12.445 21.172 1 88.62 20 PRO B N 1
ATOM 2730 C CA . PRO B 1 20 ? 6.992 12.055 20.188 1 88.62 20 PRO B CA 1
ATOM 2731 C C . PRO B 1 20 ? 8.383 11.914 20.812 1 88.62 20 PRO B C 1
ATOM 2733 O O . PRO B 1 20 ? 8.742 12.68 21.719 1 88.62 20 PRO B O 1
ATOM 2736 N N . LEU B 1 21 ? 9.125 10.984 20.438 1 89.81 21 LEU B N 1
ATOM 2737 C CA . LEU B 1 21 ? 10.523 10.805 20.797 1 89.81 21 LEU B CA 1
ATOM 2738 C C . LEU B 1 21 ? 11.398 11.844 20.094 1 89.81 21 LEU B C 1
ATOM 2740 O O . LEU B 1 21 ? 11.039 12.359 19.031 1 89.81 21 LEU B O 1
ATOM 2744 N N . PRO B 1 22 ? 12.5 12.195 20.797 1 91.56 22 PRO B N 1
ATOM 2745 C CA . PRO B 1 22 ? 13.43 13.086 20.094 1 91.56 22 PRO B CA 1
ATOM 2746 C C . PRO B 1 22 ? 13.867 12.531 18.734 1 91.56 22 PRO B C 1
ATOM 2748 O O . PRO B 1 22 ? 14.031 11.312 18.594 1 91.56 22 PRO B O 1
ATOM 2751 N N . LEU B 1 23 ? 14.086 13.359 17.828 1 93.69 23 LEU B N 1
ATOM 2752 C CA . LEU B 1 23 ? 14.43 12.969 16.453 1 93.69 23 LEU B CA 1
ATOM 2753 C C . LEU B 1 23 ? 15.711 12.141 16.438 1 93.69 23 LEU B C 1
ATOM 2755 O O . LEU B 1 23 ? 15.797 11.148 15.703 1 93.69 23 LEU B O 1
ATOM 2759 N N . ARG B 1 24 ? 16.688 12.539 17.234 1 91.81 24 ARG B N 1
ATOM 2760 C CA . ARG B 1 24 ? 17.953 11.797 17.266 1 91.81 24 ARG B CA 1
ATOM 2761 C C . ARG B 1 24 ? 17.734 10.367 17.75 1 91.81 24 ARG B C 1
ATOM 2763 O O . ARG B 1 24 ? 18.344 9.438 17.219 1 91.81 24 ARG B O 1
ATOM 2770 N N . THR B 1 25 ? 16.938 10.227 18.75 1 92.56 25 THR B N 1
ATOM 2771 C CA . THR B 1 25 ? 16.609 8.898 19.266 1 92.56 25 THR B CA 1
ATOM 2772 C C . THR B 1 25 ? 15.914 8.07 18.188 1 92.56 25 THR B C 1
ATOM 2774 O O . THR B 1 25 ? 16.203 6.875 18.047 1 92.56 25 THR B O 1
ATOM 2777 N N . GLN B 1 26 ? 15.016 8.656 17.469 1 94.56 26 GLN B N 1
ATOM 2778 C CA . GLN B 1 26 ? 14.312 7.949 16.391 1 94.56 26 GLN B CA 1
ATOM 2779 C C . GLN B 1 26 ? 15.281 7.48 15.32 1 94.56 26 GLN B C 1
ATOM 2781 O O . GLN B 1 26 ? 15.172 6.359 14.82 1 94.56 26 GLN B O 1
ATOM 2786 N N . VAL B 1 27 ? 16.25 8.312 14.992 1 94.38 27 VAL B N 1
ATOM 2787 C CA . VAL B 1 27 ? 17.234 7.969 13.977 1 94.38 27 VAL B CA 1
ATOM 2788 C C . VAL B 1 27 ? 18 6.715 14.398 1 94.38 27 VAL B C 1
ATOM 2790 O O . VAL B 1 27 ? 18.125 5.766 13.625 1 94.38 27 VAL B O 1
ATOM 2793 N N . ILE B 1 28 ? 18.438 6.707 15.562 1 93.75 28 ILE B N 1
ATOM 2794 C CA . ILE B 1 28 ? 19.25 5.605 16.062 1 93.75 28 ILE B CA 1
ATOM 2795 C C . ILE B 1 28 ? 18.406 4.336 16.156 1 93.75 28 ILE B C 1
ATOM 2797 O O . ILE B 1 28 ? 18.781 3.291 15.617 1 93.75 28 ILE B O 1
ATOM 2801 N N . ARG B 1 29 ? 17.297 4.43 16.75 1 94.44 29 ARG B N 1
ATOM 2802 C CA . ARG B 1 29 ? 16.5 3.242 17.047 1 94.44 29 ARG B CA 1
ATOM 2803 C C . ARG B 1 29 ? 15.891 2.666 15.773 1 94.44 29 ARG B C 1
ATOM 2805 O O . ARG B 1 29 ? 15.828 1.446 15.609 1 94.44 29 ARG B O 1
ATOM 2812 N N . PHE B 1 30 ? 15.445 3.473 14.883 1 95.62 30 PHE B N 1
ATOM 2813 C CA . PHE B 1 30 ? 14.898 2.953 13.641 1 95.62 30 PHE B CA 1
ATOM 2814 C C . PHE B 1 30 ? 16 2.348 12.773 1 95.62 30 PHE B C 1
ATOM 2816 O O . PHE B 1 30 ? 15.742 1.431 11.992 1 95.62 30 PHE B O 1
ATOM 2823 N N . THR B 1 31 ? 17.234 2.869 12.898 1 94 31 THR B N 1
ATOM 2824 C CA . THR B 1 31 ? 18.344 2.246 12.195 1 94 31 THR B CA 1
ATOM 2825 C C . THR B 1 31 ? 18.609 0.841 12.734 1 94 31 THR B C 1
ATOM 2827 O O . THR B 1 31 ? 18.844 -0.09 11.961 1 94 31 THR B O 1
ATOM 2830 N N . VAL B 1 32 ? 18.531 0.681 13.992 1 93.69 32 VAL B N 1
ATOM 2831 C CA . VAL B 1 32 ? 18.688 -0.635 14.602 1 93.69 32 VAL B CA 1
ATOM 2832 C C . VAL B 1 32 ? 17.578 -1.566 14.125 1 93.69 32 VAL B C 1
ATOM 2834 O O . VAL B 1 32 ? 17.844 -2.715 13.758 1 93.69 32 VAL B O 1
ATOM 2837 N N . VAL B 1 33 ? 16.406 -1.08 14.102 1 94.69 33 VAL B N 1
ATOM 2838 C CA . VAL B 1 33 ? 15.273 -1.871 13.617 1 94.69 33 VAL B CA 1
ATOM 2839 C C . VAL B 1 33 ? 15.508 -2.285 12.172 1 94.69 33 VAL B C 1
ATOM 2841 O O . VAL B 1 33 ? 15.242 -3.428 11.789 1 94.69 33 VAL B O 1
ATOM 2844 N N . PHE B 1 34 ? 16.016 -1.382 11.445 1 96.25 34 PHE B N 1
ATOM 2845 C CA . PHE B 1 34 ? 16.281 -1.668 10.039 1 96.25 34 PHE B CA 1
ATOM 2846 C C . PHE B 1 34 ? 17.312 -2.789 9.906 1 96.25 34 PHE B C 1
ATOM 2848 O O . PHE B 1 34 ? 17.156 -3.67 9.055 1 96.25 34 PHE B O 1
ATOM 2855 N N . VAL B 1 35 ? 18.297 -2.76 10.68 1 94.5 35 VAL B N 1
ATOM 2856 C CA . VAL B 1 35 ? 19.328 -3.795 10.648 1 94.5 35 VAL B CA 1
ATOM 2857 C C . VAL B 1 35 ? 18.719 -5.141 11.047 1 94.5 35 VAL B C 1
ATOM 2859 O O . VAL B 1 35 ? 18.969 -6.156 10.391 1 94.5 35 VAL B O 1
ATOM 2862 N N . ILE B 1 36 ? 17.906 -5.172 12.039 1 94.81 36 ILE B N 1
ATOM 2863 C CA . ILE B 1 36 ? 17.25 -6.398 12.484 1 94.81 36 ILE B CA 1
ATOM 2864 C C . ILE B 1 36 ? 16.375 -6.938 11.359 1 94.81 36 ILE B C 1
ATOM 2866 O O . ILE B 1 36 ? 16.391 -8.133 11.062 1 94.81 36 ILE B O 1
ATOM 2870 N N . VAL B 1 37 ? 15.648 -6.031 10.742 1 96.81 37 VAL B N 1
ATOM 2871 C CA . VAL B 1 37 ? 14.742 -6.422 9.664 1 96.81 37 VAL B CA 1
ATOM 2872 C C . VAL B 1 37 ? 15.547 -6.969 8.492 1 96.81 37 VAL B C 1
ATOM 2874 O O . VAL B 1 37 ? 15.117 -7.906 7.812 1 96.81 37 VAL B O 1
ATOM 2877 N N . SER B 1 38 ? 16.719 -6.418 8.25 1 95.75 38 SER B N 1
ATOM 2878 C CA . SER B 1 38 ? 17.578 -6.918 7.18 1 95.75 38 SER B CA 1
ATOM 2879 C C . SER B 1 38 ? 18.016 -8.352 7.449 1 95.75 38 SER B C 1
ATOM 2881 O O . SER B 1 38 ? 18.109 -9.164 6.527 1 95.75 38 SER B O 1
ATOM 2883 N N . PHE B 1 39 ? 18.234 -8.68 8.648 1 96.19 39 PHE B N 1
ATOM 2884 C CA . PHE B 1 39 ? 18.594 -10.047 9.008 1 96.19 39 PHE B CA 1
ATOM 2885 C C . PHE B 1 39 ? 17.391 -10.969 8.859 1 96.19 39 PHE B C 1
ATOM 2887 O O . PHE B 1 39 ? 17.531 -12.109 8.406 1 96.19 39 PHE B O 1
ATOM 2894 N N . ILE B 1 40 ? 16.281 -10.492 9.266 1 96.88 40 ILE B N 1
ATOM 2895 C CA . ILE B 1 40 ? 15.062 -11.273 9.086 1 96.88 40 ILE B CA 1
ATOM 2896 C C . ILE B 1 40 ? 14.844 -11.555 7.605 1 96.88 40 ILE B C 1
ATOM 2898 O O . ILE B 1 40 ? 14.508 -12.68 7.227 1 96.88 40 ILE B O 1
ATOM 2902 N N . LEU B 1 41 ? 15.055 -10.562 6.824 1 96.38 41 LEU B N 1
ATOM 2903 C CA . LEU B 1 41 ? 14.914 -10.727 5.383 1 96.38 41 LEU B CA 1
ATOM 2904 C C . LEU B 1 41 ? 15.906 -11.758 4.852 1 96.38 41 LEU B C 1
ATOM 2906 O O . LEU B 1 41 ? 15.547 -12.594 4.02 1 96.38 41 LEU B O 1
ATOM 2910 N N . ALA B 1 42 ? 17.109 -11.695 5.312 1 95.25 42 ALA B N 1
ATOM 2911 C CA . ALA B 1 42 ? 18.125 -12.633 4.859 1 95.25 42 ALA B CA 1
ATOM 2912 C C . ALA B 1 42 ? 17.75 -14.07 5.199 1 95.25 42 ALA B C 1
ATOM 2914 O O . ALA B 1 42 ? 17.906 -14.977 4.383 1 95.25 42 ALA B O 1
ATOM 2915 N N . VAL B 1 43 ? 17.219 -14.281 6.34 1 95.38 43 VAL B N 1
ATOM 2916 C CA . VAL B 1 43 ? 16.766 -15.602 6.75 1 95.38 43 VAL B CA 1
ATOM 2917 C C . VAL B 1 43 ? 15.57 -16.031 5.895 1 95.38 43 VAL B C 1
ATOM 2919 O O . VAL B 1 43 ? 15.5 -17.172 5.449 1 95.38 43 VAL B O 1
ATOM 2922 N N . ALA B 1 44 ? 14.695 -15.109 5.688 1 95.69 44 ALA B N 1
ATOM 2923 C CA . ALA B 1 44 ? 13.539 -15.398 4.852 1 95.69 44 ALA B CA 1
ATOM 2924 C C . ALA B 1 44 ? 13.961 -15.805 3.441 1 95.69 44 ALA B C 1
ATOM 2926 O O . ALA B 1 44 ? 13.367 -16.703 2.838 1 95.69 44 ALA B O 1
ATOM 2927 N N . LEU B 1 45 ? 14.938 -15.156 2.941 1 94.56 45 LEU B N 1
ATOM 2928 C CA . LEU B 1 45 ? 15.43 -15.461 1.605 1 94.56 45 LEU B CA 1
ATOM 2929 C C . LEU B 1 45 ? 15.969 -16.891 1.542 1 94.56 45 LEU B C 1
ATOM 2931 O O . LEU B 1 45 ? 15.789 -17.578 0.541 1 94.56 45 LEU B O 1
ATOM 2935 N N . GLN B 1 46 ? 16.578 -17.359 2.564 1 93.38 46 GLN B N 1
ATOM 2936 C CA . GLN B 1 46 ? 17.062 -18.734 2.619 1 93.38 46 GLN B CA 1
ATOM 2937 C C . GLN B 1 46 ? 15.914 -19.734 2.643 1 93.38 46 GLN B C 1
ATOM 2939 O O . GLN B 1 46 ? 15.961 -20.75 1.961 1 93.38 46 GLN B O 1
ATOM 2944 N N . ILE B 1 47 ? 14.961 -19.406 3.424 1 93.88 47 ILE B N 1
ATOM 2945 C CA . ILE B 1 47 ? 13.797 -20.266 3.537 1 93.88 47 ILE B CA 1
ATOM 2946 C C . ILE B 1 47 ? 13.094 -20.375 2.184 1 93.88 47 ILE B C 1
ATOM 2948 O O . ILE B 1 47 ? 12.75 -21.484 1.741 1 93.88 47 ILE B O 1
ATOM 2952 N N . THR B 1 48 ? 12.922 -19.266 1.52 1 93.88 48 THR B N 1
ATOM 2953 C CA . THR B 1 48 ? 12.219 -19.266 0.239 1 93.88 48 THR B CA 1
ATOM 2954 C C . THR B 1 48 ? 13.047 -19.969 -0.831 1 93.88 48 THR B C 1
ATOM 2956 O O . THR B 1 48 ? 12.484 -20.578 -1.746 1 93.88 48 THR B O 1
ATOM 2959 N N . HIS B 1 49 ? 14.352 -19.859 -0.718 1 92.69 49 HIS B N 1
ATOM 2960 C CA . HIS B 1 49 ? 15.227 -20.578 -1.639 1 92.69 49 HIS B CA 1
ATOM 2961 C C . HIS B 1 49 ? 15 -22.078 -1.557 1 92.69 49 HIS B C 1
ATOM 2963 O O . HIS B 1 49 ? 14.961 -22.766 -2.582 1 92.69 49 HIS B O 1
ATOM 2969 N N . GLU B 1 50 ? 14.781 -22.562 -0.386 1 91.19 50 GLU B N 1
ATOM 2970 C CA . GLU B 1 50 ? 14.578 -24 -0.167 1 91.19 50 GLU B CA 1
ATOM 2971 C C . GLU B 1 50 ? 13.156 -24.406 -0.541 1 91.19 50 GLU B C 1
ATOM 2973 O O . GLU B 1 50 ? 12.922 -25.547 -0.965 1 91.19 50 GLU B O 1
ATOM 2978 N N . ARG B 1 51 ? 12.266 -23.484 -0.478 1 92.06 51 ARG B N 1
ATOM 2979 C CA . ARG B 1 51 ? 10.859 -23.812 -0.688 1 92.06 51 ARG B CA 1
ATOM 2980 C C . ARG B 1 51 ? 10.453 -23.594 -2.141 1 92.06 51 ARG B C 1
ATOM 2982 O O . ARG B 1 51 ? 9.328 -23.906 -2.533 1 92.06 51 ARG B O 1
ATOM 2989 N N . MET B 1 52 ? 11.258 -23.062 -2.904 1 91.88 52 MET B N 1
ATOM 2990 C CA . MET B 1 52 ? 10.945 -22.781 -4.301 1 91.88 52 MET B CA 1
ATOM 2991 C C . MET B 1 52 ? 10.57 -24.047 -5.051 1 91.88 52 MET B C 1
ATOM 2993 O O . MET B 1 52 ? 11.219 -25.078 -4.898 1 91.88 52 MET B O 1
ATOM 2997 N N . PRO B 1 53 ? 9.523 -23.969 -5.82 1 92.12 53 PRO B N 1
ATOM 2998 C CA . PRO B 1 53 ? 9.141 -25.141 -6.621 1 92.12 53 PRO B CA 1
ATOM 2999 C C . PRO B 1 53 ? 10.25 -25.594 -7.57 1 92.12 53 PRO B C 1
ATOM 3001 O O . PRO B 1 53 ? 10.953 -24.75 -8.141 1 92.12 53 PRO B O 1
ATOM 3004 N N . ASP B 1 54 ? 10.367 -26.891 -7.719 1 90.5 54 ASP B N 1
ATOM 3005 C CA . ASP B 1 54 ? 11.359 -27.453 -8.617 1 90.5 54 ASP B CA 1
ATOM 3006 C C . ASP B 1 54 ? 11.133 -26.984 -10.055 1 90.5 54 ASP B C 1
ATOM 3008 O O . ASP B 1 54 ? 10.078 -27.234 -10.633 1 90.5 54 ASP B O 1
ATOM 3012 N N . PRO B 1 55 ? 12.086 -26.344 -10.578 1 90.12 55 PRO B N 1
ATOM 3013 C CA . PRO B 1 55 ? 11.938 -25.797 -11.938 1 90.12 55 PRO B CA 1
ATOM 3014 C C . PRO B 1 55 ? 11.75 -26.891 -12.992 1 90.12 55 PRO B C 1
ATOM 3016 O O . PRO B 1 55 ? 11.266 -26.609 -14.094 1 90.12 55 PRO B O 1
ATOM 3019 N N . LYS B 1 56 ? 12.148 -28.047 -12.68 1 88.94 56 LYS B N 1
ATOM 3020 C CA . LYS B 1 56 ? 11.992 -29.156 -13.617 1 88.94 56 LYS B CA 1
ATOM 3021 C C . LYS B 1 56 ? 10.539 -29.625 -13.68 1 88.94 56 LYS B C 1
ATOM 3023 O O . LYS B 1 56 ? 10.109 -30.188 -14.68 1 88.94 56 LYS B O 1
ATOM 3028 N N . VAL B 1 57 ? 9.789 -29.328 -12.672 1 87.94 57 VAL B N 1
ATOM 3029 C CA . VAL B 1 57 ? 8.422 -29.812 -12.578 1 87.94 57 VAL B CA 1
ATOM 3030 C C . VAL B 1 57 ? 7.449 -28.656 -12.844 1 87.94 57 VAL B C 1
ATOM 3032 O O . VAL B 1 57 ? 6.453 -28.828 -13.547 1 87.94 57 VAL B O 1
ATOM 3035 N N . THR B 1 58 ? 7.781 -27.531 -12.273 1 89.25 58 THR B N 1
ATOM 3036 C CA . THR B 1 58 ? 6.902 -26.375 -12.383 1 89.25 58 THR B CA 1
ATOM 3037 C C . THR B 1 58 ? 7.543 -25.297 -13.242 1 89.25 58 THR B C 1
ATOM 3039 O O . THR B 1 58 ? 8.531 -24.672 -12.844 1 89.25 58 THR B O 1
ATOM 3042 N N . LYS B 1 59 ? 6.852 -25.031 -14.328 1 90 59 LYS B N 1
ATOM 3043 C CA . LYS B 1 59 ? 7.348 -24.016 -15.242 1 90 59 LYS B CA 1
ATOM 3044 C C . LYS B 1 59 ? 6.988 -22.609 -14.75 1 90 59 LYS B C 1
ATOM 3046 O O . LYS B 1 59 ? 6.09 -22.453 -13.922 1 90 59 LYS B O 1
ATOM 3051 N N . PRO B 1 60 ? 7.711 -21.609 -15.297 1 92.56 60 PRO B N 1
ATOM 3052 C CA . PRO B 1 60 ? 7.363 -20.234 -14.93 1 92.56 60 PRO B CA 1
ATOM 3053 C C . PRO B 1 60 ? 5.93 -19.875 -15.305 1 92.56 60 PRO B C 1
ATOM 3055 O O . PRO B 1 60 ? 5.395 -20.391 -16.281 1 92.56 60 PRO B O 1
ATOM 3058 N N . LEU B 1 61 ? 5.387 -19 -14.578 1 94.25 61 LEU B N 1
ATOM 3059 C CA . LEU B 1 61 ? 4 -18.578 -14.766 1 94.25 61 LEU B CA 1
ATOM 3060 C C . LEU B 1 61 ? 3.863 -17.703 -16.016 1 94.25 61 LEU B C 1
ATOM 3062 O O . LEU B 1 61 ? 4.801 -17.016 -16.391 1 94.25 61 LEU B O 1
ATOM 3066 N N . PRO B 1 62 ? 2.691 -17.844 -16.672 1 94.38 62 PRO B N 1
ATOM 3067 C CA . PRO B 1 62 ? 2.445 -16.906 -17.766 1 94.38 62 PRO B CA 1
ATOM 3068 C C . PRO B 1 62 ? 2.451 -15.453 -17.328 1 94.38 62 PRO B C 1
ATOM 3070 O O . PRO B 1 62 ? 1.818 -15.102 -16.328 1 94.38 62 PRO B O 1
ATOM 3073 N N . ASP B 1 63 ? 3.178 -14.609 -18.062 1 96.75 63 ASP B N 1
ATOM 3074 C CA . ASP B 1 63 ? 3.361 -13.203 -17.719 1 96.75 63 ASP B CA 1
ATOM 3075 C C . ASP B 1 63 ? 3.311 -12.328 -18.969 1 96.75 63 ASP B C 1
ATOM 3077 O O . ASP B 1 63 ? 4.02 -12.586 -19.953 1 96.75 63 ASP B O 1
ATOM 3081 N N . LEU B 1 64 ? 2.473 -11.336 -18.938 1 96.88 64 LEU B N 1
ATOM 3082 C CA . LEU B 1 64 ? 2.283 -10.461 -20.078 1 96.88 64 LEU B CA 1
ATOM 3083 C C . LEU B 1 64 ? 3.553 -9.672 -20.375 1 96.88 64 LEU B C 1
ATOM 3085 O O . LEU B 1 64 ? 3.875 -9.414 -21.547 1 96.88 64 LEU B O 1
ATOM 3089 N N . GLY B 1 65 ? 4.246 -9.211 -19.344 1 96.75 65 GLY B N 1
ATOM 3090 C CA . GLY B 1 65 ? 5.523 -8.547 -19.547 1 96.75 65 GLY B CA 1
ATOM 3091 C C . GLY B 1 65 ? 6.531 -9.414 -20.281 1 96.75 65 GLY B C 1
ATOM 3092 O O . GLY B 1 65 ? 7.246 -8.93 -21.172 1 96.75 65 GLY B O 1
ATOM 3093 N N . PHE B 1 66 ? 6.504 -10.68 -19.938 1 95.69 66 PHE B N 1
ATOM 3094 C CA . PHE B 1 66 ? 7.402 -11.633 -20.578 1 95.69 66 PHE B CA 1
ATOM 3095 C C . PHE B 1 66 ? 7.004 -11.844 -22.031 1 95.69 66 PHE B C 1
ATOM 3097 O O . PHE B 1 66 ? 7.859 -12.086 -22.891 1 95.69 66 PHE B O 1
ATOM 3104 N N . GLU B 1 67 ? 5.734 -11.773 -22.328 1 95.81 67 GLU B N 1
ATOM 3105 C CA . GLU B 1 67 ? 5.223 -12.016 -23.672 1 95.81 67 GLU B CA 1
ATOM 3106 C C . GLU B 1 67 ? 5.477 -10.82 -24.578 1 95.81 67 GLU B C 1
ATOM 3108 O O . GLU B 1 67 ? 5.707 -10.984 -25.781 1 95.81 67 GLU B O 1
ATOM 3113 N N . VAL B 1 68 ? 5.43 -9.633 -24.016 1 96.25 68 VAL B N 1
ATOM 3114 C CA . VAL B 1 68 ? 5.516 -8.414 -24.797 1 96.25 68 VAL B CA 1
ATOM 3115 C C . VAL B 1 68 ? 6.973 -7.984 -24.938 1 96.25 68 VAL B C 1
ATOM 3117 O O . VAL B 1 68 ? 7.371 -7.434 -25.969 1 96.25 68 VAL B O 1
ATOM 3120 N N . LEU B 1 69 ? 7.777 -8.305 -23.984 1 96.31 69 LEU B N 1
ATOM 3121 C CA . LEU B 1 69 ? 9.148 -7.816 -23.969 1 96.31 69 LEU B CA 1
ATOM 3122 C C . LEU B 1 69 ? 10.125 -8.93 -24.344 1 96.31 69 LEU B C 1
ATOM 3124 O O . LEU B 1 69 ? 9.938 -10.086 -23.938 1 96.31 69 LEU B O 1
ATOM 3128 N N . HIS B 1 70 ? 11.18 -8.531 -25.062 1 95.81 70 HIS B N 1
ATOM 3129 C CA . HIS B 1 70 ? 12.266 -9.461 -25.344 1 95.81 70 HIS B CA 1
ATOM 3130 C C . HIS B 1 70 ? 13.148 -9.672 -24.109 1 95.81 70 HIS B C 1
ATOM 3132 O O . HIS B 1 70 ? 13.383 -8.734 -23.344 1 95.81 70 HIS B O 1
ATOM 3138 N N . LYS B 1 71 ? 13.625 -10.875 -24 1 95.12 71 LYS B N 1
ATOM 3139 C CA . LYS B 1 71 ? 14.461 -11.227 -22.844 1 95.12 71 LYS B CA 1
ATOM 3140 C C . LYS B 1 71 ? 15.906 -10.789 -23.062 1 95.12 71 LYS B C 1
ATOM 3142 O O . LYS B 1 71 ? 16.516 -11.148 -24.062 1 95.12 71 LYS B O 1
ATOM 3147 N N . TYR B 1 72 ? 16.438 -9.992 -22.109 1 94.81 72 TYR B N 1
ATOM 3148 C CA . TYR B 1 72 ? 17.844 -9.602 -22.062 1 94.81 72 TYR B CA 1
ATOM 3149 C C . TYR B 1 72 ? 18.438 -9.844 -20.688 1 94.81 72 TYR B C 1
ATOM 3151 O O . TYR B 1 72 ? 18.328 -9.008 -19.797 1 94.81 72 TYR B O 1
ATOM 3159 N N . PRO B 1 73 ? 19.188 -10.914 -20.484 1 90.81 73 PRO B N 1
ATOM 3160 C CA . PRO B 1 73 ? 19.703 -11.289 -19.172 1 90.81 73 PRO B CA 1
ATOM 3161 C C . PRO B 1 73 ? 20.625 -10.234 -18.578 1 90.81 73 PRO B C 1
ATOM 3163 O O . PRO B 1 73 ? 20.656 -10.039 -17.359 1 90.81 73 PRO B O 1
ATOM 3166 N N . PHE B 1 74 ? 21.375 -9.5 -19.328 1 93 74 PHE B N 1
ATOM 3167 C CA . PHE B 1 74 ? 22.344 -8.539 -18.828 1 93 74 PHE B CA 1
ATOM 3168 C C . PHE B 1 74 ? 21.641 -7.332 -18.219 1 93 74 PHE B C 1
ATOM 3170 O O . PHE B 1 74 ? 22.266 -6.551 -17.484 1 93 74 PHE B O 1
ATOM 3177 N N . LEU B 1 75 ? 20.375 -7.188 -18.422 1 95.38 75 LEU B N 1
ATOM 3178 C CA . LEU B 1 75 ? 19.625 -6.031 -17.953 1 95.38 75 LEU B CA 1
ATOM 3179 C C . LEU B 1 75 ? 19.484 -6.066 -16.422 1 95.38 75 LEU B C 1
ATOM 3181 O O . LEU B 1 75 ? 19.203 -5.039 -15.805 1 95.38 75 LEU B O 1
ATOM 3185 N N . PHE B 1 76 ? 19.656 -7.211 -15.883 1 91.94 76 PHE B N 1
ATOM 3186 C CA . PHE B 1 76 ? 19.609 -7.266 -14.43 1 91.94 76 PHE B CA 1
ATOM 3187 C C . PHE B 1 76 ? 20.766 -6.473 -13.82 1 91.94 76 PHE B C 1
ATOM 3189 O O . PHE B 1 76 ? 20.578 -5.77 -12.82 1 91.94 76 PHE B O 1
ATOM 3196 N N . SER B 1 77 ? 21.922 -6.598 -14.414 1 93.44 77 SER B N 1
ATOM 3197 C CA . SER B 1 77 ? 23.062 -5.824 -13.953 1 93.44 77 SER B CA 1
ATOM 3198 C C . SER B 1 77 ? 22.828 -4.328 -14.148 1 93.44 77 SER B C 1
ATOM 3200 O O . SER B 1 77 ? 23.297 -3.516 -13.344 1 93.44 77 SER B O 1
ATOM 3202 N N . VAL B 1 78 ? 22.141 -4.02 -15.164 1 96.94 78 VAL B N 1
ATOM 3203 C CA . VAL B 1 78 ? 21.812 -2.619 -15.422 1 96.94 78 VAL B CA 1
ATOM 3204 C C . VAL B 1 78 ? 20.844 -2.109 -14.352 1 96.94 78 VAL B C 1
ATOM 3206 O O . VAL B 1 78 ? 20.969 -0.972 -13.891 1 96.94 78 VAL B O 1
ATOM 3209 N N . ALA B 1 79 ? 19.906 -2.938 -13.969 1 95.81 79 ALA B N 1
ATOM 3210 C CA . ALA B 1 79 ? 19.016 -2.57 -12.875 1 95.81 79 ALA B CA 1
ATOM 3211 C C . ALA B 1 79 ? 19.797 -2.293 -11.594 1 95.81 79 ALA B C 1
ATOM 3213 O O . ALA B 1 79 ? 19.516 -1.315 -10.898 1 95.81 79 ALA B O 1
ATOM 3214 N N . ASP B 1 80 ? 20.766 -3.066 -11.32 1 94.56 80 ASP B N 1
ATOM 3215 C CA . ASP B 1 80 ? 21.625 -2.859 -10.156 1 94.56 80 ASP B CA 1
ATOM 3216 C C . ASP B 1 80 ? 22.375 -1.537 -10.25 1 94.56 80 ASP B C 1
ATOM 3218 O O . ASP B 1 80 ? 22.562 -0.847 -9.25 1 94.56 80 ASP B O 1
ATOM 3222 N N . CYS B 1 81 ? 22.812 -1.271 -11.422 1 96.75 81 CYS B N 1
ATOM 3223 C CA . CYS B 1 81 ? 23.5 -0.003 -11.641 1 96.75 81 CYS B CA 1
ATOM 3224 C C . CYS B 1 81 ? 22.562 1.173 -11.398 1 96.75 81 CYS B C 1
ATOM 3226 O O . CYS B 1 81 ? 22.969 2.189 -10.828 1 96.75 81 CYS B O 1
ATOM 3228 N N . CYS B 1 82 ? 21.328 1.021 -11.875 1 97.75 82 CYS B N 1
ATOM 3229 C CA . CYS B 1 82 ? 20.344 2.057 -11.617 1 97.75 82 CYS B CA 1
ATOM 3230 C C . CYS B 1 82 ? 20.141 2.26 -10.117 1 97.75 82 CYS B C 1
ATOM 3232 O O . CYS B 1 82 ? 20.109 3.395 -9.641 1 97.75 82 CYS B O 1
ATOM 3234 N N . ILE B 1 83 ? 20.047 1.192 -9.375 1 97 83 ILE B N 1
ATOM 3235 C CA . ILE B 1 83 ? 19.875 1.25 -7.926 1 97 83 ILE B CA 1
ATOM 3236 C C . ILE B 1 83 ? 21.094 1.92 -7.289 1 97 83 ILE B C 1
ATOM 3238 O O . ILE B 1 83 ? 20.953 2.789 -6.426 1 97 83 ILE B O 1
ATOM 3242 N N . GLY B 1 84 ? 22.281 1.512 -7.746 1 96.25 84 GLY B N 1
ATOM 3243 C CA . GLY B 1 84 ? 23.5 2.123 -7.238 1 96.25 84 GLY B CA 1
ATOM 3244 C C . GLY B 1 84 ? 23.562 3.623 -7.465 1 96.25 84 GLY B C 1
ATOM 3245 O O . GLY B 1 84 ? 23.906 4.379 -6.559 1 96.25 84 GLY B O 1
ATOM 3246 N N . PHE B 1 85 ? 23.219 4.016 -8.617 1 97.88 85 PHE B N 1
ATOM 3247 C CA . PHE B 1 85 ? 23.203 5.43 -8.969 1 97.88 85 PHE B CA 1
ATOM 3248 C C . PHE B 1 85 ? 22.234 6.195 -8.07 1 97.88 85 PHE B C 1
ATOM 3250 O O . PHE B 1 85 ? 22.578 7.262 -7.551 1 97.88 85 PHE B O 1
ATOM 3257 N N . LEU B 1 86 ? 21.047 5.66 -7.891 1 97.94 86 LEU B N 1
ATOM 3258 C CA . LEU B 1 86 ? 20.031 6.34 -7.09 1 97.94 86 LEU B CA 1
ATOM 3259 C C . LEU B 1 86 ? 20.438 6.359 -5.617 1 97.94 86 LEU B C 1
ATOM 3261 O O . LEU B 1 86 ? 20.125 7.316 -4.902 1 97.94 86 LEU B O 1
ATOM 3265 N N . ASN B 1 87 ? 21.109 5.32 -5.156 1 96.56 87 ASN B N 1
ATOM 3266 C CA . ASN B 1 87 ? 21.656 5.328 -3.799 1 96.56 87 ASN B CA 1
ATOM 3267 C C . ASN B 1 87 ? 22.625 6.484 -3.588 1 96.56 87 ASN B C 1
ATOM 3269 O O . ASN B 1 87 ? 22.516 7.223 -2.607 1 96.56 87 ASN B O 1
ATOM 3273 N N . ILE B 1 88 ? 23.516 6.625 -4.496 1 96.81 88 ILE B N 1
ATOM 3274 C CA . ILE B 1 88 ? 24.516 7.688 -4.414 1 96.81 88 ILE B CA 1
ATOM 3275 C C . ILE B 1 88 ? 23.828 9.047 -4.453 1 96.81 88 ILE B C 1
ATOM 3277 O O . ILE B 1 88 ? 24.141 9.938 -3.656 1 96.81 88 ILE B O 1
ATOM 3281 N N . LEU B 1 89 ? 22.891 9.18 -5.332 1 96.75 89 LEU B N 1
ATOM 3282 C CA . LEU B 1 89 ? 22.156 10.43 -5.465 1 96.75 89 LEU B CA 1
ATOM 3283 C C . LEU B 1 89 ? 21.406 10.75 -4.18 1 96.75 89 LEU B C 1
ATOM 3285 O O . LEU B 1 89 ? 21.328 11.914 -3.771 1 96.75 89 LEU B O 1
ATOM 3289 N N . SER B 1 90 ? 20.812 9.742 -3.576 1 97.06 90 SER B N 1
ATOM 3290 C CA . SER B 1 90 ? 20.047 9.961 -2.352 1 97.06 90 SER B CA 1
ATOM 3291 C C . SER B 1 90 ? 20.969 10.367 -1.197 1 97.06 90 SER B C 1
ATOM 3293 O O . SER B 1 90 ? 20.578 11.195 -0.365 1 97.06 90 SER B O 1
ATOM 3295 N N . VAL B 1 91 ? 22.125 9.797 -1.111 1 95.38 91 VAL B N 1
ATOM 3296 C CA . VAL B 1 91 ? 23.094 10.203 -0.097 1 95.38 91 VAL B CA 1
ATOM 3297 C C . VAL B 1 91 ? 23.516 11.648 -0.329 1 95.38 91 VAL B C 1
ATOM 3299 O O . VAL B 1 91 ? 23.594 12.438 0.615 1 95.38 91 VAL B O 1
ATOM 3302 N N . PHE B 1 92 ? 23.734 11.969 -1.55 1 94.94 92 PHE B N 1
ATOM 3303 C CA . PHE B 1 92 ? 24.062 13.344 -1.923 1 94.94 92 PHE B CA 1
ATOM 3304 C C . PHE B 1 92 ? 22.938 14.289 -1.522 1 94.94 92 PHE B C 1
ATOM 3306 O O . PHE B 1 92 ? 23.188 15.352 -0.949 1 94.94 92 PHE B O 1
ATOM 3313 N N . THR B 1 93 ? 21.75 13.914 -1.849 1 95.25 93 THR B N 1
ATOM 3314 C CA . THR B 1 93 ? 20.594 14.734 -1.516 1 95.25 93 THR B CA 1
ATOM 3315 C C . THR B 1 93 ? 20.453 14.898 -0.004 1 95.25 93 THR B C 1
ATOM 3317 O O . THR B 1 93 ? 20.188 15.992 0.485 1 95.25 93 THR B O 1
ATOM 3320 N N . ALA B 1 94 ? 20.625 13.836 0.725 1 94.88 94 ALA B N 1
ATOM 3321 C CA . ALA B 1 94 ? 20.578 13.906 2.184 1 94.88 94 ALA B CA 1
ATOM 3322 C C . ALA B 1 94 ? 21.609 14.891 2.719 1 94.88 94 ALA B C 1
ATOM 3324 O O . ALA B 1 94 ? 21.344 15.641 3.658 1 94.88 94 ALA B O 1
ATOM 3325 N N . PHE B 1 95 ? 22.766 14.875 2.18 1 93.81 95 PHE B N 1
ATOM 3326 C CA . PHE B 1 95 ? 23.828 15.797 2.576 1 93.81 95 PHE B CA 1
ATOM 3327 C C . PHE B 1 95 ? 23.422 17.234 2.285 1 93.81 95 PHE B C 1
ATOM 3329 O O . PHE B 1 95 ? 23.641 18.125 3.113 1 93.81 95 PHE B O 1
ATOM 3336 N N . LYS B 1 96 ? 22.859 17.453 1.127 1 93.19 96 LYS B N 1
ATOM 3337 C CA . LYS B 1 96 ? 22.391 18.781 0.774 1 93.19 96 LYS B CA 1
ATOM 3338 C C . LYS B 1 96 ? 21.297 19.25 1.727 1 93.19 96 LYS B C 1
ATOM 3340 O O . LYS B 1 96 ? 21.219 20.453 2.043 1 93.19 96 LYS B O 1
ATOM 3345 N N . LEU B 1 97 ? 20.438 18.359 2.119 1 93.81 97 LEU B N 1
ATOM 3346 C CA . LEU B 1 97 ? 19.406 18.703 3.082 1 93.81 97 LEU B CA 1
ATOM 3347 C C . LEU B 1 97 ? 20.016 19.094 4.426 1 93.81 97 LEU B C 1
ATOM 3349 O O . LEU B 1 97 ? 19.5 19.969 5.113 1 93.81 97 LEU B O 1
ATOM 3353 N N . TYR B 1 98 ? 21.078 18.453 4.762 1 92.88 98 TYR B N 1
ATOM 3354 C CA . TYR B 1 98 ? 21.797 18.812 5.98 1 92.88 98 TYR B CA 1
ATOM 3355 C C . TYR B 1 98 ? 22.344 20.219 5.898 1 92.88 98 TYR B C 1
ATOM 3357 O O . TYR B 1 98 ? 22.266 20.984 6.863 1 92.88 98 TYR B O 1
ATOM 3365 N N . LEU B 1 99 ? 22.891 20.562 4.789 1 90.19 99 LEU B N 1
ATOM 3366 C CA . LEU B 1 99 ? 23.406 21.906 4.59 1 90.19 99 LEU B CA 1
ATOM 3367 C C . LEU B 1 99 ? 22.297 22.953 4.664 1 90.19 99 LEU B C 1
ATOM 3369 O O . LEU B 1 99 ? 22.5 24.062 5.16 1 90.19 99 LEU B O 1
ATOM 3373 N N . LEU B 1 100 ? 21.188 22.578 4.125 1 88.12 100 LEU B N 1
ATOM 3374 C CA . LEU B 1 100 ? 20.031 23.469 4.199 1 88.12 100 LEU B CA 1
ATOM 3375 C C . LEU B 1 100 ? 19.609 23.703 5.648 1 88.12 100 LEU B C 1
ATOM 3377 O O . LEU B 1 100 ? 19.281 24.828 6.031 1 88.12 100 LEU B O 1
ATOM 3381 N N . HIS B 1 101 ? 19.594 22.656 6.395 1 89.44 101 HIS B N 1
ATOM 3382 C CA . HIS B 1 101 ? 19.312 22.781 7.82 1 89.44 101 HIS B CA 1
ATOM 3383 C C . HIS B 1 101 ? 20.312 23.703 8.5 1 89.44 101 HIS B C 1
ATOM 3385 O O . HIS B 1 101 ? 19.922 24.594 9.273 1 89.44 101 HIS B O 1
ATOM 3391 N N . ARG B 1 102 ? 21.562 23.547 8.219 1 87.62 102 ARG B N 1
ATOM 3392 C CA . ARG B 1 102 ? 22.625 24.359 8.82 1 87.62 102 ARG B CA 1
ATOM 3393 C C . ARG B 1 102 ? 22.453 25.828 8.445 1 87.62 102 ARG B C 1
ATOM 3395 O O . ARG B 1 102 ? 22.672 26.719 9.281 1 87.62 102 ARG B O 1
ATOM 3402 N N . HIS B 1 103 ? 22.125 26 7.277 1 83.69 103 HIS B N 1
ATOM 3403 C CA . HIS B 1 103 ? 21.922 27.359 6.809 1 83.69 103 HIS B CA 1
ATOM 3404 C C . HIS B 1 103 ? 20.75 28.031 7.523 1 83.69 103 HIS B C 1
ATOM 3406 O O . HIS B 1 103 ? 20.797 29.219 7.855 1 83.69 103 HIS B O 1
ATOM 3412 N N . CYS B 1 104 ? 19.828 27.25 7.711 1 83.38 104 CYS B N 1
ATOM 3413 C CA . CYS B 1 104 ? 18.625 27.75 8.375 1 83.38 104 CYS B CA 1
ATOM 3414 C C . CYS B 1 104 ? 18.922 28.094 9.836 1 83.38 104 CYS B C 1
ATOM 3416 O O . CYS B 1 104 ? 18.422 29.078 10.352 1 83.38 104 CYS B O 1
ATOM 3418 N N . VAL B 1 105 ? 19.734 27.266 10.469 1 85.44 105 VAL B N 1
ATOM 3419 C CA . VAL B 1 105 ? 20.016 27.453 11.891 1 85.44 105 VAL B CA 1
ATOM 3420 C C . VAL B 1 105 ? 21.156 28.469 12.047 1 85.44 105 VAL B C 1
ATOM 3422 O O . VAL B 1 105 ? 21.453 28.922 13.156 1 85.44 105 VAL B O 1
ATOM 3425 N N . GLY B 1 106 ? 21.672 28.906 11.016 1 79.5 106 GLY B N 1
ATOM 3426 C CA . GLY B 1 106 ? 22.703 29.938 11.062 1 79.5 106 GLY B CA 1
ATOM 3427 C C . GLY B 1 106 ? 24.094 29.375 11.305 1 79.5 106 GLY B C 1
ATOM 3428 O O . GLY B 1 106 ? 24.953 30.047 11.844 1 79.5 106 GLY B O 1
ATOM 3429 N N . SER B 1 107 ? 24.156 28 11.102 1 69.31 107 SER B N 1
ATOM 3430 C CA . SER B 1 107 ? 25.453 27.391 11.336 1 69.31 107 SER B CA 1
ATOM 3431 C C . SER B 1 107 ? 26.344 27.5 10.109 1 69.31 107 SER B C 1
ATOM 3433 O O . SER B 1 107 ? 25.891 27.297 8.984 1 69.31 107 SER B O 1
ATOM 3435 N N . GLY B 1 108 ? 27.094 28.453 9.977 1 61.12 108 GLY B N 1
ATOM 3436 C CA . GLY B 1 108 ? 28.062 28.75 8.93 1 61.12 108 GLY B CA 1
ATOM 3437 C C . GLY B 1 108 ? 28.344 27.562 8.023 1 61.12 108 GLY B C 1
ATOM 3438 O O . GLY B 1 108 ? 27.844 26.469 8.266 1 61.12 108 GLY B O 1
ATOM 3439 N N . GLU B 1 109 ? 28.828 27.703 6.801 1 60.62 109 GLU B N 1
ATOM 3440 C CA . GLU B 1 109 ? 29.188 26.719 5.801 1 60.62 109 GLU B CA 1
ATOM 3441 C C . GLU B 1 109 ? 30.234 25.734 6.344 1 60.62 109 GLU B C 1
ATOM 3443 O O . GLU B 1 109 ? 31.188 26.141 6.996 1 60.62 109 GLU B O 1
ATOM 3448 N N . PRO B 1 110 ? 29.812 24.438 6.352 1 60.69 110 PRO B N 1
ATOM 3449 C CA . PRO B 1 110 ? 30.828 23.5 6.812 1 60.69 110 PRO B CA 1
ATOM 3450 C C . PRO B 1 110 ? 32.094 23.547 5.977 1 60.69 110 PRO B C 1
ATOM 3452 O O . PRO B 1 110 ? 32.062 23.844 4.777 1 60.69 110 PRO B O 1
ATOM 3455 N N . GLU B 1 111 ? 33.25 23.812 6.535 1 53.38 111 GLU B N 1
ATOM 3456 C CA . GLU B 1 111 ? 34.531 23.828 5.836 1 53.38 111 GLU B CA 1
ATOM 3457 C C . GLU B 1 111 ? 34.969 22.422 5.473 1 53.38 111 GLU B C 1
ATOM 3459 O O . GLU B 1 111 ? 34.938 21.516 6.309 1 53.38 111 GLU B O 1
ATOM 3464 N N . LEU B 1 112 ? 34.688 21.984 4.266 1 55.41 112 LEU B N 1
ATOM 3465 C CA . LEU B 1 112 ? 35.312 20.719 3.865 1 55.41 112 LEU B CA 1
ATOM 3466 C C . LEU B 1 112 ? 36.812 20.828 3.924 1 55.41 112 LEU B C 1
ATOM 3468 O O . LEU B 1 112 ? 37.406 21.891 3.641 1 55.41 112 LEU B O 1
ATOM 3472 N N . PRO B 1 113 ? 37.469 19.781 4.512 1 50.94 113 PRO B N 1
ATOM 3473 C CA . PRO B 1 113 ? 38.906 19.828 4.559 1 50.94 113 PRO B CA 1
ATOM 3474 C C . PRO B 1 113 ? 39.562 19.922 3.172 1 50.94 113 PRO B C 1
ATOM 3476 O O . PRO B 1 113 ? 40.719 20.328 3.041 1 50.94 113 PRO B O 1
ATOM 3479 N N . CYS B 1 114 ? 39 19.141 2.23 1 50.31 114 CYS B N 1
ATOM 3480 C CA . CYS B 1 114 ? 39.781 19.094 1.004 1 50.31 114 CYS B CA 1
ATOM 3481 C C . CYS B 1 114 ? 39.469 20.266 0.09 1 50.31 114 CYS 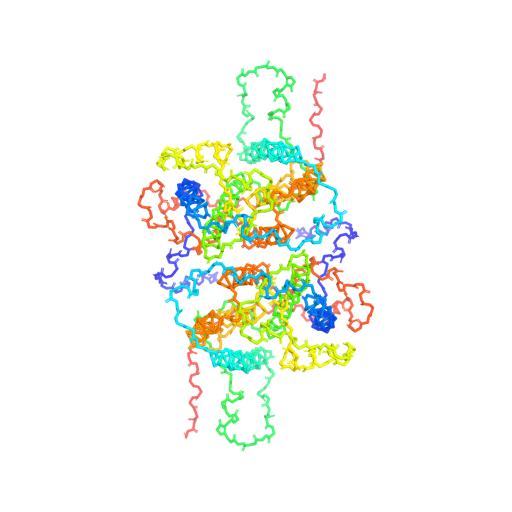B C 1
ATOM 3483 O O . CYS B 1 114 ? 38.281 20.516 -0.209 1 50.31 114 CYS B O 1
ATOM 3485 N N . ASN B 1 115 ? 40.25 21.266 0.061 1 51.59 115 ASN B N 1
ATOM 3486 C CA . ASN B 1 115 ? 40.219 22.547 -0.64 1 51.59 115 ASN B CA 1
ATOM 3487 C C . ASN B 1 115 ? 40.156 22.359 -2.152 1 51.59 115 ASN B C 1
ATOM 3489 O O . ASN B 1 115 ? 41.156 22.578 -2.842 1 51.59 115 ASN B O 1
ATOM 3493 N N . ILE B 1 116 ? 39.656 21.344 -2.652 1 55.47 116 ILE B N 1
ATOM 3494 C CA . ILE B 1 116 ? 39.531 21.484 -4.098 1 55.47 116 ILE B CA 1
ATOM 3495 C C . ILE B 1 116 ? 38.406 22.438 -4.434 1 55.47 116 ILE B C 1
ATOM 3497 O O . ILE B 1 116 ? 37.219 22.125 -4.156 1 55.47 116 ILE B O 1
ATOM 3501 N N . PRO B 1 117 ? 38.719 23.578 -4.852 1 57 117 PRO B N 1
ATOM 3502 C CA . PRO B 1 117 ? 37.781 24.688 -4.949 1 57 117 PRO B CA 1
ATOM 3503 C C . PRO B 1 117 ? 36.469 24.281 -5.633 1 57 117 PRO B C 1
ATOM 3505 O O . PRO B 1 117 ? 35.375 24.578 -5.129 1 57 117 PRO B O 1
ATOM 3508 N N . GLY B 1 118 ? 36.5 23.766 -6.852 1 56.16 118 GLY B N 1
ATOM 3509 C CA . GLY B 1 118 ? 35.281 23.469 -7.598 1 56.16 118 GLY B CA 1
ATOM 3510 C C . GLY B 1 118 ? 34.438 22.391 -6.949 1 56.16 118 GLY B C 1
ATOM 3511 O O . GLY B 1 118 ? 33.219 22.547 -6.832 1 56.16 118 GLY B O 1
ATOM 3512 N N . VAL B 1 119 ? 35.062 21.406 -6.562 1 60.66 119 VAL B N 1
ATOM 3513 C CA . VAL B 1 119 ? 34.375 20.266 -5.965 1 60.66 119 VAL B CA 1
ATOM 3514 C C . VAL B 1 119 ? 33.781 20.656 -4.605 1 60.66 119 VAL B C 1
ATOM 3516 O O . VAL B 1 119 ? 32.656 20.281 -4.262 1 60.66 119 VAL B O 1
ATOM 3519 N N . SER B 1 120 ? 34.5 21.453 -3.996 1 61.28 120 SER B N 1
ATOM 3520 C CA . SER B 1 120 ? 34.062 21.891 -2.674 1 61.28 120 SER B CA 1
ATOM 3521 C C . SER B 1 120 ? 32.875 22.812 -2.77 1 61.28 120 SER B C 1
ATOM 3523 O O . SER B 1 120 ? 31.938 22.703 -1.966 1 61.28 120 SER B O 1
ATOM 3525 N N . ARG B 1 121 ? 32.906 23.703 -3.84 1 65.31 121 ARG B N 1
ATOM 3526 C CA . ARG B 1 121 ? 31.766 24.594 -3.996 1 65.31 121 ARG B CA 1
ATOM 3527 C C . ARG B 1 121 ? 30.5 23.828 -4.34 1 65.31 121 ARG B C 1
ATOM 3529 O O . ARG B 1 121 ? 29.422 24.125 -3.818 1 65.31 121 ARG B O 1
ATOM 3536 N N . PHE B 1 122 ? 30.766 22.859 -5.168 1 69.94 122 PHE B N 1
ATOM 3537 C CA . PHE B 1 122 ? 29.609 22.062 -5.574 1 69.94 122 PHE B CA 1
ATOM 3538 C C . PHE B 1 122 ? 29.078 21.266 -4.395 1 69.94 122 PHE B C 1
ATOM 3540 O O . PHE B 1 122 ? 27.859 21.219 -4.168 1 69.94 122 PHE B O 1
ATOM 3547 N N . PHE B 1 123 ? 29.906 20.688 -3.646 1 73.5 123 PHE B N 1
ATOM 3548 C CA . PHE B 1 123 ? 29.484 19.828 -2.553 1 73.5 123 PHE B CA 1
ATOM 3549 C C . PHE B 1 123 ? 29.047 20.641 -1.35 1 73.5 123 PHE B C 1
ATOM 3551 O O . PHE B 1 123 ? 28.109 20.266 -0.645 1 73.5 123 PHE B O 1
ATOM 3558 N N . LEU B 1 124 ? 29.594 21.844 -1.228 1 75.38 124 LEU B N 1
ATOM 3559 C CA . LEU B 1 124 ? 29.312 22.562 0.011 1 75.38 124 LEU B CA 1
ATOM 3560 C C . LEU B 1 124 ? 28.344 23.703 -0.233 1 75.38 124 LEU B C 1
ATOM 3562 O O . LEU B 1 124 ? 27.828 24.312 0.716 1 75.38 124 LEU B O 1
ATOM 3566 N N . SER B 1 125 ? 28.016 23.922 -1.497 1 78.88 125 SER B N 1
ATOM 3567 C CA . SER B 1 125 ? 27.062 24.984 -1.781 1 78.88 125 SER B CA 1
ATOM 3568 C C . SER B 1 125 ? 25.641 24.562 -1.437 1 78.88 125 SER B C 1
ATOM 3570 O O . SER B 1 125 ? 25.281 23.406 -1.594 1 78.88 125 SER B O 1
AT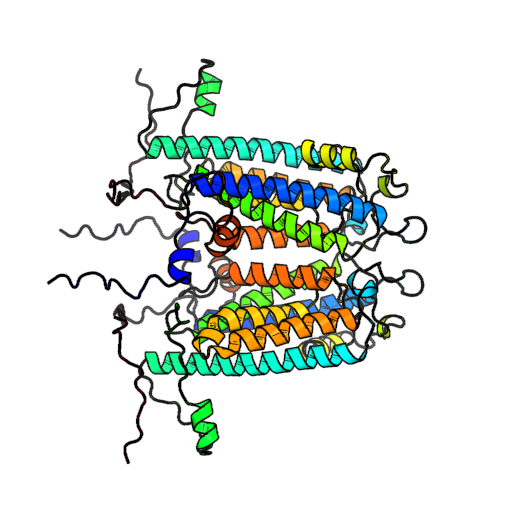OM 3572 N N . VAL B 1 126 ? 24.969 25.484 -0.837 1 77.81 126 VAL B N 1
ATOM 3573 C CA . VAL B 1 126 ? 23.578 25.25 -0.481 1 77.81 126 VAL B CA 1
ATOM 3574 C C . VAL B 1 126 ? 22.688 25.406 -1.716 1 77.81 126 VAL B C 1
ATOM 3576 O O . VAL B 1 126 ? 22.766 26.422 -2.41 1 77.81 126 VAL B O 1
ATOM 3579 N N . TRP B 1 127 ? 22.078 24.328 -2.035 1 83.38 127 TRP B N 1
ATOM 3580 C CA . TRP B 1 127 ? 21.141 24.328 -3.148 1 83.38 127 TRP B CA 1
ATOM 3581 C C . TRP B 1 127 ? 19.703 24.328 -2.643 1 83.38 127 TRP B C 1
ATOM 3583 O O . TRP B 1 127 ? 19.359 23.578 -1.734 1 83.38 127 TRP B O 1
ATOM 3593 N N . LEU B 1 128 ? 18.938 25.281 -3.072 1 82.44 128 LEU B N 1
ATOM 3594 C CA . LEU B 1 128 ? 17.516 25.312 -2.701 1 82.44 128 LEU B CA 1
ATOM 3595 C C . LEU B 1 128 ? 16.656 25.734 -3.887 1 82.44 128 LEU B C 1
ATOM 3597 O O . LEU B 1 128 ? 16.906 26.766 -4.516 1 82.44 128 LEU B O 1
ATOM 3601 N N . CYS B 1 129 ? 15.766 24.875 -4.188 1 80.94 129 CYS B N 1
ATOM 3602 C CA . CYS B 1 129 ? 14.734 25.219 -5.16 1 80.94 129 CYS B CA 1
ATOM 3603 C C . CYS B 1 129 ? 13.477 25.734 -4.469 1 80.94 129 CYS B C 1
ATOM 3605 O O . CYS B 1 129 ? 12.664 24.953 -3.998 1 80.94 129 CYS B O 1
ATOM 3607 N N . LYS B 1 130 ? 13.18 26.953 -4.461 1 73.69 130 LYS B N 1
ATOM 3608 C CA . LYS B 1 130 ? 12.133 27.609 -3.689 1 73.69 130 LYS B CA 1
ATOM 3609 C C . LYS B 1 130 ? 10.75 27.219 -4.191 1 73.69 130 LYS B C 1
ATOM 3611 O O . LYS B 1 130 ? 9.805 27.094 -3.402 1 73.69 130 LYS B O 1
ATOM 3616 N N . GLU B 1 131 ? 10.664 26.922 -5.422 1 71.75 131 GLU B N 1
ATOM 3617 C CA . GLU B 1 131 ? 9.359 26.609 -6.008 1 71.75 131 GLU B CA 1
ATOM 3618 C C . GLU B 1 131 ? 8.812 25.281 -5.484 1 71.75 131 GLU B C 1
ATOM 3620 O O . GLU B 1 131 ? 7.602 25.094 -5.418 1 71.75 131 GLU B O 1
ATOM 3625 N N . ASN B 1 132 ? 9.766 24.484 -5.023 1 74.81 132 ASN B N 1
ATOM 3626 C CA . ASN B 1 132 ? 9.344 23.141 -4.613 1 74.81 132 ASN B CA 1
ATOM 3627 C C . ASN B 1 132 ? 9.461 22.969 -3.104 1 74.81 132 ASN B C 1
ATOM 3629 O O . ASN B 1 132 ? 9.258 21.859 -2.588 1 74.81 132 ASN B O 1
ATOM 3633 N N . CYS B 1 133 ? 9.734 24 -2.463 1 72.12 133 CYS B N 1
ATOM 3634 C CA . CYS B 1 133 ? 9.938 23.875 -1.024 1 72.12 133 CYS B CA 1
ATOM 3635 C C . CYS B 1 133 ? 8.648 24.156 -0.264 1 72.12 133 CYS B C 1
ATOM 3637 O O . CYS B 1 133 ? 8.219 25.297 -0.163 1 72.12 133 CYS B O 1
ATOM 3639 N N . ARG B 1 134 ? 8.047 23.125 0.215 1 75.38 134 ARG B N 1
ATOM 3640 C CA . ARG B 1 134 ? 6.816 23.281 0.979 1 75.38 134 ARG B CA 1
ATOM 3641 C C . ARG B 1 134 ? 6.98 22.734 2.396 1 75.38 134 ARG B C 1
ATOM 3643 O O . ARG B 1 134 ? 5.996 22.547 3.111 1 75.38 134 ARG B O 1
ATOM 3650 N N . ILE B 1 135 ? 8.242 22.469 2.721 1 86.31 135 ILE B N 1
ATOM 3651 C CA . ILE B 1 135 ? 8.523 21.828 4.008 1 86.31 135 ILE B CA 1
ATOM 3652 C C . ILE B 1 135 ? 9.508 22.688 4.797 1 86.31 135 ILE B C 1
ATOM 3654 O O . ILE B 1 135 ? 10.328 23.406 4.211 1 86.31 135 ILE B O 1
ATOM 3658 N N . GLU B 1 136 ? 9.328 22.656 6.074 1 87.19 136 GLU B N 1
ATOM 3659 C CA . GLU B 1 136 ? 10.258 23.375 6.941 1 87.19 136 GLU B CA 1
ATOM 3660 C C . GLU B 1 136 ? 11.68 22.828 6.801 1 87.19 136 GLU B C 1
ATOM 3662 O O . GLU B 1 136 ? 11.875 21.609 6.734 1 87.19 136 GLU B O 1
ATOM 3667 N N . LEU B 1 137 ? 12.57 23.734 6.816 1 88.44 137 LEU B N 1
ATOM 3668 C CA . LEU B 1 137 ? 13.953 23.359 6.539 1 88.44 137 LEU B CA 1
ATOM 3669 C C . LEU B 1 137 ? 14.641 22.844 7.797 1 88.44 137 LEU B C 1
ATOM 3671 O O . LEU B 1 137 ? 15.609 22.078 7.715 1 88.44 137 LEU B O 1
ATOM 3675 N N . ARG B 1 138 ? 14.109 23.312 8.867 1 88.81 138 ARG B N 1
ATOM 3676 C CA . ARG B 1 138 ? 14.719 22.891 10.117 1 88.81 138 ARG B CA 1
ATOM 3677 C C . ARG B 1 138 ? 14.594 21.375 10.297 1 88.81 138 ARG B C 1
ATOM 3679 O O . ARG B 1 138 ? 13.5 20.828 10.188 1 88.81 138 ARG B O 1
ATOM 3686 N N . ASN B 1 139 ? 15.68 20.672 10.539 1 93.19 139 ASN B N 1
ATOM 3687 C CA . ASN B 1 139 ? 15.773 19.234 10.805 1 93.19 139 ASN B CA 1
ATOM 3688 C C . ASN B 1 139 ? 15.242 18.422 9.633 1 93.19 139 ASN B C 1
ATOM 3690 O O . ASN B 1 139 ? 14.836 17.266 9.812 1 93.19 139 ASN B O 1
ATOM 3694 N N . VAL B 1 140 ? 15.188 18.969 8.461 1 94.25 140 VAL B N 1
ATOM 3695 C CA . VAL B 1 140 ? 14.602 18.312 7.297 1 94.25 140 VAL B CA 1
ATOM 3696 C C . VAL B 1 140 ? 15.398 17.047 6.961 1 94.25 140 VAL B C 1
ATOM 3698 O O . VAL B 1 140 ? 14.82 16.031 6.57 1 94.25 140 VAL B O 1
ATOM 3701 N N . HIS B 1 141 ? 16.703 17.062 7.117 1 94.81 141 HIS B N 1
ATOM 3702 C CA . HIS B 1 141 ? 17.547 15.914 6.793 1 94.81 141 HIS B CA 1
ATOM 3703 C C . HIS B 1 141 ? 17.266 14.742 7.719 1 94.81 141 HIS B C 1
ATOM 3705 O O . HIS B 1 141 ? 17.203 13.594 7.273 1 94.81 141 HIS B O 1
ATOM 3711 N N . THR B 1 142 ? 17.031 15.016 8.984 1 96 142 THR B N 1
ATOM 3712 C CA . THR B 1 142 ? 16.766 13.977 9.969 1 96 142 THR B CA 1
ATOM 3713 C C . THR B 1 142 ? 15.375 13.367 9.742 1 96 142 THR B C 1
ATOM 3715 O O . THR B 1 142 ? 15.211 12.148 9.797 1 96 142 THR B O 1
ATOM 3718 N N . ILE B 1 143 ? 14.461 14.219 9.492 1 96.81 143 ILE B N 1
ATOM 3719 C CA . ILE B 1 143 ? 13.094 13.766 9.273 1 96.81 143 ILE B CA 1
ATOM 3720 C C . ILE B 1 143 ? 13.031 12.945 7.984 1 96.81 143 ILE B C 1
ATOM 3722 O O . ILE B 1 143 ? 12.367 11.906 7.941 1 96.81 143 ILE B O 1
ATOM 3726 N N . ALA B 1 144 ? 13.727 13.414 6.957 1 96.88 144 ALA B N 1
ATOM 3727 C CA . ALA B 1 144 ? 13.781 12.688 5.691 1 96.88 144 ALA B CA 1
ATOM 3728 C C . ALA B 1 144 ? 14.391 11.297 5.883 1 96.88 144 ALA B C 1
ATOM 3730 O O . ALA B 1 144 ? 13.906 10.32 5.316 1 96.88 144 ALA B O 1
ATOM 3731 N N . TRP B 1 145 ? 15.398 11.203 6.645 1 96.31 145 TRP B N 1
ATOM 3732 C CA . TRP B 1 145 ? 16.047 9.93 6.926 1 96.31 145 TRP B CA 1
ATOM 3733 C C . TRP B 1 145 ? 15.102 8.992 7.676 1 96.31 145 TRP B C 1
ATOM 3735 O O . TRP B 1 145 ? 14.984 7.812 7.332 1 96.31 145 TRP B O 1
ATOM 3745 N N . ILE B 1 146 ? 14.492 9.492 8.695 1 97.19 146 ILE B N 1
ATOM 3746 C CA . ILE B 1 146 ? 13.555 8.703 9.484 1 97.19 146 ILE B CA 1
ATOM 3747 C C . ILE B 1 146 ? 12.445 8.156 8.586 1 97.19 146 ILE B C 1
ATOM 3749 O O . ILE B 1 146 ? 12.117 6.973 8.648 1 97.19 146 ILE B O 1
ATOM 3753 N N . ARG B 1 147 ? 11.914 9.047 7.793 1 97.75 147 ARG B N 1
ATOM 3754 C CA . ARG B 1 147 ? 10.836 8.672 6.887 1 97.75 147 ARG B CA 1
ATOM 3755 C C . ARG B 1 147 ? 11.289 7.586 5.918 1 97.75 147 ARG B C 1
ATOM 3757 O O . ARG B 1 147 ? 10.57 6.609 5.688 1 97.75 147 ARG B O 1
ATOM 3764 N N . PHE B 1 148 ? 12.461 7.703 5.352 1 98 148 PHE B N 1
ATOM 3765 C CA . PHE B 1 148 ? 13.023 6.758 4.391 1 98 148 PHE B CA 1
ATOM 3766 C C . PHE B 1 148 ? 13.258 5.398 5.039 1 98 148 PHE B C 1
ATOM 3768 O O . PHE B 1 148 ? 12.773 4.379 4.543 1 98 148 PHE B O 1
ATOM 3775 N N . ILE B 1 149 ? 13.883 5.387 6.18 1 97.38 149 ILE B N 1
ATOM 3776 C CA . ILE B 1 149 ? 14.32 4.141 6.797 1 97.38 149 ILE B CA 1
ATOM 3777 C C . ILE B 1 149 ? 13.117 3.414 7.398 1 97.38 149 ILE B C 1
ATOM 3779 O O . ILE B 1 149 ? 13.07 2.182 7.398 1 97.38 149 ILE B O 1
ATOM 3783 N N . THR B 1 150 ? 12.188 4.129 7.949 1 97.75 150 THR B N 1
ATOM 3784 C CA . THR B 1 150 ? 11.008 3.498 8.523 1 97.75 150 THR B CA 1
ATOM 3785 C C . THR B 1 150 ? 10.141 2.877 7.426 1 97.75 150 THR B C 1
ATOM 3787 O O . THR B 1 150 ? 9.648 1.757 7.574 1 97.75 150 THR B O 1
ATOM 3790 N N . SER B 1 151 ? 9.969 3.611 6.301 1 98.44 151 SER B N 1
ATOM 3791 C CA . SER B 1 151 ? 9.227 3.059 5.176 1 98.44 151 SER B CA 1
ATOM 3792 C C . SER B 1 151 ? 9.906 1.812 4.621 1 98.44 151 SER B C 1
ATOM 3794 O O . SER B 1 151 ? 9.25 0.803 4.359 1 98.44 151 SER B O 1
ATOM 3796 N N . TYR B 1 152 ? 11.172 1.914 4.48 1 98.19 152 TYR B N 1
ATOM 3797 C CA . TYR B 1 152 ? 11.938 0.792 3.953 1 98.19 152 TYR B CA 1
ATOM 3798 C C . TYR B 1 152 ? 11.828 -0.421 4.867 1 98.19 152 TYR B C 1
ATOM 3800 O O . TYR B 1 152 ? 11.609 -1.542 4.402 1 98.19 152 TYR B O 1
ATOM 3808 N N . ALA B 1 153 ? 11.945 -0.197 6.148 1 97.69 153 ALA B N 1
ATOM 3809 C CA . ALA B 1 153 ? 11.867 -1.278 7.129 1 97.69 153 ALA B CA 1
ATOM 3810 C C . ALA B 1 153 ? 10.5 -1.953 7.102 1 97.69 153 ALA B C 1
ATOM 3812 O O . ALA B 1 153 ? 10.406 -3.182 7.152 1 97.69 153 ALA B O 1
ATOM 3813 N N . LEU B 1 154 ? 9.484 -1.182 7.008 1 98.06 154 LEU B N 1
ATOM 3814 C CA . LEU B 1 154 ? 8.133 -1.729 6.957 1 98.06 154 LEU B CA 1
ATOM 3815 C C . LEU B 1 154 ? 7.945 -2.604 5.719 1 98.06 154 LEU B C 1
ATOM 3817 O O . LEU B 1 154 ? 7.375 -3.693 5.805 1 98.06 154 LEU B O 1
ATOM 3821 N N . LEU B 1 155 ? 8.438 -2.137 4.637 1 98.5 155 LEU B N 1
ATOM 3822 C CA . LEU B 1 155 ? 8.289 -2.854 3.375 1 98.5 155 LEU B CA 1
ATOM 3823 C C . LEU B 1 155 ? 9.109 -4.141 3.385 1 98.5 155 LEU B C 1
ATOM 3825 O O . LEU B 1 155 ? 8.625 -5.191 2.959 1 98.5 155 LEU B O 1
ATOM 3829 N N . LEU B 1 156 ? 10.305 -4.066 3.93 1 97.5 156 LEU B N 1
ATOM 3830 C CA . LEU B 1 156 ? 11.148 -5.254 3.975 1 97.5 156 LEU B CA 1
ATOM 3831 C C . LEU B 1 156 ? 10.594 -6.277 4.961 1 97.5 156 LEU B C 1
ATOM 3833 O O . LEU B 1 156 ? 10.672 -7.484 4.715 1 97.5 156 LEU B O 1
ATOM 3837 N N . LEU B 1 157 ? 10.07 -5.812 6.016 1 97.69 157 LEU B N 1
ATOM 3838 C CA . LEU B 1 157 ? 9.484 -6.73 6.988 1 97.69 157 LEU B CA 1
ATOM 3839 C C . LEU B 1 157 ? 8.273 -7.445 6.406 1 97.69 157 LEU B C 1
ATOM 3841 O O . LEU B 1 157 ? 8.156 -8.672 6.52 1 97.69 157 LEU B O 1
ATOM 3845 N N . SER B 1 158 ? 7.406 -6.695 5.793 1 98.12 158 SER B N 1
ATOM 3846 C CA . SER B 1 158 ? 6.23 -7.309 5.184 1 98.12 158 SER B CA 1
ATOM 3847 C C . SER B 1 158 ? 6.621 -8.258 4.059 1 98.12 158 SER B C 1
ATOM 3849 O O . SER B 1 158 ? 6.031 -9.328 3.904 1 98.12 158 SER B O 1
ATOM 3851 N N . ARG B 1 159 ? 7.547 -7.836 3.318 1 97.12 159 ARG B N 1
ATOM 3852 C CA . ARG B 1 159 ? 8.039 -8.672 2.229 1 97.12 159 ARG B CA 1
ATOM 3853 C C . ARG B 1 159 ? 8.562 -10.008 2.756 1 97.12 159 ARG B C 1
ATOM 3855 O O . ARG B 1 159 ? 8.352 -11.055 2.139 1 97.12 159 ARG B O 1
ATOM 3862 N N . SER B 1 160 ? 9.289 -9.953 3.867 1 97 160 SER B N 1
ATOM 3863 C CA . SER B 1 160 ? 9.859 -11.156 4.461 1 97 160 SER B CA 1
ATOM 3864 C C . SER B 1 160 ? 8.773 -12.18 4.797 1 97 160 SER B C 1
ATOM 3866 O O . SER B 1 160 ? 8.953 -13.375 4.598 1 97 160 SER B O 1
ATOM 3868 N N . VAL B 1 161 ? 7.641 -11.734 5.195 1 97.5 161 VAL B N 1
ATOM 3869 C CA . VAL B 1 161 ? 6.535 -12.617 5.555 1 97.5 161 VAL B CA 1
ATOM 3870 C C . VAL B 1 161 ? 5.828 -13.102 4.293 1 97.5 161 VAL B C 1
ATOM 3872 O O . VAL B 1 161 ? 5.582 -14.305 4.133 1 97.5 161 VAL B O 1
ATOM 3875 N N . ILE B 1 162 ? 5.602 -12.242 3.369 1 97.75 162 ILE B N 1
ATOM 3876 C CA . ILE B 1 162 ? 4.809 -12.531 2.18 1 97.75 162 ILE B CA 1
ATOM 3877 C C . ILE B 1 162 ? 5.547 -13.523 1.29 1 97.75 162 ILE B C 1
ATOM 3879 O O . ILE B 1 162 ? 4.941 -14.453 0.752 1 97.75 162 ILE B O 1
ATOM 3883 N N . MET B 1 163 ? 6.801 -13.367 1.167 1 96.38 163 MET B N 1
ATOM 3884 C CA . MET B 1 163 ? 7.562 -14.242 0.278 1 96.38 163 MET B CA 1
ATOM 3885 C C . MET B 1 163 ? 7.633 -15.656 0.835 1 96.38 163 MET B C 1
ATOM 3887 O O . MET B 1 163 ? 7.742 -16.625 0.077 1 96.38 163 MET B O 1
ATOM 3891 N N . VAL B 1 164 ? 7.52 -15.805 2.139 1 96.56 164 VAL B N 1
ATOM 3892 C CA . VAL B 1 164 ? 7.68 -17.109 2.77 1 96.56 164 VAL B CA 1
ATOM 3893 C C . VAL B 1 164 ? 6.363 -17.875 2.705 1 96.56 164 VAL B C 1
ATOM 3895 O O . VAL B 1 164 ? 6.359 -19.109 2.586 1 96.56 164 VAL B O 1
ATOM 3898 N N . VAL B 1 165 ? 5.266 -17.203 2.672 1 97.31 165 VAL B N 1
ATOM 3899 C CA . VAL B 1 165 ? 3.992 -17.891 2.875 1 97.31 165 VAL B CA 1
ATOM 3900 C C . VAL B 1 165 ? 3.555 -18.562 1.576 1 97.31 165 VAL B C 1
ATOM 3902 O O . VAL B 1 165 ? 2.873 -19.594 1.603 1 97.31 165 VAL B O 1
ATOM 3905 N N . THR B 1 166 ? 3.848 -18.031 0.444 1 96.5 166 THR B N 1
ATOM 3906 C CA . THR B 1 166 ? 3.537 -18.625 -0.849 1 96.5 166 THR B CA 1
ATOM 3907 C C . THR B 1 166 ? 4.77 -18.641 -1.75 1 96.5 166 THR B C 1
ATOM 3909 O O . THR B 1 166 ? 5.391 -17.609 -1.973 1 96.5 166 THR B O 1
ATOM 3912 N N . SER B 1 167 ? 5.102 -19.781 -2.287 1 94.56 167 SER B N 1
ATOM 3913 C CA . SER B 1 167 ? 6.305 -19.938 -3.102 1 94.56 167 SER B CA 1
ATOM 3914 C C . SER B 1 167 ? 5.965 -19.953 -4.59 1 94.56 167 SER B C 1
ATOM 3916 O O . SER B 1 167 ? 5.18 -20.797 -5.039 1 94.56 167 SER B O 1
ATOM 3918 N N . LEU B 1 168 ? 6.559 -19.094 -5.359 1 94.31 168 LEU B N 1
ATOM 3919 C CA . LEU B 1 168 ? 6.359 -19.016 -6.805 1 94.31 168 LEU B CA 1
ATOM 3920 C C . LEU B 1 168 ? 7.543 -19.625 -7.551 1 94.31 168 LEU B C 1
ATOM 3922 O O . LEU B 1 168 ? 8.68 -19.562 -7.074 1 94.31 168 LEU B O 1
ATOM 3926 N N . PRO B 1 169 ? 7.234 -20.219 -8.688 1 94 169 PRO B N 1
ATOM 3927 C CA . PRO B 1 169 ? 8.359 -20.672 -9.516 1 94 169 PRO B CA 1
ATOM 3928 C C . PRO B 1 169 ? 9.172 -19.516 -10.078 1 94 169 PRO B C 1
ATOM 3930 O O . PRO B 1 169 ? 8.609 -18.484 -10.469 1 94 169 PRO B O 1
ATOM 3933 N N . ASN B 1 170 ? 10.438 -19.609 -10.055 1 93.31 170 ASN B N 1
ATOM 3934 C CA . ASN B 1 170 ? 11.312 -18.516 -10.484 1 93.31 170 ASN B CA 1
ATOM 3935 C C . ASN B 1 170 ? 11.523 -18.531 -11.992 1 93.31 170 ASN B C 1
ATOM 3937 O O . ASN B 1 170 ? 11.875 -19.547 -12.57 1 93.31 170 ASN B O 1
ATOM 3941 N N . PRO B 1 171 ? 11.273 -17.453 -12.625 1 92 171 PRO B N 1
ATOM 3942 C CA . PRO B 1 171 ? 11.398 -17.391 -14.086 1 92 171 PRO B CA 1
ATOM 3943 C C . PRO B 1 171 ? 12.844 -17.172 -14.539 1 92 171 PRO B C 1
ATOM 3945 O O . PRO B 1 171 ? 13.141 -17.297 -15.727 1 92 171 PRO B O 1
ATOM 3948 N N . ASP B 1 172 ? 13.742 -16.891 -13.633 1 88.06 172 ASP B N 1
ATOM 3949 C CA . ASP B 1 172 ? 15.117 -16.562 -13.977 1 88.06 172 ASP B CA 1
ATOM 3950 C C . ASP B 1 172 ? 15.883 -17.797 -14.422 1 88.06 172 ASP B C 1
ATOM 3952 O O . ASP B 1 172 ? 15.742 -18.875 -13.828 1 88.06 172 ASP B O 1
ATOM 3956 N N . ASP B 1 173 ? 16.75 -17.625 -15.422 1 83.44 173 ASP B N 1
ATOM 3957 C CA . ASP B 1 173 ? 17.531 -18.734 -15.977 1 83.44 173 ASP B CA 1
ATOM 3958 C C . ASP B 1 173 ? 18.484 -19.297 -14.93 1 83.44 173 ASP B C 1
ATOM 3960 O O . ASP B 1 173 ? 18.703 -20.516 -14.867 1 83.44 173 ASP B O 1
ATOM 3964 N N . LEU B 1 174 ? 18.984 -18.438 -14.141 1 81.88 174 LEU B N 1
ATOM 3965 C CA . LEU B 1 174 ? 19.953 -18.844 -13.133 1 81.88 174 LEU B CA 1
ATOM 3966 C C . LEU B 1 174 ? 19.297 -19.75 -12.094 1 81.88 174 LEU B C 1
ATOM 3968 O O . LEU B 1 174 ? 19.984 -20.562 -11.453 1 81.88 174 LEU B O 1
ATOM 3972 N N . CYS B 1 175 ? 18 -19.641 -12.016 1 86.75 175 CYS B N 1
ATOM 3973 C CA . CYS B 1 175 ? 17.297 -20.375 -10.961 1 86.75 175 CYS B CA 1
ATOM 3974 C C . CYS B 1 175 ? 16.656 -21.641 -11.508 1 86.75 175 CYS B C 1
ATOM 3976 O O . CYS B 1 175 ? 15.938 -22.328 -10.789 1 86.75 175 CYS B O 1
ATOM 3978 N N . GLN B 1 176 ? 16.922 -21.922 -12.766 1 85.75 176 GLN B N 1
ATOM 3979 C CA . GLN B 1 176 ? 16.5 -23.219 -13.305 1 85.75 176 GLN B CA 1
ATOM 3980 C C .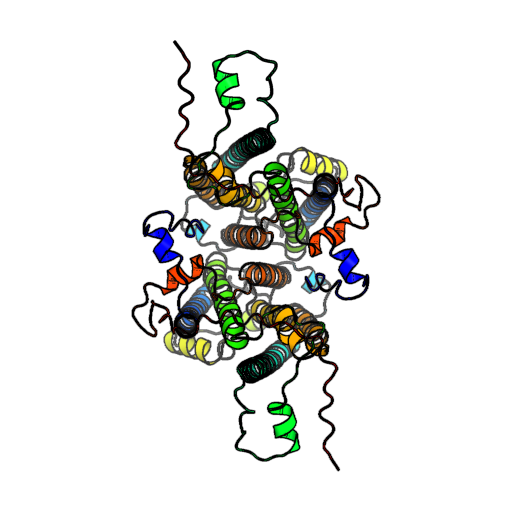 GLN B 1 176 ? 17.344 -24.359 -12.766 1 85.75 176 GLN B C 1
ATOM 3982 O O . GLN B 1 176 ? 16.938 -25.516 -12.805 1 85.75 176 GLN B O 1
ATOM 3987 N N . ASP B 1 177 ? 18.578 -24 -12.336 1 86.06 177 ASP B N 1
ATOM 3988 C CA . ASP B 1 177 ?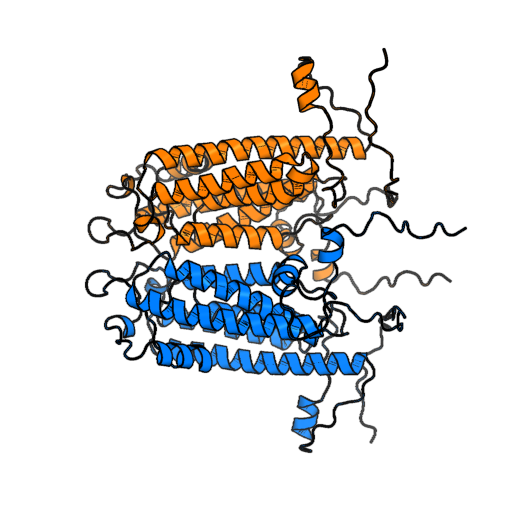 19.453 -24.859 -11.547 1 86.06 177 ASP B CA 1
ATOM 3989 C C . ASP B 1 177 ? 19.953 -24.141 -10.297 1 86.06 177 ASP B C 1
ATOM 3991 O O . ASP B 1 177 ? 21.109 -23.688 -10.258 1 86.06 177 ASP B O 1
ATOM 3995 N N . PRO B 1 178 ? 19.109 -24.094 -9.25 1 86.12 178 PRO B N 1
ATOM 3996 C CA . PRO B 1 178 ? 19.438 -23.266 -8.094 1 86.12 178 PRO B CA 1
ATOM 3997 C C . PRO B 1 178 ? 20.688 -23.734 -7.359 1 86.12 178 PRO B C 1
ATOM 3999 O O . PRO B 1 178 ? 20.859 -24.938 -7.121 1 86.12 178 PRO B O 1
ATOM 4002 N N . PRO B 1 179 ? 21.578 -22.828 -7.043 1 85.81 179 PRO B N 1
ATOM 4003 C CA . PRO B 1 179 ? 22.766 -23.188 -6.285 1 85.81 179 PRO B CA 1
ATOM 4004 C C . PRO B 1 179 ? 22.453 -23.656 -4.867 1 85.81 179 PRO B C 1
ATOM 4006 O O . PRO B 1 179 ? 21.484 -23.203 -4.262 1 85.81 179 PRO B O 1
ATOM 4009 N N . LYS B 1 180 ? 23.266 -24.5 -4.375 1 87.31 180 LYS B N 1
ATOM 4010 C CA . LYS B 1 180 ? 23.078 -25 -3.018 1 87.31 180 LYS B CA 1
ATOM 4011 C C . LYS B 1 180 ? 23.703 -24.047 -1.992 1 87.31 180 LYS B C 1
ATOM 4013 O O . LYS B 1 180 ? 24.781 -23.5 -2.221 1 87.31 180 LYS B O 1
ATOM 4018 N N . ILE B 1 181 ? 22.969 -23.891 -0.95 1 88 181 ILE B N 1
ATOM 4019 C CA . ILE B 1 181 ? 23.5 -23.094 0.152 1 88 181 ILE B CA 1
ATOM 4020 C C . ILE B 1 181 ? 24.328 -23.984 1.078 1 88 181 ILE B C 1
ATOM 4022 O O . ILE B 1 181 ? 23.781 -24.828 1.794 1 88 181 ILE B O 1
ATOM 4026 N N . GLU B 1 182 ? 25.625 -23.812 1.122 1 86.81 182 GLU B N 1
ATOM 4027 C CA . GLU B 1 182 ? 26.547 -24.672 1.881 1 86.81 182 GLU B CA 1
ATOM 4028 C C . GLU B 1 182 ? 26.562 -24.281 3.355 1 86.81 182 GLU B C 1
ATOM 4030 O O . GLU B 1 182 ? 26.438 -25.141 4.23 1 86.81 182 GLU B O 1
ATOM 4035 N N . ASN B 1 183 ? 26.766 -22.984 3.574 1 91.31 183 ASN B N 1
ATOM 4036 C CA . ASN B 1 183 ? 26.797 -22.453 4.93 1 91.31 183 ASN B CA 1
ATOM 4037 C C . ASN B 1 183 ? 25.703 -21.391 5.129 1 91.31 183 ASN B C 1
ATOM 4039 O O . ASN B 1 183 ? 25.844 -20.266 4.66 1 91.31 183 ASN B O 1
ATOM 4043 N N . ARG B 1 184 ? 24.766 -21.75 5.914 1 91.12 184 ARG B N 1
ATOM 4044 C CA . ARG B 1 184 ? 23.594 -20.906 6.09 1 91.12 184 ARG B CA 1
ATOM 4045 C C . ARG B 1 184 ? 23.938 -19.609 6.809 1 91.12 184 ARG B C 1
ATOM 4047 O O . ARG B 1 184 ? 23.453 -18.547 6.43 1 91.12 184 ARG B O 1
ATOM 4054 N N . VAL B 1 185 ? 24.703 -19.688 7.836 1 91.81 185 VAL B N 1
ATOM 4055 C CA . VAL B 1 185 ? 25.047 -18.516 8.625 1 91.81 185 VAL B CA 1
ATOM 4056 C C . VAL B 1 185 ? 25.891 -17.562 7.789 1 91.81 185 VAL B C 1
ATOM 4058 O O . VAL B 1 185 ? 25.641 -16.344 7.773 1 91.81 185 VAL B O 1
ATOM 4061 N N . LYS B 1 186 ? 26.875 -18.078 7.074 1 89.5 186 LYS B N 1
ATOM 4062 C CA . LYS B 1 186 ? 27.719 -17.266 6.199 1 89.5 186 LYS B CA 1
ATOM 4063 C C . LYS B 1 186 ? 26.891 -16.609 5.098 1 89.5 186 LYS B C 1
ATOM 4065 O O . LYS B 1 186 ? 27.141 -15.461 4.723 1 89.5 186 LYS B O 1
ATOM 4070 N N . ASP B 1 187 ? 26.016 -17.344 4.652 1 90.44 187 ASP B N 1
ATOM 4071 C CA . ASP B 1 187 ? 25.156 -16.828 3.59 1 90.44 187 ASP B CA 1
ATOM 4072 C C . ASP B 1 187 ? 24.312 -15.648 4.078 1 90.44 187 ASP B C 1
ATOM 4074 O O . ASP B 1 187 ? 24.156 -14.664 3.357 1 90.44 187 ASP B O 1
ATOM 4078 N N . VAL B 1 188 ? 23.844 -15.734 5.277 1 90.62 188 VAL B N 1
ATOM 4079 C CA . VAL B 1 188 ? 23.031 -14.664 5.852 1 90.62 188 VAL B CA 1
ATOM 4080 C C . VAL B 1 188 ? 23.891 -13.414 6.027 1 90.62 188 VAL B C 1
ATOM 4082 O O . VAL B 1 188 ? 23.484 -12.312 5.648 1 90.62 188 VAL B O 1
ATOM 4085 N N . ILE B 1 189 ? 25.031 -13.578 6.551 1 89.06 189 ILE B N 1
ATOM 4086 C CA . ILE B 1 189 ? 25.938 -12.453 6.809 1 89.06 189 ILE B CA 1
ATOM 4087 C C . ILE B 1 189 ? 26.328 -11.797 5.488 1 89.06 189 ILE B C 1
ATOM 4089 O O . ILE B 1 189 ? 26.297 -10.562 5.371 1 89.06 189 ILE B O 1
ATOM 4093 N N . LEU B 1 190 ? 26.578 -12.609 4.547 1 83.5 190 LEU B N 1
ATOM 4094 C CA . LEU B 1 190 ? 26.953 -12.094 3.236 1 83.5 190 LEU B CA 1
ATOM 4095 C C . LEU B 1 190 ? 25.797 -11.336 2.598 1 83.5 190 LEU B C 1
ATOM 4097 O O . LEU B 1 190 ? 25.984 -10.266 2.01 1 83.5 190 LEU B O 1
ATOM 4101 N N . THR B 1 191 ? 24.656 -11.891 2.713 1 86.06 191 THR B N 1
ATOM 4102 C CA . THR B 1 191 ? 23.469 -11.273 2.152 1 86.06 191 THR B CA 1
ATOM 4103 C C . THR B 1 191 ? 23.234 -9.891 2.762 1 86.06 191 THR B C 1
ATOM 4105 O O . THR B 1 191 ? 23 -8.922 2.039 1 86.06 191 THR B O 1
ATOM 4108 N N . VAL B 1 192 ? 23.375 -9.781 4.031 1 86.12 192 VAL B N 1
ATOM 4109 C CA . VAL B 1 192 ? 23.125 -8.523 4.73 1 86.12 192 VAL B CA 1
ATOM 4110 C C . VAL B 1 192 ? 24.234 -7.523 4.395 1 86.12 192 VAL B C 1
ATOM 4112 O O . VAL B 1 192 ? 23.953 -6.367 4.062 1 86.12 192 VAL B O 1
ATOM 4115 N N . LEU B 1 193 ? 25.453 -7.988 4.336 1 79.88 193 LEU B N 1
ATOM 4116 C CA . LEU B 1 193 ? 26.609 -7.109 4.133 1 79.88 193 LEU B CA 1
ATOM 4117 C C . LEU B 1 193 ? 26.625 -6.57 2.709 1 79.88 193 LEU B C 1
ATOM 4119 O O . LEU B 1 193 ? 27.094 -5.453 2.475 1 79.88 193 LEU B O 1
ATOM 4123 N N . THR B 1 194 ? 26.078 -7.359 1.854 1 75.81 194 THR B N 1
ATOM 4124 C CA . THR B 1 194 ? 26.141 -6.953 0.454 1 75.81 194 THR B CA 1
ATOM 4125 C C . THR B 1 194 ? 24.781 -6.477 -0.031 1 75.81 194 THR B C 1
ATOM 4127 O O . THR B 1 194 ? 24.562 -6.316 -1.234 1 75.81 194 THR B O 1
ATOM 4130 N N . ALA B 1 195 ? 23.875 -6.375 0.849 1 77.75 195 ALA B N 1
ATOM 4131 C CA . ALA B 1 195 ? 22.516 -5.969 0.496 1 77.75 195 ALA B CA 1
ATOM 4132 C C . ALA B 1 195 ? 21.953 -6.855 -0.609 1 77.75 195 ALA B C 1
ATOM 4134 O O . ALA B 1 195 ? 21.359 -6.355 -1.569 1 77.75 195 ALA B O 1
ATOM 4135 N N . GLY B 1 196 ? 22.344 -8.133 -0.556 1 75.44 196 GLY B N 1
ATOM 4136 C CA . GLY B 1 196 ? 21.75 -9.102 -1.465 1 75.44 196 GLY B CA 1
ATOM 4137 C C . GLY B 1 196 ? 22.656 -9.445 -2.635 1 75.44 196 GLY B C 1
ATOM 4138 O O . GLY B 1 196 ? 22.453 -10.461 -3.305 1 75.44 196 GLY B O 1
ATOM 4139 N N . ALA B 1 197 ? 23.672 -8.727 -2.922 1 71.88 197 ALA B N 1
ATOM 4140 C CA . ALA B 1 197 ? 24.484 -8.898 -4.121 1 71.88 197 ALA B CA 1
ATOM 4141 C C . ALA B 1 197 ? 25.391 -10.125 -3.996 1 71.88 197 ALA B C 1
ATOM 4143 O O . ALA B 1 197 ? 25.781 -10.727 -5 1 71.88 197 ALA B O 1
ATOM 4144 N N . GLY B 1 198 ? 25.609 -10.547 -2.861 1 71.06 198 GLY B N 1
ATOM 4145 C CA . GLY B 1 198 ? 26.594 -11.586 -2.662 1 71.06 198 GLY B CA 1
ATOM 4146 C C . GLY B 1 198 ? 26 -12.984 -2.605 1 71.06 198 GLY B C 1
ATOM 4147 O O . GLY B 1 198 ? 26.734 -13.969 -2.439 1 71.06 198 GLY B O 1
ATOM 4148 N N . SER B 1 199 ? 24.719 -13.078 -2.646 1 76.5 199 SER B N 1
ATOM 4149 C CA . SER B 1 199 ? 24.047 -14.375 -2.547 1 76.5 199 SER B CA 1
ATOM 4150 C C . SER B 1 199 ? 22.906 -14.484 -3.551 1 76.5 199 SER B C 1
ATOM 4152 O O . SER B 1 199 ? 22.281 -13.484 -3.898 1 76.5 199 SER B O 1
ATOM 4154 N N . ILE B 1 200 ? 22.875 -15.703 -3.994 1 78.69 200 ILE B N 1
ATOM 4155 C CA . ILE B 1 200 ? 21.797 -15.969 -4.941 1 78.69 200 ILE B CA 1
ATOM 4156 C C . ILE B 1 200 ? 20.672 -16.703 -4.234 1 78.69 200 ILE B C 1
ATOM 4158 O O . ILE B 1 200 ? 20.875 -17.766 -3.646 1 78.69 200 ILE B O 1
ATOM 4162 N N . HIS B 1 201 ? 19.547 -16.078 -4.203 1 88.06 201 HIS B N 1
ATOM 4163 C CA . HIS B 1 201 ? 18.344 -16.688 -3.664 1 88.06 201 HIS B CA 1
ATOM 4164 C C . HIS B 1 201 ? 17.234 -16.75 -4.715 1 88.06 201 HIS B C 1
ATOM 4166 O O . HIS B 1 201 ? 16.828 -15.711 -5.25 1 88.06 201 HIS B O 1
ATOM 4172 N N . CYS B 1 202 ? 16.734 -17.875 -4.98 1 88 202 CYS B N 1
ATOM 4173 C CA . CYS B 1 202 ? 15.805 -18.062 -6.09 1 88 202 CYS B CA 1
ATOM 4174 C C . CYS B 1 202 ? 14.359 -18.016 -5.609 1 88 202 CYS B C 1
ATOM 4176 O O . CYS B 1 202 ? 13.43 -18.031 -6.418 1 88 202 CYS B O 1
ATOM 4178 N N . GLY B 1 203 ? 14.062 -17.875 -4.438 1 89 203 GLY B N 1
ATOM 4179 C CA . GLY B 1 203 ? 12.695 -17.797 -3.945 1 89 203 GLY B CA 1
ATOM 4180 C C . GLY B 1 203 ? 12.258 -16.375 -3.629 1 89 203 GLY B C 1
ATOM 4181 O O . GLY B 1 203 ? 11.219 -16.172 -3 1 89 203 GLY B O 1
ATOM 4182 N N . ASP B 1 204 ? 13.016 -15.461 -4.09 1 87.25 204 ASP B N 1
ATOM 4183 C CA . ASP B 1 204 ? 12.828 -14.047 -3.766 1 87.25 204 ASP B CA 1
ATOM 4184 C C . ASP B 1 204 ? 11.812 -13.406 -4.711 1 87.25 204 ASP B C 1
ATOM 4186 O O . ASP B 1 204 ? 12.164 -12.516 -5.492 1 87.25 204 ASP B O 1
ATOM 4190 N N . LEU B 1 205 ? 10.555 -14.031 -4.582 1 91.19 205 LEU B N 1
ATOM 4191 C CA . LEU B 1 205 ? 9.523 -13.516 -5.477 1 91.19 205 LEU B CA 1
ATOM 4192 C C . LEU B 1 205 ? 8.336 -12.984 -4.684 1 91.19 205 LEU B C 1
ATOM 4194 O O . LEU B 1 205 ? 8.023 -13.492 -3.607 1 91.19 205 LEU B O 1
ATOM 4198 N N . MET B 1 206 ? 7.656 -11.977 -4.941 1 93 206 MET B N 1
ATOM 4199 C CA . MET B 1 206 ? 6.52 -11.242 -4.375 1 93 206 MET B CA 1
ATOM 4200 C C . MET B 1 206 ? 6.895 -10.602 -3.045 1 93 206 MET B C 1
ATOM 4202 O O . MET B 1 206 ? 6.863 -11.258 -2.004 1 93 206 MET B O 1
ATOM 4206 N N . TYR B 1 207 ? 7.148 -9.531 -2.98 1 95.44 207 TYR B N 1
ATOM 4207 C CA . TYR B 1 207 ? 7.312 -8.617 -4.105 1 95.44 207 TYR B CA 1
ATOM 4208 C C . TYR B 1 207 ? 8.766 -8.188 -4.254 1 95.44 207 TYR B C 1
ATOM 4210 O O . TYR B 1 207 ? 9.602 -8.492 -3.393 1 95.44 207 TYR B O 1
ATOM 4218 N N . SER B 1 208 ? 9.117 -7.617 -5.293 1 96.06 208 SER B N 1
ATOM 4219 C CA . SER B 1 208 ? 10.484 -7.316 -5.719 1 96.06 208 SER B CA 1
ATOM 4220 C C . SER B 1 208 ? 11.141 -6.297 -4.797 1 96.06 208 SER B C 1
ATOM 4222 O O . SER B 1 208 ? 10.727 -5.137 -4.75 1 96.06 208 SER B O 1
ATOM 4224 N N . GLY B 1 209 ? 12.195 -6.727 -4.168 1 95.38 209 GLY B N 1
ATOM 4225 C CA . GLY B 1 209 ? 12.961 -5.816 -3.326 1 95.38 209 GLY B CA 1
ATOM 4226 C C . GLY B 1 209 ? 13.68 -4.734 -4.113 1 95.38 209 GLY B C 1
ATOM 4227 O O . GLY B 1 209 ? 13.789 -3.596 -3.654 1 95.38 209 GLY B O 1
ATOM 4228 N N . HIS B 1 210 ? 14.203 -5.102 -5.293 1 95.31 210 HIS B N 1
ATOM 4229 C CA . HIS B 1 210 ? 14.836 -4.129 -6.176 1 95.31 210 HIS B CA 1
ATOM 4230 C C . HIS B 1 210 ? 13.867 -3.016 -6.555 1 95.31 210 HIS B C 1
ATOM 4232 O O . HIS B 1 210 ? 14.242 -1.841 -6.57 1 95.31 210 HIS B O 1
ATOM 4238 N N . THR B 1 211 ? 12.641 -3.439 -6.797 1 97.88 211 THR B N 1
ATOM 4239 C CA . THR B 1 211 ? 11.625 -2.453 -7.152 1 97.88 211 THR B CA 1
ATOM 4240 C C . THR B 1 211 ? 11.297 -1.561 -5.961 1 97.88 211 THR B C 1
ATOM 4242 O O . THR B 1 211 ? 11.062 -0.36 -6.121 1 97.88 211 THR B O 1
ATOM 4245 N N . VAL B 1 212 ? 11.312 -2.123 -4.777 1 98.25 212 VAL B N 1
ATOM 4246 C CA . VAL B 1 212 ? 11.023 -1.357 -3.57 1 98.25 212 VAL B CA 1
ATOM 4247 C C . VAL B 1 212 ? 12.039 -0.225 -3.426 1 98.25 212 VAL B C 1
ATOM 4249 O O . VAL B 1 212 ? 11.664 0.939 -3.275 1 98.25 212 VAL B O 1
ATOM 4252 N N . ILE B 1 213 ? 13.297 -0.527 -3.5 1 97.69 213 ILE B N 1
ATOM 4253 C CA . ILE B 1 213 ? 14.32 0.482 -3.256 1 97.69 213 ILE B CA 1
ATOM 4254 C C . ILE B 1 213 ? 14.32 1.509 -4.387 1 97.69 213 ILE B C 1
ATOM 4256 O O . ILE B 1 213 ? 14.492 2.705 -4.148 1 97.69 213 ILE B O 1
ATOM 4260 N N . LEU B 1 214 ? 14.086 1.088 -5.629 1 98.44 214 LEU B N 1
ATOM 4261 C CA . LEU B 1 214 ? 13.961 2.016 -6.746 1 98.44 214 LEU B CA 1
ATOM 4262 C C . LEU B 1 214 ? 12.82 3 -6.512 1 98.44 214 LEU B C 1
ATOM 4264 O O . LEU B 1 214 ? 12.992 4.207 -6.688 1 98.44 214 LEU B O 1
ATOM 4268 N N . THR B 1 215 ? 11.719 2.469 -6.109 1 98.81 215 THR B N 1
ATOM 4269 C CA . THR B 1 215 ? 10.531 3.287 -5.914 1 98.81 215 THR B CA 1
ATOM 4270 C C . THR B 1 215 ? 10.695 4.191 -4.691 1 98.81 215 THR B C 1
ATOM 4272 O O . THR B 1 215 ? 10.211 5.324 -4.688 1 98.81 215 THR B O 1
ATOM 4275 N N . LEU B 1 216 ? 11.312 3.674 -3.68 1 98.56 216 LEU B N 1
ATOM 4276 C CA . LEU B 1 216 ? 11.578 4.492 -2.502 1 98.56 216 LEU B CA 1
ATOM 4277 C C . LEU B 1 216 ? 12.422 5.711 -2.865 1 98.56 216 LEU B C 1
ATOM 4279 O O . LEU B 1 216 ? 12.141 6.824 -2.41 1 98.56 216 LEU B O 1
ATOM 4283 N N . HIS B 1 217 ? 13.438 5.488 -3.656 1 98.56 217 HIS B N 1
ATOM 4284 C CA . HIS B 1 217 ? 14.25 6.605 -4.129 1 98.56 217 HIS B CA 1
ATOM 4285 C C . HIS B 1 217 ? 13.414 7.566 -4.973 1 98.56 217 HIS B C 1
ATOM 4287 O O . HIS B 1 217 ? 13.594 8.789 -4.883 1 98.56 217 HIS B O 1
ATOM 4293 N N . LEU B 1 218 ? 12.586 7.02 -5.785 1 98.62 218 LEU B N 1
ATOM 4294 C CA . LEU B 1 218 ? 11.695 7.848 -6.586 1 98.62 218 LEU B CA 1
ATOM 4295 C C . LEU B 1 218 ? 10.867 8.766 -5.699 1 98.62 218 LEU B C 1
ATOM 4297 O O . LEU B 1 218 ? 10.844 9.984 -5.91 1 98.62 218 LEU B O 1
ATOM 4301 N N . MET B 1 219 ? 10.227 8.219 -4.684 1 98.19 219 MET B N 1
ATOM 4302 C CA . MET B 1 219 ? 9.383 9 -3.783 1 98.19 219 MET B CA 1
ATOM 4303 C C . MET B 1 219 ? 10.211 10 -2.986 1 98.19 219 MET B C 1
ATOM 4305 O O . MET B 1 219 ? 9.797 11.148 -2.803 1 98.19 219 MET B O 1
ATOM 4309 N N . PHE B 1 220 ? 11.367 9.562 -2.533 1 97.81 220 PHE B N 1
ATOM 4310 C CA . PHE B 1 220 ? 12.273 10.406 -1.769 1 97.81 220 PHE B CA 1
ATOM 4311 C C . PHE B 1 220 ? 12.648 11.656 -2.561 1 97.81 220 PHE B C 1
ATOM 4313 O O . PHE B 1 220 ? 12.586 12.766 -2.041 1 97.81 220 PHE B O 1
ATOM 4320 N N . HIS B 1 221 ? 12.953 11.484 -3.809 1 97.56 221 HIS B N 1
ATOM 4321 C CA . HIS B 1 221 ? 13.445 12.602 -4.609 1 97.56 221 HIS B CA 1
ATOM 4322 C C . HIS B 1 221 ? 12.297 13.453 -5.141 1 97.56 221 HIS B C 1
ATOM 4324 O O . HIS B 1 221 ? 12.492 14.617 -5.484 1 97.56 221 HIS B O 1
ATOM 4330 N N . TRP B 1 222 ? 11.18 12.891 -5.242 1 96 222 TRP B N 1
ATOM 4331 C CA . TRP B 1 222 ? 10.031 13.695 -5.648 1 96 222 TRP B CA 1
ATOM 4332 C C . TRP B 1 222 ? 9.648 14.688 -4.555 1 96 222 TRP B C 1
ATOM 4334 O O . TRP B 1 222 ? 9.016 15.711 -4.828 1 96 222 TRP B O 1
ATOM 4344 N N . ILE B 1 223 ? 10.016 14.406 -3.359 1 94 223 ILE B N 1
ATOM 4345 C CA . ILE B 1 223 ? 9.672 15.289 -2.252 1 94 223 ILE B CA 1
ATOM 4346 C C . ILE B 1 223 ? 10.898 16.109 -1.847 1 94 223 ILE B C 1
ATOM 4348 O O . ILE B 1 223 ? 10.914 17.328 -1.986 1 94 223 ILE B O 1
ATOM 4352 N N . TYR B 1 224 ? 11.953 15.43 -1.502 1 95.5 224 TYR B N 1
ATOM 4353 C CA . TYR B 1 224 ? 13.102 16.094 -0.902 1 95.5 224 TYR B CA 1
ATOM 4354 C C . TYR B 1 224 ? 14.125 16.5 -1.966 1 95.5 224 TYR B C 1
ATOM 4356 O O . TYR B 1 224 ? 14.766 17.547 -1.858 1 95.5 224 TYR B O 1
ATOM 4364 N N . GLY B 1 225 ? 14.32 15.609 -2.971 1 95.12 225 GLY B N 1
ATOM 4365 C CA . GLY B 1 225 ? 15.227 15.961 -4.051 1 95.12 225 GLY B CA 1
ATOM 4366 C C . GLY B 1 225 ? 14.797 17.203 -4.805 1 95.12 225 GLY B C 1
ATOM 4367 O O . GLY B 1 225 ? 15.641 18.031 -5.199 1 95.12 225 GLY B O 1
ATOM 4368 N N . ALA B 1 226 ? 13.539 17.328 -4.988 1 91.5 226 ALA B N 1
ATOM 4369 C CA . ALA B 1 226 ? 12.992 18.484 -5.703 1 91.5 226 ALA B CA 1
ATOM 4370 C C . ALA B 1 226 ? 13.266 19.781 -4.945 1 91.5 226 ALA B C 1
ATOM 4372 O O . ALA B 1 226 ? 13.312 20.859 -5.543 1 91.5 226 ALA B O 1
ATOM 4373 N N . MET B 1 227 ? 13.43 19.734 -3.637 1 91.12 227 MET B N 1
ATOM 4374 C CA . MET B 1 227 ? 13.758 20.891 -2.82 1 91.12 227 MET B CA 1
ATOM 4375 C C . MET B 1 227 ? 15.188 21.359 -3.096 1 91.12 227 MET B C 1
ATOM 4377 O O . MET B 1 227 ? 15.484 22.547 -2.971 1 91.12 227 MET B O 1
ATOM 4381 N N . VAL B 1 228 ? 15.969 20.438 -3.457 1 91.44 228 VAL B N 1
ATOM 4382 C CA . VAL B 1 228 ? 17.375 20.734 -3.691 1 91.44 228 VAL B CA 1
ATOM 4383 C C . VAL B 1 228 ? 17.578 21.25 -5.117 1 91.44 228 VAL B C 1
ATOM 4385 O O . VAL B 1 228 ? 18.188 22.297 -5.328 1 91.44 228 VAL B O 1
ATOM 4388 N N . HIS B 1 229 ? 17.078 20.547 -6.066 1 92.31 229 HIS B N 1
ATOM 4389 C CA . HIS B 1 229 ? 17.188 20.938 -7.469 1 92.31 229 HIS B CA 1
ATOM 4390 C C . HIS B 1 229 ? 16.031 20.375 -8.289 1 92.31 229 HIS B C 1
ATOM 4392 O O . HIS B 1 229 ? 15.625 19.234 -8.086 1 92.31 229 HIS B O 1
ATOM 4398 N N . TRP B 1 230 ? 15.562 21.094 -9.258 1 90.44 230 TRP B N 1
ATOM 4399 C CA . TRP B 1 230 ? 14.367 20.75 -10.016 1 90.44 230 TRP B CA 1
ATOM 4400 C C . TRP B 1 230 ? 14.617 19.516 -10.883 1 90.44 230 TRP B C 1
ATOM 4402 O O . TRP B 1 230 ? 13.695 18.75 -11.156 1 90.44 230 TRP B O 1
ATOM 4412 N N . SER B 1 231 ? 15.828 19.266 -11.336 1 93.44 231 SER B N 1
ATOM 4413 C CA . SER B 1 231 ? 16.141 18.188 -12.281 1 93.44 231 SER B CA 1
ATOM 4414 C C . SER B 1 231 ? 16.094 16.828 -11.594 1 93.44 231 SER B C 1
ATOM 4416 O O . SER B 1 231 ? 16.047 15.797 -12.266 1 93.44 231 SER B O 1
ATOM 4418 N N . PHE B 1 232 ? 16.141 16.781 -10.289 1 95.31 232 PHE B N 1
ATOM 4419 C CA . PHE B 1 232 ? 16.172 15.516 -9.578 1 95.31 232 PHE B CA 1
ATOM 4420 C C . PHE B 1 232 ? 14.898 14.727 -9.812 1 95.31 232 PHE B C 1
ATOM 4422 O O . PHE B 1 232 ? 14.938 13.508 -10 1 95.31 232 PHE B O 1
ATOM 4429 N N . ARG B 1 233 ? 13.789 15.383 -9.961 1 94.62 233 ARG B N 1
ATOM 4430 C CA . ARG B 1 233 ? 12.508 14.719 -10.18 1 94.62 233 ARG B CA 1
ATOM 4431 C C . ARG B 1 233 ? 12.492 13.984 -11.516 1 94.62 233 ARG B C 1
ATOM 4433 O O . ARG B 1 233 ? 12.305 12.766 -11.562 1 94.62 233 ARG B O 1
ATOM 4440 N N . PRO B 1 234 ? 12.742 14.703 -12.609 1 96.19 234 PRO B N 1
ATOM 4441 C CA . PRO B 1 234 ? 12.68 13.984 -13.883 1 96.19 234 PRO B CA 1
ATOM 4442 C C . PRO B 1 234 ? 13.789 12.953 -14.039 1 96.19 234 PRO B C 1
ATOM 4444 O O . PRO B 1 234 ? 13.578 11.891 -14.633 1 96.19 234 PRO B O 1
ATOM 4447 N N . VAL B 1 235 ? 14.93 13.172 -13.516 1 97.31 235 VAL B N 1
ATOM 4448 C CA . VAL B 1 235 ? 16.047 12.242 -13.648 1 97.31 235 VAL B CA 1
ATOM 4449 C C . VAL B 1 235 ? 15.719 10.945 -12.914 1 97.31 235 VAL B C 1
ATOM 4451 O O . VAL B 1 235 ? 15.836 9.859 -13.484 1 97.31 235 VAL B O 1
ATOM 4454 N N . VAL B 1 236 ? 15.289 11.078 -11.672 1 98.38 236 VAL B N 1
ATOM 4455 C CA . VAL B 1 236 ? 15.016 9.883 -10.883 1 98.38 236 VAL B CA 1
ATOM 4456 C C . VAL B 1 236 ? 13.82 9.133 -11.469 1 98.38 236 VAL B C 1
ATOM 4458 O O . VAL B 1 236 ? 13.789 7.898 -11.453 1 98.38 236 VAL B O 1
ATOM 4461 N N . THR B 1 237 ? 12.883 9.875 -12.047 1 98.5 237 THR B N 1
ATOM 4462 C CA . THR B 1 237 ? 11.727 9.25 -12.672 1 98.5 237 THR B CA 1
ATOM 4463 C C . THR B 1 237 ? 12.148 8.398 -13.867 1 98.5 237 THR B C 1
ATOM 4465 O O . THR B 1 237 ? 11.727 7.246 -14 1 98.5 237 THR B O 1
ATOM 4468 N N . VAL B 1 238 ? 13.016 8.875 -14.648 1 98.56 238 VAL B N 1
ATOM 4469 C CA . VAL B 1 238 ? 13.484 8.164 -15.828 1 98.56 238 VAL B CA 1
ATOM 4470 C C . VAL B 1 238 ? 14.297 6.945 -15.406 1 98.56 238 VAL B C 1
ATOM 4472 O O . VAL B 1 238 ? 14.117 5.852 -15.945 1 98.56 238 VAL B O 1
ATOM 4475 N N . VAL B 1 239 ? 15.109 7.133 -14.445 1 98.69 239 VAL B N 1
ATOM 4476 C CA . VAL B 1 239 ? 15.969 6.047 -13.984 1 98.69 239 VAL B CA 1
ATOM 4477 C C . VAL B 1 239 ? 15.117 4.949 -13.344 1 98.69 239 VAL B C 1
ATOM 4479 O O . VAL B 1 239 ? 15.352 3.762 -13.57 1 98.69 239 VAL B O 1
ATOM 4482 N N . ALA B 1 240 ? 14.133 5.328 -12.555 1 98.62 240 ALA B N 1
ATOM 4483 C CA . ALA B 1 240 ? 13.273 4.348 -11.906 1 98.62 240 ALA B CA 1
ATOM 4484 C C . ALA B 1 240 ? 12.469 3.555 -12.938 1 98.62 240 ALA B C 1
ATOM 4486 O O . ALA B 1 240 ? 12.406 2.324 -12.867 1 98.62 240 ALA B O 1
ATOM 4487 N N . ILE B 1 241 ? 11.898 4.25 -13.922 1 98.56 241 ILE B N 1
ATOM 4488 C CA . ILE B 1 241 ? 11.102 3.594 -14.953 1 98.56 241 ILE B CA 1
ATOM 4489 C C . ILE B 1 241 ? 11.992 2.652 -15.766 1 98.56 241 ILE B C 1
ATOM 4491 O O . ILE B 1 241 ? 11.602 1.518 -16.047 1 98.56 241 ILE B O 1
ATOM 4495 N N . PHE B 1 242 ? 13.125 3.117 -16.094 1 98.62 242 PHE B N 1
ATOM 4496 C CA . PHE B 1 242 ? 14.086 2.287 -16.812 1 98.62 242 PHE B CA 1
ATOM 4497 C C . PHE B 1 242 ? 14.492 1.084 -15.961 1 98.62 242 PHE B C 1
ATOM 4499 O O . PHE B 1 242 ? 14.633 -0.026 -16.484 1 98.62 242 PHE B O 1
ATOM 4506 N N . GLY B 1 243 ? 14.703 1.273 -14.688 1 98.56 243 GLY B N 1
ATOM 4507 C CA . GLY B 1 243 ? 15.008 0.169 -13.797 1 98.56 243 GLY B CA 1
ATOM 4508 C C . GLY B 1 243 ? 13.914 -0.877 -13.742 1 98.56 243 GLY B C 1
ATOM 4509 O O . GLY B 1 243 ? 14.195 -2.078 -13.75 1 98.56 243 GLY B O 1
ATOM 4510 N N . TYR B 1 244 ? 12.633 -0.415 -13.688 1 98.56 244 TYR B N 1
ATOM 4511 C CA . TYR B 1 244 ? 11.516 -1.35 -13.711 1 98.56 244 TYR B CA 1
ATOM 4512 C C . TYR B 1 244 ? 11.531 -2.193 -14.977 1 98.56 244 TYR B C 1
ATOM 4514 O O . TYR B 1 244 ? 11.352 -3.412 -14.922 1 98.56 244 TYR B O 1
ATOM 4522 N N . TYR B 1 245 ? 11.758 -1.512 -16.078 1 98.31 245 TYR B N 1
ATOM 4523 C CA . TYR B 1 245 ? 11.852 -2.184 -17.375 1 98.31 245 TYR B CA 1
ATOM 4524 C C . TYR B 1 245 ? 12.938 -3.244 -17.359 1 98.31 245 TYR B C 1
ATOM 4526 O O . TYR B 1 245 ? 12.727 -4.371 -17.812 1 98.31 245 TYR B O 1
ATOM 4534 N N . CYS B 1 246 ? 14.07 -2.926 -16.828 1 98.12 246 CYS B N 1
ATOM 4535 C CA . CYS B 1 246 ? 15.203 -3.842 -16.812 1 98.12 246 CYS B CA 1
ATOM 4536 C C . CYS B 1 246 ? 14.891 -5.066 -15.953 1 98.12 246 CYS B C 1
ATOM 4538 O O . CYS B 1 246 ? 15.273 -6.184 -16.297 1 98.12 246 CYS B O 1
ATOM 4540 N N . ILE B 1 247 ? 14.18 -4.918 -14.852 1 96.81 247 ILE B N 1
ATOM 4541 C CA . ILE B 1 247 ? 13.852 -6.016 -13.945 1 96.81 247 ILE B CA 1
ATOM 4542 C C . ILE B 1 247 ? 12.93 -7.008 -14.641 1 96.81 247 ILE B C 1
ATOM 4544 O O . ILE B 1 247 ? 13.164 -8.219 -14.594 1 96.81 247 ILE B O 1
ATOM 4548 N N . VAL B 1 248 ? 11.953 -6.512 -15.391 1 97.62 248 VAL B N 1
ATOM 4549 C CA . VAL B 1 248 ? 10.984 -7.379 -16.062 1 97.62 248 VAL B CA 1
ATOM 4550 C C . VAL B 1 248 ? 11.625 -7.996 -17.312 1 97.62 248 VAL B C 1
ATOM 4552 O O . VAL B 1 248 ? 11.477 -9.195 -17.547 1 97.62 248 VAL B O 1
ATOM 4555 N N . ALA B 1 249 ? 12.383 -7.203 -18.031 1 97.56 249 ALA B N 1
ATOM 4556 C CA . ALA B 1 249 ? 12.977 -7.664 -19.281 1 97.56 249 ALA B CA 1
ATOM 4557 C C . ALA B 1 249 ? 14.062 -8.711 -19.016 1 97.56 249 ALA B C 1
ATOM 4559 O O . ALA B 1 249 ? 14.344 -9.539 -19.891 1 97.56 249 ALA B O 1
ATOM 4560 N N . SER B 1 250 ? 14.656 -8.734 -17.906 1 95.5 250 SER B N 1
ATOM 4561 C CA . SER B 1 250 ? 15.656 -9.742 -17.562 1 95.5 250 SER B CA 1
ATOM 4562 C C . SER B 1 250 ? 15 -11.008 -17.016 1 95.5 250 SER B C 1
ATOM 4564 O O . SER B 1 250 ? 15.664 -12.031 -16.844 1 95.5 250 SER B O 1
ATOM 4566 N N . ARG B 1 251 ? 13.688 -10.992 -16.719 1 94.81 251 ARG B N 1
ATOM 4567 C CA . ARG B 1 251 ? 12.898 -12.086 -16.156 1 94.81 251 ARG B CA 1
ATOM 4568 C C . ARG B 1 251 ? 13.344 -12.422 -14.742 1 94.81 251 ARG B C 1
ATOM 4570 O O . ARG B 1 251 ? 13.203 -13.562 -14.297 1 94.81 251 ARG B O 1
ATOM 4577 N N . PHE B 1 252 ? 13.852 -11.375 -14.109 1 92.38 252 PHE B N 1
ATOM 4578 C CA . PHE B 1 252 ? 14.273 -11.586 -12.727 1 92.38 252 PHE B CA 1
ATOM 4579 C C . PHE B 1 252 ? 13.07 -11.617 -11.789 1 92.38 252 PHE B C 1
ATOM 4581 O O . PHE B 1 252 ? 13.086 -12.312 -10.773 1 92.38 252 PHE B O 1
ATOM 4588 N N . HIS B 1 253 ? 12.102 -10.852 -12.062 1 95.19 253 HIS B N 1
ATOM 4589 C CA . HIS B 1 253 ? 10.828 -10.812 -11.352 1 95.19 253 HIS B CA 1
ATOM 4590 C C . HIS B 1 253 ? 9.656 -10.812 -12.32 1 95.19 253 HIS B C 1
ATOM 4592 O O . HIS B 1 253 ? 9.789 -10.383 -13.469 1 95.19 253 HIS B O 1
ATOM 4598 N N . TYR B 1 254 ? 8.531 -11.359 -11.891 1 97 254 TYR B N 1
ATOM 4599 C CA . TYR B 1 254 ? 7.293 -11.25 -12.641 1 97 254 TYR B CA 1
ATOM 4600 C C . TYR B 1 254 ? 6.805 -9.812 -12.688 1 97 254 TYR B C 1
ATOM 4602 O O . TYR B 1 254 ? 7.168 -9 -11.828 1 97 254 TYR B O 1
ATOM 4610 N N . THR B 1 255 ? 5.996 -9.5 -13.672 1 98 255 THR B N 1
ATOM 4611 C CA . THR B 1 255 ? 5.465 -8.148 -13.82 1 98 255 THR B CA 1
ATOM 4612 C C . THR B 1 255 ? 4.578 -7.777 -12.633 1 98 255 THR B C 1
ATOM 4614 O O . THR B 1 255 ? 4.613 -6.641 -12.156 1 98 255 THR B O 1
ATOM 4617 N N . ASP B 1 256 ? 3.779 -8.719 -12.141 1 97.5 256 ASP B N 1
ATOM 4618 C CA . ASP B 1 256 ? 2.906 -8.406 -11.008 1 97.5 256 ASP B CA 1
ATOM 4619 C C . ASP B 1 256 ? 3.717 -8.141 -9.742 1 97.5 256 ASP B C 1
ATOM 4621 O O . ASP B 1 256 ? 3.354 -7.293 -8.93 1 97.5 256 ASP B O 1
ATOM 4625 N N . ASP B 1 257 ? 4.906 -8.789 -9.586 1 96.75 257 ASP B N 1
ATOM 4626 C CA . ASP B 1 257 ? 5.836 -8.547 -8.492 1 96.75 257 ASP B CA 1
ATOM 4627 C C . ASP B 1 257 ? 6.285 -7.082 -8.469 1 96.75 257 ASP B C 1
ATOM 4629 O O . ASP B 1 257 ? 6.344 -6.461 -7.406 1 96.75 257 ASP B O 1
ATOM 4633 N N . VAL B 1 258 ? 6.582 -6.676 -9.594 1 98.31 258 VAL B N 1
ATOM 4634 C CA . VAL B 1 258 ? 7.09 -5.32 -9.766 1 98.31 258 VAL B CA 1
ATOM 4635 C C . VAL B 1 258 ? 5.977 -4.312 -9.5 1 98.31 258 VAL B C 1
ATOM 4637 O O . VAL B 1 258 ? 6.164 -3.354 -8.742 1 98.31 258 VAL B O 1
ATOM 4640 N N . LEU B 1 259 ? 4.789 -4.527 -10.016 1 98.5 259 LEU B N 1
ATOM 4641 C CA . LEU B 1 259 ? 3.676 -3.596 -9.867 1 98.5 259 LEU B CA 1
ATOM 4642 C C . LEU B 1 259 ? 3.211 -3.531 -8.414 1 98.5 259 LEU B C 1
ATOM 4644 O O . LEU B 1 259 ? 2.924 -2.451 -7.902 1 98.5 259 LEU B O 1
ATOM 4648 N N . VAL B 1 260 ? 3.117 -4.656 -7.754 1 98.56 260 VAL B N 1
ATOM 4649 C CA . VAL B 1 260 ? 2.734 -4.691 -6.348 1 98.56 260 VAL B CA 1
ATOM 4650 C C . VAL B 1 260 ? 3.766 -3.934 -5.512 1 98.56 260 VAL B C 1
ATOM 4652 O O . VAL B 1 260 ? 3.404 -3.148 -4.633 1 98.56 260 VAL B O 1
ATOM 4655 N N . ALA B 1 261 ? 5.035 -4.145 -5.816 1 98.62 261 ALA B N 1
ATOM 4656 C CA . ALA B 1 261 ? 6.102 -3.467 -5.094 1 98.62 261 ALA B CA 1
ATOM 4657 C C . ALA B 1 261 ? 6.012 -1.954 -5.273 1 98.62 261 ALA B C 1
ATOM 4659 O O . ALA B 1 261 ? 6.18 -1.197 -4.312 1 98.62 261 ALA B O 1
ATOM 4660 N N . ILE B 1 262 ? 5.75 -1.523 -6.516 1 98.75 262 ILE B N 1
ATOM 4661 C CA . ILE B 1 262 ? 5.613 -0.099 -6.797 1 98.75 262 ILE B CA 1
ATOM 4662 C C . ILE B 1 262 ? 4.469 0.483 -5.973 1 98.75 262 ILE B C 1
ATOM 4664 O O . ILE B 1 262 ? 4.645 1.483 -5.273 1 98.75 262 ILE B O 1
ATOM 4668 N N . TYR B 1 263 ? 3.377 -0.135 -6.035 1 98.62 263 TYR B N 1
ATOM 4669 C CA . TYR B 1 263 ? 2.184 0.373 -5.363 1 98.62 263 TYR B CA 1
ATOM 4670 C C . TYR B 1 263 ? 2.369 0.377 -3.852 1 98.62 263 TYR B C 1
ATOM 4672 O O . TYR B 1 263 ? 2.088 1.379 -3.189 1 98.62 263 TYR B O 1
ATOM 4680 N N . LEU B 1 264 ? 2.814 -0.717 -3.264 1 98.62 264 LEU B N 1
ATOM 4681 C CA . LEU B 1 264 ? 3.025 -0.812 -1.824 1 98.62 264 LEU B CA 1
ATOM 4682 C C . LEU B 1 264 ? 3.998 0.26 -1.345 1 98.62 264 LEU B C 1
ATOM 4684 O O . LEU B 1 264 ? 3.785 0.873 -0.297 1 98.62 264 LEU B O 1
ATOM 4688 N N . THR B 1 265 ? 5.012 0.48 -2.16 1 98.69 265 THR B N 1
ATOM 4689 C CA . THR B 1 265 ? 6.031 1.442 -1.755 1 98.69 265 THR B CA 1
ATOM 4690 C C . THR B 1 265 ? 5.473 2.863 -1.784 1 98.69 265 THR B C 1
ATOM 4692 O O . THR B 1 265 ? 5.648 3.625 -0.831 1 98.69 265 THR B O 1
ATOM 4695 N N . ILE B 1 266 ? 4.746 3.186 -2.838 1 98.5 266 ILE B N 1
ATOM 4696 C CA . ILE B 1 266 ? 4.172 4.52 -2.961 1 98.5 266 ILE B CA 1
ATOM 4697 C C . ILE B 1 266 ? 3.164 4.754 -1.838 1 98.5 266 ILE B C 1
ATOM 4699 O O . ILE B 1 266 ? 3.229 5.77 -1.139 1 98.5 266 ILE B O 1
ATOM 4703 N N . ALA B 1 267 ? 2.312 3.805 -1.633 1 98.19 267 ALA B N 1
ATOM 4704 C CA . ALA B 1 267 ? 1.279 3.945 -0.611 1 98.19 267 ALA B CA 1
ATOM 4705 C C . ALA B 1 267 ? 1.895 4.047 0.782 1 98.19 267 ALA B C 1
ATOM 4707 O O . ALA B 1 267 ? 1.469 4.867 1.597 1 98.19 267 ALA B O 1
ATOM 4708 N N . THR B 1 268 ? 2.908 3.223 1.072 1 98.31 268 THR B N 1
ATOM 4709 C CA . THR B 1 268 ? 3.547 3.219 2.383 1 98.31 268 THR B CA 1
ATOM 4710 C C . THR B 1 268 ? 4.27 4.539 2.637 1 98.31 268 THR B C 1
ATOM 4712 O O . THR B 1 268 ? 4.16 5.113 3.723 1 98.31 268 THR B O 1
ATOM 4715 N N . PHE B 1 269 ? 4.965 4.98 1.618 1 98.31 269 PHE B N 1
ATOM 4716 C CA . PHE B 1 269 ? 5.715 6.223 1.781 1 98.31 269 PHE B CA 1
ATOM 4717 C C . PHE B 1 269 ? 4.773 7.395 2.021 1 98.31 269 PHE B C 1
ATOM 4719 O O . PHE B 1 269 ? 5.078 8.297 2.809 1 98.31 269 PHE B O 1
ATOM 4726 N N . ILE B 1 270 ? 3.613 7.406 1.344 1 97.19 270 ILE B N 1
ATOM 4727 C CA . ILE B 1 270 ? 2.627 8.461 1.543 1 97.19 270 ILE B CA 1
ATOM 4728 C C . ILE B 1 270 ? 2 8.328 2.93 1 97.19 270 ILE B C 1
ATOM 4730 O O . ILE B 1 270 ? 1.739 9.336 3.598 1 97.19 270 ILE B O 1
ATOM 4734 N N . ALA B 1 271 ? 1.807 7.094 3.324 1 96.25 271 ALA B N 1
ATOM 4735 C CA . ALA B 1 271 ? 1.215 6.844 4.637 1 96.25 271 ALA B CA 1
ATOM 4736 C C . ALA B 1 271 ? 2.141 7.316 5.754 1 96.25 271 ALA B C 1
ATOM 4738 O O . ALA B 1 271 ? 1.678 7.82 6.777 1 96.25 271 ALA B O 1
ATOM 4739 N N . VAL B 1 272 ? 3.453 7.07 5.508 1 96.69 272 VAL B N 1
ATOM 4740 C CA . VAL B 1 272 ? 4.445 7.605 6.438 1 96.69 272 VAL B CA 1
ATOM 4741 C C . VAL B 1 272 ? 4.785 9.047 6.059 1 96.69 272 VAL B C 1
ATOM 4743 O O . VAL B 1 272 ? 5.84 9.305 5.477 1 96.69 272 VAL B O 1
ATOM 4746 N N . GLY B 1 273 ? 3.982 9.961 6.383 1 93.06 273 GLY B N 1
ATOM 4747 C CA . GLY B 1 273 ? 4.098 11.344 5.934 1 93.06 273 GLY B CA 1
ATOM 4748 C C . GLY B 1 273 ? 5.188 12.109 6.652 1 93.06 273 GLY B C 1
ATOM 4749 O O . GLY B 1 273 ? 5.672 11.688 7.699 1 93.06 273 GLY B O 1
ATOM 4750 N N . HIS B 1 274 ? 5.609 13.141 6.027 1 93.94 274 HIS B N 1
ATOM 4751 C CA . HIS B 1 274 ? 6.559 14.062 6.645 1 93.94 274 HIS B CA 1
ATOM 4752 C C . HIS B 1 274 ? 5.93 14.781 7.836 1 93.94 274 HIS B C 1
ATOM 4754 O O . HIS B 1 274 ? 4.848 15.359 7.715 1 93.94 274 HIS B O 1
ATOM 4760 N N . ASN B 1 275 ? 6.543 14.703 8.938 1 93.19 275 ASN B N 1
ATOM 4761 C CA . ASN B 1 275 ? 6.082 15.336 10.172 1 93.19 275 ASN B CA 1
ATOM 4762 C C . ASN B 1 275 ? 7.25 15.828 11.016 1 93.19 275 ASN B C 1
ATOM 4764 O O . ASN B 1 275 ? 8.273 15.148 11.133 1 93.19 275 ASN B O 1
ATOM 4768 N N . ALA B 1 276 ? 7.047 17 11.602 1 91.69 276 ALA B N 1
ATOM 4769 C CA . ALA B 1 276 ? 8.094 17.594 12.43 1 91.69 276 ALA B CA 1
ATOM 4770 C C . ALA B 1 276 ? 8.453 16.672 13.594 1 91.69 276 ALA B C 1
ATOM 4772 O O . ALA B 1 276 ? 9.578 16.703 14.094 1 91.69 276 ALA B O 1
ATOM 4773 N N . ASP B 1 277 ? 7.512 15.781 13.945 1 91.62 277 ASP B N 1
ATOM 4774 C CA . ASP B 1 277 ? 7.719 14.875 15.07 1 91.62 277 ASP B CA 1
ATOM 4775 C C . ASP B 1 277 ? 8.367 13.57 14.609 1 91.62 277 ASP B C 1
ATOM 4777 O O . ASP B 1 277 ? 8.633 12.68 15.422 1 91.62 277 ASP B O 1
ATOM 4781 N N . GLY B 1 278 ? 8.641 13.469 13.367 1 94.38 278 GLY B N 1
ATOM 4782 C CA . GLY B 1 278 ? 9.25 12.258 12.852 1 94.38 278 GLY B CA 1
ATOM 4783 C C . GLY B 1 278 ? 8.234 11.234 12.383 1 94.38 278 GLY B C 1
ATOM 4784 O O . GLY B 1 278 ? 7.285 11.57 11.672 1 94.38 278 GLY B O 1
ATOM 4785 N N . ALA B 1 279 ? 8.469 10.031 12.742 1 95 279 ALA B N 1
ATOM 4786 C CA . ALA B 1 279 ? 7.578 8.945 12.328 1 95 279 ALA B CA 1
ATOM 4787 C C . ALA B 1 279 ? 6.23 9.039 13.039 1 95 279 ALA B C 1
ATOM 4789 O O . ALA B 1 279 ? 6.129 9.641 14.109 1 95 279 ALA B O 1
ATOM 4790 N N . PRO B 1 280 ? 5.215 8.477 12.398 1 92.5 280 PRO B N 1
ATOM 4791 C CA . PRO B 1 280 ? 3.928 8.422 13.094 1 92.5 280 PRO B CA 1
ATOM 4792 C C . PRO B 1 280 ? 4.031 7.777 14.477 1 92.5 280 PRO B C 1
ATOM 4794 O O . PRO B 1 280 ? 4.848 6.875 14.68 1 92.5 280 PRO B O 1
ATOM 4797 N N . TRP B 1 281 ? 3.219 8.195 15.352 1 89.19 281 TRP B N 1
ATOM 4798 C CA . TRP B 1 281 ? 3.316 7.781 16.75 1 89.19 281 TRP B CA 1
ATOM 4799 C C . TRP B 1 281 ? 3.137 6.273 16.875 1 89.19 281 TRP B C 1
ATOM 4801 O O . TRP B 1 281 ? 3.729 5.648 17.766 1 89.19 281 TRP B O 1
ATOM 4811 N N . GLN B 1 282 ? 2.371 5.637 16.016 1 88.25 282 GLN B N 1
ATOM 4812 C CA . GLN B 1 282 ? 2.166 4.195 16.047 1 88.25 282 GLN B CA 1
ATOM 4813 C C . GLN B 1 282 ? 3.482 3.447 15.852 1 88.25 282 GLN B C 1
ATOM 4815 O O . GLN B 1 282 ? 3.721 2.42 16.484 1 88.25 282 GLN B O 1
ATOM 4820 N N . LEU B 1 283 ? 4.297 3.99 14.945 1 92.25 283 LEU B N 1
ATOM 4821 C CA . LEU B 1 283 ? 5.582 3.357 14.672 1 92.25 283 LEU B CA 1
ATOM 4822 C C . LEU B 1 283 ? 6.566 3.621 15.805 1 92.25 283 LEU B C 1
ATOM 4824 O O . LEU B 1 283 ? 7.434 2.791 16.094 1 92.25 283 LEU B O 1
ATOM 4828 N N . GLN B 1 284 ? 6.441 4.762 16.422 1 90.94 284 GLN B N 1
ATOM 4829 C CA . GLN B 1 284 ? 7.316 5.094 17.531 1 90.94 284 GLN B CA 1
ATOM 4830 C C . GLN B 1 284 ? 7.051 4.18 18.734 1 90.94 284 GLN B C 1
ATOM 4832 O O . GLN B 1 284 ? 7.938 3.965 19.562 1 90.94 284 GLN B O 1
ATOM 4837 N N . LEU B 1 285 ? 5.867 3.627 18.859 1 86.56 285 LEU B N 1
ATOM 4838 C CA . LEU B 1 285 ? 5.535 2.689 19.922 1 86.56 285 LEU B CA 1
ATOM 4839 C C . LEU B 1 285 ? 6.398 1.436 19.828 1 86.56 285 LEU B C 1
ATOM 4841 O O . LEU B 1 285 ? 6.766 0.856 20.859 1 86.56 285 LEU B O 1
ATOM 4845 N N . PHE B 1 286 ? 6.742 1.112 18.641 1 85.81 286 PHE B N 1
ATOM 4846 C CA . PHE B 1 286 ? 7.512 -0.106 18.422 1 85.81 286 PHE B CA 1
ATOM 4847 C C . PHE B 1 286 ? 8.945 0.066 18.891 1 85.81 286 PHE B C 1
ATOM 4849 O O . PHE B 1 286 ? 9.625 -0.916 19.203 1 85.81 286 PHE B O 1
ATOM 4856 N N . ILE B 1 287 ? 9.367 1.262 18.984 1 88.19 287 ILE B N 1
ATOM 4857 C CA . ILE B 1 287 ? 10.773 1.454 19.344 1 88.19 287 ILE B CA 1
ATOM 4858 C C . ILE B 1 287 ? 10.875 2.062 20.75 1 88.19 287 ILE B C 1
ATOM 4860 O O . ILE B 1 287 ? 11.969 2.217 21.281 1 88.19 287 ILE B O 1
ATOM 4864 N N . ARG B 1 288 ? 9.781 2.432 21.281 1 84.38 288 ARG B N 1
ATOM 4865 C CA . ARG B 1 288 ? 9.789 3.1 22.578 1 84.38 288 ARG B CA 1
ATOM 4866 C C . ARG B 1 288 ? 10.32 2.172 23.672 1 84.38 288 ARG B C 1
ATOM 4868 O O . ARG B 1 288 ? 10.914 2.629 24.641 1 84.38 288 ARG B O 1
ATOM 4875 N N . TRP B 1 289 ? 10.133 0.902 23.5 1 79.25 289 TRP B N 1
ATOM 4876 C CA . TRP B 1 289 ? 10.516 -0.035 24.547 1 79.25 289 TRP B CA 1
ATOM 4877 C C . TRP B 1 289 ? 12.008 -0.345 24.484 1 79.25 289 TRP B C 1
ATOM 4879 O O . TRP B 1 289 ? 12.57 -0.91 25.422 1 79.25 289 TRP B O 1
ATOM 4889 N N . LEU B 1 290 ? 12.625 0.108 23.453 1 75.56 290 LEU B N 1
ATOM 4890 C CA . LEU B 1 290 ? 14.055 -0.161 23.344 1 75.56 290 LEU B CA 1
ATOM 4891 C C . LEU B 1 290 ? 14.844 0.715 24.312 1 75.56 290 LEU B C 1
ATOM 4893 O O . LEU B 1 290 ? 14.805 1.943 24.219 1 75.56 290 LEU B O 1
ATOM 4897 N N . PRO B 1 291 ? 15.289 0.164 25.359 1 65.81 291 PRO B N 1
ATOM 4898 C CA . PRO B 1 291 ? 15.969 0.917 26.422 1 65.81 291 PRO B CA 1
ATOM 4899 C C . PRO B 1 291 ? 17.25 1.583 25.938 1 65.81 291 PRO B C 1
ATOM 4901 O O . PRO B 1 291 ? 17.672 2.604 26.5 1 65.81 291 PRO B O 1
ATOM 4904 N N . CYS B 1 292 ? 17.719 1.018 24.953 1 64.75 292 CYS B N 1
ATOM 4905 C CA . CYS B 1 292 ? 19.047 1.479 24.562 1 64.75 292 CYS B CA 1
ATOM 4906 C C . CYS B 1 292 ? 18.969 2.619 23.562 1 64.75 292 CYS B C 1
ATOM 4908 O O . CYS B 1 292 ? 17.906 2.84 22.953 1 64.75 292 CYS B O 1
ATOM 4910 N N . CYS B 1 293 ? 19.844 3.375 23.5 1 63.56 293 CYS B N 1
ATOM 4911 C CA . CYS B 1 293 ? 20.266 4.219 22.391 1 63.56 293 CYS B CA 1
ATOM 4912 C C . CYS B 1 293 ? 19.391 5.457 22.281 1 63.56 293 CYS B C 1
ATOM 4914 O O . CYS B 1 293 ? 18.453 5.496 21.484 1 63.56 293 CYS B O 1
ATOM 4916 N N . GLY B 1 294 ? 19.422 6.34 23.125 1 65.94 294 GLY B N 1
ATOM 4917 C CA . GLY B 1 294 ? 18.797 7.652 23.078 1 65.94 294 GLY B CA 1
ATOM 4918 C C . GLY B 1 294 ? 17.828 7.906 24.219 1 65.94 294 GLY B C 1
ATOM 4919 O O . GLY B 1 294 ? 17.594 7.02 25.047 1 65.94 294 GLY B O 1
ATOM 4920 N N . ALA B 1 295 ? 17.406 9.125 24.391 1 67.69 295 ALA B N 1
ATOM 4921 C CA . ALA B 1 295 ? 16.547 9.531 25.484 1 67.69 295 ALA B CA 1
ATOM 4922 C C . ALA B 1 295 ? 15.07 9.5 25.062 1 67.69 295 ALA B C 1
ATOM 4924 O O . ALA B 1 295 ? 14.75 9.734 23.906 1 67.69 295 ALA B O 1
ATOM 4925 N N . ASN B 1 296 ? 14.141 8.836 25.797 1 67.94 296 ASN B N 1
ATOM 4926 C CA . ASN B 1 296 ? 12.711 8.828 25.531 1 67.94 296 ASN B CA 1
ATOM 4927 C C . ASN B 1 296 ? 12.094 10.211 25.719 1 67.94 296 ASN B C 1
ATOM 4929 O O . ASN B 1 296 ? 10.977 10.469 25.266 1 67.94 296 ASN B O 1
ATOM 4933 N N . SER B 1 297 ? 12.734 11.18 26.516 1 65.19 297 SER B N 1
ATOM 4934 C CA . SER B 1 297 ? 12.133 12.484 26.766 1 65.19 297 SER B CA 1
ATOM 4935 C C . SER B 1 297 ? 12.891 13.594 26.047 1 65.19 297 SER B C 1
ATOM 4937 O O . SER B 1 297 ? 14.125 13.547 25.953 1 65.19 297 SER B O 1
ATOM 4939 N N . ARG B 1 298 ? 12.188 14.336 25.219 1 58.66 298 ARG B N 1
ATOM 4940 C CA . ARG B 1 298 ? 12.742 15.539 24.609 1 58.66 298 ARG B CA 1
ATOM 4941 C C . ARG B 1 298 ? 13.18 16.547 25.672 1 58.66 298 ARG B C 1
ATOM 4943 O O . ARG B 1 298 ? 12.438 16.812 26.609 1 58.66 298 ARG B O 1
ATOM 4950 N N . GLU B 1 299 ? 14.367 16.594 26.016 1 50.12 299 GLU B N 1
ATOM 4951 C CA . GLU B 1 299 ? 14.758 17.703 26.891 1 50.12 299 GLU B CA 1
ATOM 4952 C C . GLU B 1 299 ? 14.195 19.031 26.375 1 50.12 299 GLU B C 1
ATOM 4954 O O . GLU B 1 299 ? 14.344 19.359 25.203 1 50.12 299 GLU B O 1
ATOM 4959 N N . VAL B 1 300 ? 13.023 19.531 26.906 1 44.69 300 VAL B N 1
ATOM 4960 C CA . VAL B 1 300 ? 12.516 20.875 26.688 1 44.69 300 VAL B CA 1
ATOM 4961 C C . VAL B 1 300 ? 13.68 21.875 26.641 1 44.69 300 VAL B C 1
ATOM 4963 O O . VAL B 1 300 ? 14.312 22.125 27.672 1 44.69 300 VAL B O 1
ATOM 4966 N N . THR B 1 301 ? 14.656 21.844 25.859 1 38.84 301 THR B N 1
ATOM 4967 C CA . THR B 1 301 ? 15.367 23.109 25.844 1 38.84 301 THR B CA 1
ATOM 4968 C C . THR B 1 301 ? 14.391 24.281 25.75 1 38.84 301 THR B C 1
ATOM 4970 O O . THR B 1 301 ? 13.328 24.156 25.125 1 38.84 301 THR B O 1
ATOM 4973 N N . GLU B 1 302 ? 14.359 25.344 26.641 1 34.88 302 GLU B N 1
ATOM 4974 C CA . GLU B 1 302 ? 13.711 26.656 26.75 1 34.88 302 GLU B CA 1
ATOM 4975 C C . GLU B 1 302 ? 13.594 27.328 25.391 1 34.88 302 GLU B C 1
ATOM 4977 O O . GLU B 1 302 ? 13.203 28.5 25.297 1 34.88 302 GLU B O 1
ATOM 4982 N N . ASP B 1 303 ? 14.352 27.031 24.406 1 35.97 303 ASP B N 1
ATOM 4983 C CA . ASP B 1 303 ? 14.25 27.953 23.266 1 35.97 303 ASP B CA 1
ATOM 4984 C C . ASP B 1 303 ? 12.875 27.844 22.609 1 35.97 303 ASP B C 1
ATOM 4986 O O . ASP B 1 303 ? 12.672 26.984 21.75 1 35.97 303 ASP B O 1
ATOM 4990 N N . GLY B 1 304 ? 11.789 27.812 23.25 1 35.94 304 GLY B N 1
ATOM 4991 C CA . GLY B 1 304 ? 10.391 27.984 22.906 1 35.94 304 GLY B CA 1
ATOM 4992 C C . GLY B 1 304 ? 10.164 29.047 21.844 1 35.94 304 GLY B C 1
ATOM 4993 O O . GLY B 1 304 ? 9.094 29.641 21.766 1 35.94 304 GLY B O 1
ATOM 4994 N N . VAL B 1 305 ? 11.211 29.812 21.359 1 32.78 305 VAL B N 1
ATOM 4995 C CA . VAL B 1 305 ? 10.766 30.859 20.453 1 32.78 305 VAL B CA 1
ATOM 4996 C C . VAL B 1 305 ? 10.125 30.25 19.219 1 32.78 305 VAL B C 1
ATOM 4998 O O . VAL B 1 305 ? 10.766 29.453 18.5 1 32.78 305 VAL B O 1
ATOM 5001 N N . PRO B 1 306 ? 8.945 30.031 19.297 1 36.12 306 PRO B N 1
ATOM 5002 C CA . PRO B 1 306 ? 8.305 29.703 18.016 1 36.12 306 PRO B CA 1
ATOM 5003 C C . PRO B 1 306 ? 8.883 30.516 16.859 1 36.12 306 PRO B C 1
ATOM 5005 O O . PRO B 1 306 ? 8.883 31.75 16.906 1 36.12 306 PRO B O 1
ATOM 5008 N N . VAL B 1 307 ? 10.078 30.25 16.344 1 31.17 307 VAL B N 1
ATOM 5009 C CA . VAL B 1 307 ? 10.562 31 15.188 1 31.17 307 VAL B CA 1
ATOM 5010 C C . VAL B 1 307 ? 9.484 31.047 14.102 1 31.17 307 VAL B C 1
ATOM 5012 O O . VAL B 1 307 ? 9.102 30 13.562 1 31.17 307 VAL B O 1
ATOM 5015 N N . ALA B 1 308 ? 8.539 31.938 14.266 1 31.27 308 ALA B N 1
ATOM 5016 C CA . ALA B 1 308 ? 7.68 32.344 13.156 1 31.27 308 ALA B CA 1
ATOM 5017 C C . ALA B 1 308 ? 8.5 32.625 11.906 1 31.27 308 ALA B C 1
ATOM 5019 O O . ALA B 1 308 ? 9.258 33.625 11.875 1 31.27 308 ALA B O 1
ATOM 5020 N N . ILE B 1 309 ? 9.102 31.672 11.25 1 30.14 309 ILE B N 1
ATOM 5021 C CA . ILE B 1 309 ? 9.75 31.969 9.977 1 30.14 309 ILE B CA 1
ATOM 5022 C C . ILE B 1 309 ? 8.781 32.75 9.07 1 30.14 309 ILE B C 1
ATOM 5024 O O . ILE B 1 309 ? 7.746 32.188 8.672 1 30.14 309 ILE B O 1
ATOM 5028 N N . VAL B 1 310 ? 8.695 34.062 9.352 1 28.53 310 VAL B N 1
ATOM 5029 C CA . VAL B 1 310 ? 8.203 34.969 8.328 1 28.53 310 VAL B CA 1
ATOM 5030 C C . VAL B 1 310 ? 8.969 34.75 7.023 1 28.53 310 VAL B C 1
ATOM 5032 O O . VAL B 1 310 ? 10.18 34.969 6.965 1 28.53 310 VAL B O 1
ATOM 5035 N N . ILE B 1 311 ? 8.602 33.75 6.285 1 28.81 311 ILE B N 1
ATOM 5036 C CA . ILE B 1 311 ? 9.102 33.625 4.918 1 28.81 311 ILE B CA 1
ATOM 5037 C C . ILE B 1 311 ? 9.023 35 4.238 1 28.81 311 ILE B C 1
ATOM 5039 O O . ILE B 1 311 ? 7.938 35.469 3.92 1 28.81 311 ILE B O 1
ATOM 5043 N N . LYS B 1 312 ? 9.938 35.969 4.754 1 28.16 312 LYS B N 1
ATOM 5044 C CA . LYS B 1 312 ? 10.094 37.125 3.877 1 28.16 312 LYS B CA 1
ATOM 5045 C C . LYS B 1 312 ? 10.414 36.688 2.447 1 28.16 312 LYS B C 1
ATOM 5047 O O . LYS B 1 312 ? 11.188 35.75 2.234 1 28.16 312 LYS B O 1
ATOM 5052 N N . ASN B 1 313 ? 9.641 37.031 1.473 1 27.97 313 ASN B N 1
ATOM 5053 C CA . ASN B 1 313 ? 9.797 37.031 0.021 1 27.97 313 ASN B CA 1
ATOM 5054 C C . ASN B 1 313 ? 11.188 37.5 -0.394 1 27.97 313 ASN B C 1
ATOM 5056 O O . ASN B 1 313 ? 11.398 38.656 -0.688 1 27.97 313 ASN B O 1
ATOM 5060 N N . GLU B 1 314 ? 12.289 37.344 0.401 1 27.98 314 GLU B N 1
ATOM 5061 C CA . GLU B 1 314 ? 13.477 37.906 -0.228 1 27.98 314 GLU B CA 1
ATOM 5062 C C . GLU B 1 314 ? 13.773 37.25 -1.569 1 27.98 314 GLU B C 1
ATOM 5064 O O . GLU B 1 314 ? 13.484 36.062 -1.754 1 27.98 314 GLU B O 1
ATOM 5069 N N . GLU B 1 315 ? 14.133 38.062 -2.711 1 28.23 315 GLU B N 1
ATOM 5070 C CA . GLU B 1 315 ? 14.711 37.938 -4.047 1 28.23 315 GLU B CA 1
ATOM 5071 C C . GLU B 1 315 ? 15.828 36.906 -4.074 1 28.23 315 GLU B C 1
ATOM 5073 O O . GLU B 1 315 ? 16.422 36.594 -3.039 1 28.23 315 GLU B O 1
ATOM 5078 N N . MET B 1 316 ? 16.047 36.281 -5.277 1 29.97 316 MET B N 1
ATOM 5079 C CA . MET B 1 316 ? 17.141 35.438 -5.734 1 29.97 316 MET B CA 1
ATOM 5080 C C . MET B 1 316 ? 18.484 35.969 -5.234 1 29.97 316 MET B C 1
ATOM 5082 O O . MET B 1 316 ? 18.906 37.062 -5.621 1 29.97 316 MET B O 1
ATOM 5086 N N . MET B 1 317 ? 18.828 36 -3.975 1 29.7 317 MET B N 1
ATOM 5087 C CA . MET B 1 317 ? 20.156 36.531 -3.699 1 29.7 317 MET B CA 1
ATOM 5088 C C . MET B 1 317 ? 21.219 35.781 -4.5 1 29.7 317 MET B C 1
ATOM 5090 O O . MET B 1 317 ? 21.375 34.562 -4.359 1 29.7 317 MET B O 1
ATOM 5094 N N . ASN B 1 318 ? 21.406 36.125 -5.816 1 29.45 318 ASN B N 1
ATOM 5095 C CA . ASN B 1 318 ? 22.656 35.875 -6.523 1 29.45 318 ASN B CA 1
ATOM 5096 C C . ASN B 1 318 ? 23.859 36.344 -5.703 1 29.45 318 ASN B C 1
ATOM 5098 O O . ASN B 1 318 ? 23.953 37.531 -5.348 1 29.45 318 ASN B O 1
ATOM 5102 N N . PHE B 1 319 ? 24.375 35.688 -4.758 1 27.16 319 PHE B N 1
ATOM 5103 C CA . PHE B 1 319 ? 25.641 36.062 -4.121 1 27.16 319 PHE B CA 1
ATOM 5104 C C . PHE B 1 319 ? 26.688 36.406 -5.168 1 27.16 319 PHE B C 1
ATOM 5106 O O . PHE B 1 319 ? 27.203 35.531 -5.844 1 27.16 319 PHE B O 1
ATOM 5113 N N . GLU B 1 320 ? 26.531 37.562 -5.961 1 27.16 320 GLU B N 1
ATOM 5114 C CA . GLU B 1 320 ? 27.609 38.188 -6.719 1 27.16 320 GLU B CA 1
ATOM 5115 C C . GLU B 1 320 ? 28.875 38.281 -5.879 1 27.16 320 GLU B C 1
ATOM 5117 O O . GLU B 1 320 ? 28.844 38.812 -4.758 1 27.16 320 GLU B O 1
ATOM 5122 N N . GLY B 1 321 ? 29.875 37.375 -6.062 1 25.06 321 GLY B N 1
ATOM 5123 C CA . GLY B 1 321 ? 31.266 37.656 -5.715 1 25.06 321 GLY B CA 1
ATOM 5124 C C . GLY B 1 321 ? 31.703 39.062 -6.016 1 25.06 321 GLY B C 1
ATOM 5125 O O . GLY B 1 321 ? 31.328 39.625 -7.051 1 25.06 321 GLY B O 1
ATOM 5126 N N . LYS B 1 322 ? 31.828 40.031 -5.137 1 27.58 322 LYS B N 1
ATOM 5127 C CA . LYS B 1 322 ? 32.656 41.219 -5.215 1 27.58 322 LYS B CA 1
ATOM 5128 C C . LYS B 1 322 ? 33.969 40.906 -5.93 1 27.58 322 LYS B C 1
ATOM 5130 O O . LYS B 1 322 ? 34.719 40.031 -5.52 1 27.58 322 LYS B O 1
ATOM 5135 N N . SER B 1 323 ? 34.094 41.281 -7.328 1 20.42 323 SER B N 1
ATOM 5136 C CA . SER B 1 323 ? 35.281 42 -7.754 1 20.42 323 SER B CA 1
ATOM 5137 C C . SER B 1 323 ? 35.344 43.375 -7.133 1 20.42 323 SER B C 1
ATOM 5139 O O . SER B 1 323 ? 34.312 44.031 -6.945 1 20.42 323 SER B O 1
#

Foldseek 3Di:
DPPPDCPDDDPPPVVLLQDFFDLQQLLVLLVVLLLVLLLLLLLLLVLLLVVADQCVVDPADDAPLPVVFAADQCLLVVLVVLLVVLVVVLVLLLQLLVLLQCVVVVNDFDDDPPPPPPVCCVSRPRFFDPVQDPDDSHCQSSLLSLLLSNLLSVLSNVLSVVLNVDFGHQNAPCSNPDDDDPDSVVSSVQCSVVVRPRDDGRSSAAADSSLLSLLSSQVSCSRRVCRRPVVSNVVSVVSSVSSLSSCSSNSRYGNVNNVVSNVSNVVSSVVQDRDPSHGRSVSVSVRLPPPDDGDRDDPPPPPPPPPPPPPPPDDPPPVPDDD/DPPPDCPDDDPPPVVLLQDFFDLQQLLVLLVVLLLVLLLLLLLLLVLLLVVADQCVVDPADDAPLPVVFAADQCLLVVLVVLLVVLVVVLVLLLQLLVLLQCVVVVNPFDDDPPPPPPVCCVSRPRFFDPVQDPDDSHCQSSLLSLLLSNLLSVLSNVLSVVLNVDFGHQNAPCSNPDDDDPDSVVSSVQCSVVVRPRDDGRSSAAADSSLLSLLSSQVSCSRRVCRRPVVSNVVSVVSSVSSLSSCSSNSRYGNVNNVVSNVSNVVSSVVQDRDPSHGRSVSVSVRLPPPDDGDRDDPPPPPPPPPPPPPPPDDPPPVPDDD

InterPro domains:
  IPR025749 Sphingomyelin synthase-like domain [PF14360] (201-273)
  IPR045221 Sphingomyelin synthase-like [PTHR21290] (20-307)

Solvent-accessible surface area (backbone atoms only — not comparable to full-atom values): 35216 Å² total; per-residue (Å²): 130,82,75,70,76,79,78,60,83,79,84,40,74,61,59,60,56,53,54,59,48,30,63,69,24,48,45,51,45,47,48,50,50,33,54,53,37,42,50,50,32,32,51,32,35,53,52,14,39,71,56,30,51,56,49,88,78,40,66,54,65,58,35,49,54,60,73,75,40,71,81,39,68,69,29,44,58,50,26,50,48,43,45,52,52,50,51,54,50,48,54,51,43,45,50,43,34,42,45,40,20,31,55,71,73,65,46,72,78,76,78,68,85,66,79,46,67,70,62,39,46,64,71,58,47,75,54,71,26,71,92,52,52,86,64,71,49,70,60,36,31,59,35,51,48,41,43,50,47,51,42,50,34,52,52,45,45,51,35,32,52,34,17,54,28,31,35,53,46,51,63,26,74,72,41,61,62,64,80,82,80,86,49,66,69,61,46,34,53,39,19,53,76,45,73,43,75,69,46,89,56,56,16,68,49,47,44,29,63,69,38,30,56,36,41,46,50,36,56,47,22,59,53,57,29,21,23,40,35,71,63,41,34,63,51,41,48,52,45,39,52,51,27,54,50,21,35,38,28,29,30,68,43,56,47,33,23,41,52,53,18,40,50,45,38,53,26,37,46,54,44,48,47,92,40,99,59,29,64,55,50,76,62,48,56,72,50,63,75,52,78,63,66,61,54,78,64,58,75,77,67,82,78,69,67,74,75,73,76,71,79,68,84,73,72,86,78,70,82,71,76,81,128,128,81,74,70,77,79,77,63,82,79,85,39,74,60,58,58,56,54,54,61,48,29,62,69,24,48,46,53,46,47,50,52,50,33,54,53,38,43,50,50,32,34,52,32,35,52,53,15,38,71,55,31,50,56,48,88,77,41,67,54,64,59,35,49,56,59,71,75,40,69,80,39,69,69,30,43,60,49,26,52,48,43,46,51,52,49,51,52,50,48,51,52,43,44,51,42,33,43,44,41,20,31,54,70,73,64,45,69,77,76,78,69,85,66,80,46,67,68,63,38,48,63,72,59,46,74,53,72,26,71,92,51,53,86,64,71,49,71,60,36,33,60,34,51,47,40,41,50,47,51,40,49,34,52,51,45,45,51,34,32,52,34,18,54,29,31,35,53,46,50,62,26,74,72,39,61,64,65,78,81,82,86,50,67,69,61,46,35,52,37,19,52,75,46,73,45,74,68,48,87,55,55,17,68,49,48,43,30,63,70,40,31,56,36,42,46,50,36,56,48,22,59,52,57,28,21,24,40,34,70,63,41,34,62,52,40,47,52,47,36,52,51,28,54,50,21,36,38,30,29,30,68,43,56,48,32,23,40,52,51,18,42,50,46,38,53,26,37,46,52,44,49,47,93,40,99,60,31,65,54,50,76,62,48,56,74,51,61,73,51,79,63,66,59,56,77,65,57,74,78,66,82,78,68,68,73,75,73,76,71,81,67,85,70,74,86,77,72,82,71,75,82,127

Organism: Trypanosoma brucei brucei (strain 927/4 GUTat10.1) (NCBI:txid185431)

Nearest PDB structures (foldseek):
  8ijq-assembly1_A  TM=6.771E-01  e=1.879E-07  Homo sapiens
  6ebu-assembly1_A  TM=6.246E-01  e=6.195E-01  Aquifex aeolicus VF5
  1eoi-assembly1_A  TM=3.992E-01  e=3.309E-01  Shimwellia blattae
  9jq0-assembly1_A  TM=4.157E-01  e=4.527E-01  Klebsiella pneumoniae 342
  7p7k-assembly1_N  TM=2.302E-01  e=6.962E+00  Escherichia coli BL21(DE3)

GO terms:
  GO:0033188 sphingomyelin synthase activity (F, IDA)
  GO:0046335 eth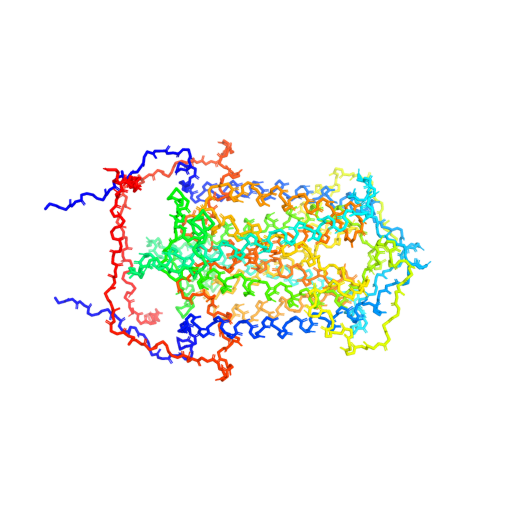anolamine biosynthetic process (P, IDA)